Protein AF-S9WBR8-F1 (afdb_monomer)

Solvent-accessible surface area (backbone atoms only — not comparable to full-atom values): 22990 Å² total; per-residue (Å²): 116,76,69,62,68,76,73,49,69,82,68,69,76,76,80,57,87,89,44,79,75,86,48,94,85,66,72,62,98,54,43,68,46,45,77,67,65,62,42,79,75,58,70,57,74,66,54,51,54,51,34,56,48,45,58,71,41,84,89,54,51,63,71,56,34,22,51,33,36,44,49,51,36,52,33,33,44,45,70,70,42,30,50,53,42,46,57,68,38,45,57,53,55,46,35,53,43,63,73,72,61,86,49,41,64,33,47,21,28,44,28,49,30,53,28,51,34,16,73,42,55,58,32,19,52,54,32,53,49,31,20,41,50,50,52,28,51,47,49,66,70,47,71,74,63,42,81,78,25,44,67,23,32,35,28,19,30,42,26,54,21,36,24,27,74,26,77,57,19,33,31,52,56,46,73,38,89,78,74,66,89,47,59,59,93,66,49,71,84,50,71,34,94,58,90,73,47,41,50,59,52,50,54,47,34,41,49,42,58,67,74,49,60,84,88,36,69,41,30,39,23,27,28,44,22,51,23,45,37,27,69,37,69,56,33,36,50,35,41,72,74,56,42,65,70,51,50,53,48,50,47,58,57,57,73,66,50,81,50,62,90,56,71,42,71,46,52,37,22,49,32,42,25,48,24,43,37,25,72,39,73,70,36,37,56,52,38,54,78,68,46,43,58,62,51,44,52,54,47,46,54,55,43,62,76,33,63,89,72,39,58,56,69,47,50,24,29,50,32,42,27,43,31,41,41,29,75,39,65,71,52,21,62,47,27,59,43,60,45,75,95,83,50,45,29,44,52,57,52,50,50,55,40,44,54,56,51,48,51,53,42,50,53,25,48,77,70,78,36,80,56,53,72,41,59,57,49,32,52,54,23,46,44,46,33,53,52,43,22,45,73,37,66,69,36,41,54,51,52,50,56,54,47,73,66,43,86,51,63,69,58,36,49,55,50,33,26,73,62,22,48,97,43,99,49,17,77,84,57,54,21,88,114

Sequence (433 aa):
MADAARSVKHYVSDCLEERHPYDIKKGFGGRNERDAGKVFDGFSTEGIEDNLSNLTDSSISDTEKAKATHFLYSHSASEEKKIFLLEKGCVSIIVSVLRNTQDALLENQCFLLLRSLCVIPHGCYPVVRSGGLERALHALTDESQKESRDAARTSAAHLVYQISVNPSGVRWMLQIDDGDQFKLKTAVDAPASVEVTPADILRTVTLVLQTEARGGKMVAYAAGAFSNMVALQPGLEAVLCEPDDVLAVVDRYLSQVTAPALFDELVASLLTALWNIAMDQRGVECLEKFQIPSRLCDLFLLVSANVEAIPLSAQRVTMGALSACHKLTSIKDSSVEAVGVEGKPRVLLLIEYLRTINRKEEAAKANGREPSNDVVAILKNTNQCIRFSSEVRGTRTLVHAYIDAMEDRKEAFYFRRQLYFSTKWEEEFDASV

Foldseek 3Di:
DVVVVVPQDLQLPLVPPPAVPHDPVDDDPCVVCVVVVSADQFDPPVLLVVLLVLLVDPVHDLVVVLVSLLRLLSNLSDPVSLVVCQLVQVLLSLVVSLVPDPDLSSLLSSLSSLLSSLSHLLSLVLCLFNCVLVSLLCLLPDPPVCVNNVSSNLSSLSSLLSLLVHPNSLCVLQVHDPDCPSHDPSGDRDGHPDNHHLLSLLVSLLVQLVPPDPPDSSVLSSLSSLLSNLLDDSNLVSCLVPVPSVLVSLCVLLVPCPAQVSLDSSVLSSLSNLLSLLQDPSSLVSCVVSCVLVSLLVVVVNCLVCVPSHDLSSLLSSLSNNLSNLLDPVNLVQQQFQDDPVRHRNLVSLVSSLVVLVVQCVVCVVVVHHRDPSSVSSNVSSLSSLQSSVVDVSSVVVVVVVLVPDPDPVCSQVSLLSNDPPHPCCVVSVNPD

Radius of gyration: 25.66 Å; Cα contacts (8 Å, |Δi|>4): 567; chains: 1; bounding box: 63×51×69 Å

Nearest PDB structures (foldseek):
  7jtk-assembly1_X  TM=7.242E-01  e=5.667E-04  Chlamydomonas reinhardtii
  9brd-assembly1_T  TM=5.815E-01  e=2.349E-03  Rattus norvegicus
  7u8o-assembly1_T  TM=4.340E-01  e=2.349E-03  Sus scrofa
  7u4t-assembly1_P  TM=4.993E-01  e=6.393E-02  Homo sapiens
  6rrk-assembly1_B  TM=4.150E-01  e=1.412E+00  Homo sapiens

Organism: NCBI:txid28005

Structure (mmCIF, N/CA/C/O backbone):
data_AF-S9WBR8-F1
#
_entry.id   AF-S9WBR8-F1
#
loop_
_atom_site.group_PDB
_atom_site.id
_atom_site.type_symbol
_atom_site.label_atom_id
_atom_site.label_alt_id
_atom_site.label_comp_id
_atom_site.label_asym_id
_atom_site.label_entity_id
_atom_site.label_seq_id
_atom_site.pdbx_PDB_ins_code
_atom_site.Cartn_x
_atom_site.Cartn_y
_atom_site.Cartn_z
_atom_site.occupancy
_atom_site.B_iso_or_equiv
_atom_site.auth_seq_id
_atom_site.auth_comp_id
_atom_site.auth_asym_id
_atom_site.auth_atom_id
_atom_site.pdbx_PDB_model_num
ATOM 1 N N . MET A 1 1 ? -28.293 24.667 20.247 1.00 34.59 1 MET A N 1
ATOM 2 C CA . MET A 1 1 ? -26.952 24.041 20.344 1.00 34.59 1 MET A CA 1
ATOM 3 C C . MET A 1 1 ? -26.785 22.840 19.409 1.00 34.59 1 MET A C 1
ATOM 5 O O . MET A 1 1 ? -25.724 22.732 18.816 1.00 34.59 1 MET A O 1
ATOM 9 N N . ALA A 1 2 ? -27.810 22.002 19.191 1.00 33.06 2 ALA A N 1
ATOM 10 C CA . ALA A 1 2 ? -27.745 20.868 18.253 1.00 33.06 2 ALA A CA 1
ATOM 11 C C . ALA A 1 2 ? -27.540 21.253 16.766 1.00 33.06 2 ALA A C 1
ATOM 13 O O . ALA A 1 2 ? -26.854 20.533 16.048 1.00 33.06 2 ALA A O 1
ATOM 14 N N . ASP A 1 3 ? -28.063 22.399 16.310 1.00 27.50 3 ASP A N 1
ATOM 15 C CA . ASP A 1 3 ? -27.916 22.819 14.903 1.00 27.50 3 ASP A CA 1
ATOM 16 C C . ASP A 1 3 ? -26.525 23.376 14.562 1.00 27.50 3 ASP A C 1
ATOM 18 O O . ASP A 1 3 ? -26.058 23.209 13.440 1.00 27.50 3 ASP A O 1
ATOM 22 N N . ALA A 1 4 ? -25.815 23.955 15.538 1.00 32.19 4 ALA A N 1
ATOM 23 C CA . ALA A 1 4 ? -24.452 24.451 15.338 1.00 32.19 4 ALA A CA 1
ATOM 24 C C . ALA A 1 4 ? -23.437 23.306 15.158 1.00 32.19 4 ALA A C 1
ATOM 26 O O . ALA A 1 4 ? -22.468 23.455 14.422 1.00 32.19 4 ALA A O 1
ATOM 27 N N . ALA A 1 5 ? -23.679 22.140 15.768 1.00 35.78 5 ALA A N 1
ATOM 28 C CA . ALA A 1 5 ? -22.826 20.961 15.613 1.00 35.78 5 ALA A CA 1
ATOM 29 C C . ALA A 1 5 ? -22.922 20.322 14.213 1.00 35.78 5 ALA A C 1
ATOM 31 O O . ALA A 1 5 ? -22.000 19.629 13.799 1.00 35.78 5 ALA A O 1
ATOM 32 N N . ARG A 1 6 ? -24.007 20.572 13.461 1.00 34.62 6 ARG A N 1
ATOM 33 C CA . ARG A 1 6 ? -24.213 20.013 12.111 1.00 34.62 6 ARG A CA 1
ATOM 34 C C . ARG A 1 6 ? -23.497 20.792 11.002 1.00 34.62 6 ARG A C 1
ATOM 36 O O . ARG A 1 6 ? -23.292 20.241 9.926 1.00 34.62 6 ARG A O 1
ATOM 43 N N . SER A 1 7 ? -23.143 22.060 11.234 1.00 30.58 7 SER A N 1
ATOM 44 C CA . SER A 1 7 ? -22.587 22.961 10.210 1.00 30.58 7 SER A CA 1
ATOM 45 C C . SER A 1 7 ? -21.087 23.239 10.347 1.00 30.58 7 SER A C 1
ATOM 47 O O . SER A 1 7 ? -20.515 23.936 9.508 1.00 30.58 7 SER A O 1
ATOM 49 N N . VAL A 1 8 ? -20.438 22.747 11.406 1.00 34.56 8 VAL A N 1
ATOM 50 C CA . VAL A 1 8 ? -19.007 22.969 11.644 1.00 34.56 8 VAL A CA 1
ATOM 51 C C . VAL A 1 8 ? -18.203 21.918 10.884 1.00 34.56 8 VAL A C 1
ATOM 53 O O . VAL A 1 8 ? -18.369 20.720 11.091 1.00 34.56 8 VAL A O 1
ATOM 56 N N . LYS A 1 9 ? -17.313 22.368 9.993 1.00 33.84 9 LYS A N 1
ATOM 57 C CA . LYS A 1 9 ? -16.340 21.495 9.327 1.00 33.84 9 LYS A CA 1
ATOM 58 C C . LYS A 1 9 ? -15.481 20.816 10.400 1.00 33.84 9 LYS A C 1
ATOM 60 O O . LYS A 1 9 ? -14.747 21.494 11.115 1.00 33.84 9 LYS A O 1
ATOM 65 N N . HIS A 1 10 ? -15.571 19.493 10.512 1.00 41.06 10 HIS A N 1
ATOM 66 C CA . HIS A 1 10 ? -14.688 18.703 11.365 1.00 41.06 10 HIS A CA 1
ATOM 67 C C . HIS A 1 10 ? -13.262 18.785 10.808 1.00 41.06 10 HIS A C 1
ATOM 69 O O . HIS A 1 10 ? -12.942 18.142 9.812 1.00 41.06 10 HIS A O 1
ATOM 75 N N . TYR A 1 11 ? -12.416 19.615 11.416 1.00 41.91 11 TYR A N 1
ATOM 76 C CA . TYR A 1 11 ? -10.993 19.660 11.093 1.00 41.91 11 TYR A CA 1
ATOM 77 C C . TYR A 1 11 ? -10.305 18.501 11.819 1.00 41.91 11 TYR A C 1
ATOM 79 O O . TYR A 1 11 ? -9.975 18.601 13.000 1.00 41.91 11 TYR A O 1
ATOM 87 N N . VAL A 1 12 ? -10.117 17.383 11.121 1.00 41.72 12 VAL A N 1
ATOM 88 C CA . VAL A 1 12 ? -9.106 16.393 11.502 1.00 41.72 12 VAL A CA 1
ATOM 89 C C . VAL A 1 12 ? -7.799 16.939 10.936 1.00 41.72 12 VAL A C 1
ATOM 91 O O . VAL A 1 12 ? -7.615 17.001 9.726 1.00 41.72 12 VAL A O 1
ATOM 94 N N . SER A 1 13 ? -6.950 17.501 11.794 1.00 40.84 13 SER A N 1
ATOM 95 C CA . SER A 1 13 ? -5.655 18.029 11.364 1.00 40.84 13 SER A CA 1
ATOM 96 C C . SER A 1 13 ? -4.717 16.868 11.057 1.00 40.84 13 SER A C 1
ATOM 98 O O . SER A 1 13 ? -4.001 16.409 11.942 1.00 40.84 13 SER A O 1
ATOM 100 N N . ASP A 1 14 ? -4.706 16.440 9.800 1.00 39.69 14 ASP A N 1
ATOM 101 C CA . ASP A 1 14 ? -3.806 15.410 9.270 1.00 39.69 14 ASP A CA 1
ATOM 102 C C . ASP A 1 14 ? -2.401 15.954 8.914 1.00 39.69 14 ASP A C 1
ATOM 104 O O . ASP A 1 14 ? -1.608 15.264 8.278 1.00 39.69 14 ASP A O 1
ATOM 108 N N . CYS A 1 15 ? -2.037 17.178 9.327 1.00 37.84 15 CYS A N 1
ATOM 109 C CA . CYS A 1 15 ? -0.691 17.733 9.113 1.00 37.84 15 CYS A CA 1
ATOM 110 C C . CYS A 1 15 ? 0.332 17.123 10.096 1.00 37.84 15 CYS A C 1
ATOM 112 O O . CYS A 1 15 ? 0.777 17.776 11.043 1.00 37.84 15 CYS A O 1
ATOM 114 N N . LEU A 1 16 ? 0.660 15.847 9.872 1.00 45.31 16 LEU A N 1
ATOM 115 C CA . LEU A 1 16 ? 1.496 14.981 10.714 1.00 45.31 16 LEU A CA 1
ATOM 116 C C . LEU A 1 16 ? 3.012 15.167 10.522 1.00 45.31 16 LEU A C 1
ATOM 118 O O . LEU A 1 16 ? 3.781 14.818 11.416 1.00 45.31 16 LEU A O 1
ATOM 122 N N . GLU A 1 17 ? 3.466 15.714 9.392 1.00 42.56 17 GLU A N 1
ATOM 123 C CA . GLU A 1 17 ? 4.898 15.694 9.039 1.00 42.56 17 GLU A CA 1
ATOM 124 C C . GLU A 1 17 ? 5.773 16.610 9.918 1.00 42.56 17 GLU A C 1
ATOM 126 O O . GLU A 1 17 ? 6.938 16.304 10.159 1.00 42.56 17 GLU A O 1
ATOM 131 N N . GLU A 1 18 ? 5.229 17.695 10.482 1.00 39.78 18 GLU A N 1
ATOM 132 C CA . GLU A 1 18 ? 6.020 18.682 11.245 1.00 39.78 18 GLU A CA 1
ATOM 133 C C . GLU A 1 18 ? 6.081 18.425 12.769 1.00 39.78 18 GLU A C 1
ATOM 135 O O . GLU A 1 18 ? 6.741 19.170 13.507 1.00 39.78 18 GLU A O 1
ATOM 140 N N . ARG A 1 19 ? 5.397 17.383 13.269 1.00 48.97 19 ARG A N 1
ATOM 141 C CA . ARG A 1 19 ? 5.134 17.177 14.712 1.00 48.97 19 ARG A CA 1
ATOM 142 C C . ARG A 1 19 ? 5.657 15.874 15.297 1.00 48.97 19 ARG A C 1
ATOM 144 O O . ARG A 1 19 ? 5.242 15.492 16.385 1.00 48.97 19 ARG A O 1
ATOM 151 N N . HIS A 1 20 ? 6.553 15.181 14.608 1.00 44.84 20 HIS A N 1
ATOM 152 C CA . HIS A 1 20 ? 7.089 13.919 15.109 1.00 44.84 20 HIS A CA 1
ATOM 153 C C . HIS A 1 20 ? 8.429 14.128 15.845 1.00 44.84 20 HIS A C 1
ATOM 155 O O . HIS A 1 20 ? 9.381 14.585 15.208 1.00 44.84 20 HIS A O 1
ATOM 161 N N . PRO A 1 21 ? 8.564 13.776 17.147 1.00 53.69 21 PRO A N 1
ATOM 162 C CA . PRO A 1 21 ? 7.524 13.413 18.128 1.00 53.69 21 PRO A CA 1
ATOM 163 C C . PRO A 1 21 ? 6.733 14.631 18.650 1.00 53.69 21 PRO A C 1
ATOM 165 O O . PRO A 1 21 ? 7.209 15.763 18.544 1.00 53.69 21 PRO A O 1
ATOM 168 N N . TYR A 1 22 ? 5.546 14.386 19.234 1.00 51.72 22 TYR A N 1
ATOM 169 C CA . TYR A 1 22 ? 4.659 15.438 19.757 1.00 51.72 22 TYR A CA 1
ATOM 170 C C . TYR A 1 22 ? 5.413 16.380 20.709 1.00 51.72 22 TYR A C 1
ATOM 172 O O . TYR A 1 22 ? 5.977 15.946 21.714 1.00 51.72 22 TYR A O 1
ATOM 180 N N . ASP A 1 23 ? 5.393 17.677 20.397 1.00 55.69 23 ASP A N 1
ATOM 181 C CA . ASP A 1 23 ? 6.010 18.740 21.187 1.00 55.69 23 ASP A CA 1
ATOM 182 C C . ASP A 1 23 ? 4.943 19.765 21.577 1.00 55.69 23 ASP A C 1
ATOM 184 O O . ASP A 1 23 ? 4.473 20.542 20.746 1.00 55.69 23 ASP A O 1
ATOM 188 N N . ILE A 1 24 ? 4.605 19.805 22.869 1.00 56.09 24 ILE A N 1
ATOM 189 C CA . ILE A 1 24 ? 3.628 20.740 23.450 1.00 56.09 24 ILE A CA 1
ATOM 190 C C . ILE A 1 24 ? 3.961 22.218 23.169 1.00 56.09 24 ILE A C 1
ATOM 192 O O . ILE A 1 24 ? 3.090 23.086 23.253 1.00 56.09 24 ILE A O 1
ATOM 196 N N . LYS A 1 25 ? 5.218 22.533 22.826 1.00 51.69 25 LYS A N 1
ATOM 197 C CA . LYS A 1 25 ? 5.660 23.891 22.484 1.00 51.69 25 LYS A CA 1
ATOM 198 C C . LYS A 1 25 ? 5.343 24.274 21.033 1.00 51.69 25 LYS A C 1
ATOM 200 O O . LYS A 1 25 ? 5.295 25.468 20.731 1.00 51.69 25 LYS A O 1
ATOM 205 N N . LYS A 1 26 ? 5.082 23.309 20.143 1.00 52.84 26 LYS A N 1
ATOM 206 C CA . LYS A 1 26 ? 4.741 23.531 18.727 1.00 52.84 26 LYS A CA 1
ATOM 207 C C . LYS A 1 26 ? 3.214 23.549 18.545 1.00 52.84 26 LYS A C 1
ATOM 209 O O . LYS A 1 26 ? 2.566 22.537 18.298 1.00 52.84 26 LYS A O 1
ATOM 214 N N . GLY A 1 27 ? 2.613 24.731 18.707 1.00 47.25 27 GLY A N 1
ATOM 215 C CA . GLY A 1 27 ? 1.152 24.920 18.682 1.00 47.25 27 GLY A CA 1
ATOM 216 C C . GLY A 1 27 ? 0.470 24.534 17.358 1.00 47.25 27 GLY A C 1
ATOM 217 O O . GLY A 1 27 ? 1.097 24.564 16.309 1.00 47.25 27 GLY A O 1
ATOM 218 N N . PHE A 1 28 ? -0.810 24.141 17.430 1.00 55.31 28 PHE A N 1
ATOM 219 C CA . PHE A 1 28 ? -1.701 23.648 16.355 1.00 55.31 28 PHE A CA 1
ATOM 220 C C . PHE A 1 28 ? -1.677 24.464 15.036 1.00 55.31 28 PHE A C 1
ATOM 222 O O . PHE A 1 28 ? -1.766 25.689 15.066 1.00 55.31 28 PHE A O 1
ATOM 229 N N . GLY A 1 29 ? -1.641 23.790 13.875 1.00 51.12 29 GLY A N 1
ATOM 230 C CA . GLY A 1 29 ? -1.719 24.423 12.542 1.00 51.12 29 GLY A CA 1
ATOM 231 C C . GLY A 1 29 ? -3.065 25.097 12.234 1.00 51.12 29 GLY A C 1
ATOM 232 O O . GLY A 1 29 ? -3.150 25.880 11.298 1.00 51.12 29 GLY A O 1
ATOM 233 N N . GLY A 1 30 ? -4.092 24.844 13.055 1.00 51.34 30 GLY A N 1
ATOM 234 C CA . GLY A 1 30 ? -5.367 25.567 13.054 1.00 51.34 30 GLY A CA 1
ATOM 235 C C . GLY A 1 30 ? -5.648 26.307 14.368 1.00 51.34 30 GLY A C 1
ATOM 236 O O . GLY A 1 30 ? -6.804 26.429 14.783 1.00 51.34 30 GLY A O 1
ATOM 237 N N . ARG A 1 31 ? -4.598 26.675 15.132 1.00 57.59 31 ARG A N 1
ATOM 238 C CA . ARG A 1 31 ? -4.748 27.297 16.466 1.00 57.59 31 ARG A CA 1
ATOM 239 C C . ARG A 1 31 ? -5.557 28.579 16.358 1.00 57.59 31 ARG A C 1
ATOM 241 O O . ARG A 1 31 ? -6.416 28.820 17.191 1.00 57.59 31 ARG A O 1
ATOM 248 N N . ASN A 1 32 ? -5.342 29.326 15.281 1.00 57.06 32 ASN A N 1
ATOM 249 C CA . ASN A 1 32 ? -6.072 30.549 14.984 1.00 57.06 32 ASN A CA 1
ATOM 250 C C . ASN A 1 32 ? -7.564 30.276 14.727 1.00 57.06 32 ASN A C 1
ATOM 252 O O . ASN A 1 32 ? -8.409 31.024 15.201 1.00 57.06 32 ASN A O 1
ATOM 256 N N . GLU A 1 33 ? -7.917 29.200 14.021 1.00 56.44 33 GLU A N 1
ATOM 257 C CA . GLU A 1 33 ? -9.300 28.802 13.739 1.00 56.44 33 GLU A CA 1
ATOM 258 C C . GLU A 1 33 ? -10.017 28.276 14.985 1.00 56.44 33 GLU A C 1
ATOM 260 O O . GLU A 1 33 ? -11.191 28.592 15.195 1.00 56.44 33 GLU A O 1
ATOM 265 N N . ARG A 1 34 ? -9.311 27.512 15.828 1.00 58.47 34 ARG A N 1
ATOM 266 C CA . ARG A 1 34 ? -9.809 27.070 17.138 1.00 58.47 34 ARG A CA 1
ATOM 267 C C . ARG A 1 34 ? -10.019 28.260 18.071 1.00 58.47 34 ARG A C 1
ATOM 269 O O . ARG A 1 34 ? -11.105 28.411 18.619 1.00 58.47 34 ARG A O 1
ATOM 276 N N . ASP A 1 35 ? -9.012 29.119 18.212 1.00 64.25 35 ASP A N 1
ATOM 277 C CA . ASP A 1 35 ? -9.065 30.303 19.075 1.00 64.25 35 ASP A CA 1
ATOM 278 C C . ASP A 1 35 ? -10.109 31.320 18.552 1.00 64.25 35 ASP A C 1
ATOM 280 O O . ASP A 1 35 ? -10.692 32.069 19.331 1.00 64.25 35 ASP A O 1
ATOM 284 N N . ALA A 1 36 ? -10.435 31.286 17.252 1.00 65.00 36 ALA A N 1
ATOM 285 C CA . ALA A 1 36 ? -11.546 32.026 16.645 1.00 65.00 36 ALA A CA 1
ATOM 286 C C . ALA A 1 36 ? -12.927 31.347 16.792 1.00 65.00 36 ALA A C 1
ATOM 288 O O . ALA A 1 36 ? -13.898 31.822 16.198 1.00 65.00 36 ALA A O 1
ATOM 289 N N . GLY A 1 37 ? -13.037 30.231 17.524 1.00 57.50 37 GLY A N 1
ATOM 290 C CA . GLY A 1 37 ? -14.299 29.523 17.777 1.00 57.50 37 GLY A CA 1
ATOM 291 C C . GLY A 1 37 ? -14.904 28.826 16.553 1.00 57.50 37 GLY A C 1
ATOM 292 O O . GLY A 1 37 ? -16.093 28.514 16.548 1.00 57.50 37 GLY A O 1
ATOM 293 N N . LYS A 1 38 ? -14.115 28.591 15.496 1.00 55.91 38 LYS A N 1
ATOM 294 C CA . LYS A 1 38 ? -14.584 27.977 14.238 1.00 55.91 38 LYS A CA 1
ATOM 295 C C . LYS A 1 38 ? -14.507 26.448 14.239 1.00 55.91 38 LYS A C 1
ATOM 297 O O . LYS A 1 38 ? -14.943 25.823 13.276 1.00 55.91 38 LYS A O 1
ATOM 302 N N . VAL A 1 39 ? -13.962 25.857 15.302 1.00 54.00 39 VAL A N 1
ATOM 303 C CA . VAL A 1 39 ? -13.831 24.409 15.496 1.00 54.00 39 VAL A CA 1
ATOM 304 C C . VAL A 1 39 ? -14.592 24.028 16.759 1.00 54.00 39 VAL A C 1
ATOM 306 O O . VAL A 1 39 ? -14.395 24.633 17.810 1.00 54.00 39 VAL A O 1
ATOM 309 N N . PHE A 1 40 ? -15.477 23.035 16.663 1.00 56.16 40 PHE A N 1
ATOM 310 C CA . PHE A 1 40 ? -16.161 22.497 17.834 1.00 56.16 40 PHE A CA 1
ATOM 311 C C . PHE A 1 40 ? -15.144 21.757 18.708 1.00 56.16 40 PHE A C 1
ATOM 313 O O . PHE A 1 40 ? -14.582 20.745 18.294 1.00 56.16 40 PHE A O 1
ATOM 320 N N . ASP A 1 41 ? -14.910 22.273 19.913 1.00 51.84 41 ASP A N 1
ATOM 321 C CA . ASP A 1 41 ? -13.868 21.794 20.825 1.00 51.84 41 ASP A CA 1
ATOM 322 C C . ASP A 1 41 ? -14.384 20.715 21.811 1.00 51.84 41 ASP A C 1
ATOM 324 O O . ASP A 1 41 ? -13.704 20.345 22.766 1.00 51.84 41 ASP A O 1
ATOM 328 N N . GLY A 1 42 ? -15.568 20.143 21.581 1.00 55.41 42 GLY A N 1
ATOM 329 C CA . GLY A 1 42 ? -16.161 19.153 22.487 1.00 55.41 42 GLY A CA 1
ATOM 330 C C . GLY A 1 42 ? -16.687 19.752 23.800 1.00 55.41 42 GLY A C 1
ATOM 331 O O . GLY A 1 42 ? -16.901 20.957 23.907 1.00 55.41 42 GLY A O 1
ATOM 332 N N . PHE A 1 43 ? -16.948 18.882 24.781 1.00 59.84 43 PHE A N 1
ATOM 333 C CA . PHE A 1 43 ? -17.445 19.246 26.115 1.00 59.84 43 PHE A CA 1
ATOM 334 C C . PHE A 1 43 ? -16.302 19.571 27.094 1.00 59.84 43 PHE A C 1
ATOM 336 O O . PHE A 1 43 ? -15.136 19.304 26.801 1.00 59.84 43 PHE A O 1
ATOM 343 N N . SER A 1 44 ? -16.643 20.143 28.257 1.00 69.56 44 SER A N 1
ATOM 344 C CA . SER A 1 44 ? -15.718 20.340 29.383 1.00 69.56 44 SER A CA 1
ATOM 345 C C . SER A 1 44 ? -15.111 19.012 29.859 1.00 69.56 44 SER A C 1
ATOM 347 O O . SER A 1 44 ? -15.631 17.939 29.556 1.00 69.56 44 SER A O 1
ATOM 349 N N . THR A 1 45 ? -14.031 19.079 30.644 1.00 69.38 45 THR A N 1
ATOM 350 C CA . THR A 1 45 ? -13.387 17.907 31.263 1.00 69.38 45 THR A CA 1
ATOM 351 C C . THR A 1 45 ? -14.389 17.009 32.000 1.00 69.38 45 THR A C 1
ATOM 353 O O . THR A 1 45 ? -14.356 15.797 31.816 1.00 69.38 45 THR A O 1
ATOM 356 N N . GLU A 1 46 ? -15.317 17.603 32.758 1.00 72.25 46 GLU A N 1
ATOM 357 C CA . GLU A 1 46 ? -16.405 16.890 33.451 1.00 72.25 46 GLU A CA 1
ATOM 358 C C . GLU A 1 46 ? -17.267 16.090 32.464 1.00 72.25 46 GLU A C 1
ATOM 360 O O . GLU A 1 46 ? -17.484 14.897 32.644 1.00 72.25 46 GLU A O 1
ATOM 365 N N . GLY A 1 47 ? -17.637 16.694 31.329 1.00 83.06 47 GLY A N 1
ATOM 366 C CA . GLY A 1 47 ? -18.404 16.007 30.293 1.00 83.06 47 GLY A CA 1
ATOM 367 C C . GLY A 1 47 ? -17.663 14.836 29.637 1.00 83.06 47 GLY A C 1
ATOM 368 O O . GLY A 1 47 ? -18.304 13.937 29.098 1.00 83.06 47 GLY A O 1
ATOM 369 N N . ILE A 1 48 ? -16.327 14.804 29.655 1.00 86.50 48 ILE A N 1
ATOM 370 C CA . ILE A 1 48 ? -15.555 13.654 29.150 1.00 86.50 48 ILE A CA 1
ATOM 371 C C . ILE A 1 48 ? -15.617 12.498 30.145 1.00 86.50 48 ILE A C 1
ATOM 373 O O . ILE A 1 48 ? -15.833 11.360 29.733 1.00 86.50 48 ILE A O 1
ATOM 377 N N . GLU A 1 49 ? -15.446 12.782 31.434 1.00 88.81 49 GLU A N 1
ATOM 378 C CA . GLU A 1 49 ? -15.523 11.773 32.496 1.00 88.81 49 GLU A CA 1
ATOM 379 C C . GLU A 1 49 ? -16.930 11.175 32.596 1.00 88.81 49 GLU A C 1
ATOM 381 O O . GLU A 1 49 ? -17.065 9.952 32.687 1.00 88.81 49 GLU A O 1
ATOM 386 N N . ASP A 1 50 ? -17.967 12.001 32.451 1.00 90.00 50 ASP A N 1
ATOM 387 C CA . ASP A 1 50 ? -19.357 11.547 32.367 1.00 90.00 50 ASP A CA 1
ATOM 388 C C . ASP A 1 50 ? -19.572 10.630 31.157 1.00 90.00 50 ASP A C 1
ATOM 390 O O . ASP A 1 50 ? -20.132 9.542 31.278 1.00 90.00 50 ASP A O 1
ATOM 394 N N . ASN A 1 51 ? -19.076 11.022 29.976 1.00 91.94 51 ASN A N 1
ATOM 395 C CA . ASN A 1 51 ? -19.194 10.193 28.775 1.00 91.94 51 ASN A CA 1
ATOM 396 C C . ASN A 1 51 ? -18.439 8.864 28.909 1.00 91.94 51 ASN A C 1
ATOM 398 O O . ASN A 1 51 ? -18.957 7.841 28.471 1.00 91.94 51 ASN A O 1
ATOM 402 N N . LEU A 1 52 ? -17.249 8.850 29.518 1.00 94.12 52 LEU A N 1
ATOM 403 C CA . LEU A 1 52 ? -16.514 7.610 29.796 1.00 94.12 52 LEU A CA 1
ATOM 404 C C . LEU A 1 52 ? -17.257 6.726 30.808 1.00 94.12 52 LEU A C 1
ATOM 406 O O . LEU A 1 52 ? -17.300 5.510 30.631 1.00 94.12 52 LEU A O 1
ATOM 410 N N . SER A 1 53 ? -17.884 7.328 31.820 1.00 93.44 53 SER A N 1
ATOM 411 C CA . SER A 1 53 ? -18.693 6.615 32.818 1.00 93.44 53 SER A CA 1
ATOM 412 C C . SER A 1 53 ? -19.957 6.008 32.201 1.00 93.44 53 SER A C 1
ATOM 414 O O . SER A 1 53 ? -20.293 4.859 32.477 1.00 93.44 53 SER A O 1
ATOM 416 N N . ASN A 1 54 ? -20.608 6.713 31.271 1.00 93.00 54 ASN A N 1
ATOM 417 C CA . ASN A 1 54 ? -21.769 6.192 30.541 1.00 93.00 54 ASN A CA 1
ATOM 418 C C . ASN A 1 54 ? -21.444 4.930 29.722 1.00 93.00 54 ASN A C 1
ATOM 420 O O . ASN A 1 54 ? -22.317 4.093 29.500 1.00 93.00 54 ASN A O 1
ATOM 424 N N . LEU A 1 55 ? -20.198 4.776 29.261 1.00 95.00 55 LEU A N 1
ATOM 425 C CA . LEU A 1 55 ? -19.771 3.588 28.515 1.00 95.00 55 LEU A CA 1
ATOM 426 C C . LEU A 1 55 ? -19.636 2.348 29.400 1.00 95.00 55 LEU A C 1
ATOM 428 O O . LEU A 1 55 ? -19.849 1.234 28.917 1.00 95.00 55 LEU A O 1
ATOM 432 N N . THR A 1 56 ? -19.298 2.526 30.676 1.00 93.50 56 THR A N 1
ATOM 433 C CA . THR A 1 56 ? -19.158 1.426 31.640 1.00 93.50 56 THR A CA 1
ATOM 434 C C . THR A 1 56 ? -20.454 1.129 32.392 1.00 93.50 56 THR A C 1
ATOM 436 O O . THR A 1 56 ? -20.600 0.032 32.931 1.00 93.50 56 THR A O 1
ATOM 439 N N . ASP A 1 57 ? -21.418 2.052 32.392 1.00 92.75 57 ASP A N 1
ATOM 440 C CA . ASP A 1 57 ? -22.719 1.858 33.026 1.00 92.75 57 ASP A CA 1
ATOM 441 C C . ASP A 1 57 ? -23.587 0.845 32.252 1.00 92.75 57 ASP A C 1
ATOM 443 O O . ASP A 1 57 ? -23.893 0.990 31.064 1.00 92.75 57 ASP A O 1
ATOM 447 N N . SER A 1 58 ? -23.990 -0.224 32.939 1.00 92.50 58 SER A N 1
ATOM 448 C CA . SER A 1 58 ? -24.853 -1.279 32.389 1.00 92.50 58 SER A CA 1
ATOM 449 C C . SER A 1 58 ? -26.318 -0.859 32.217 1.00 92.50 58 SER A C 1
ATOM 451 O O . SER A 1 58 ? -27.042 -1.510 31.468 1.00 92.50 58 SER A O 1
ATOM 453 N N . SER A 1 59 ? -26.753 0.219 32.877 1.00 93.81 59 SER A N 1
ATOM 454 C CA . SER A 1 59 ? -28.114 0.756 32.772 1.00 93.81 59 SER A CA 1
ATOM 455 C C . SER A 1 59 ? -28.333 1.625 31.529 1.00 93.81 59 SER A C 1
ATOM 457 O O . SER A 1 59 ? -29.475 1.833 31.120 1.00 93.81 59 SER A O 1
ATOM 459 N N . ILE A 1 60 ? -27.248 2.096 30.906 1.00 95.19 60 ILE A N 1
ATOM 460 C CA . ILE A 1 60 ? -27.283 2.946 29.715 1.00 95.19 60 ILE A CA 1
ATOM 461 C C . ILE A 1 60 ? -27.427 2.088 28.456 1.00 95.19 60 ILE A C 1
ATOM 463 O O . ILE A 1 60 ? -26.705 1.104 28.263 1.00 95.19 60 ILE A O 1
ATOM 467 N N . SER A 1 61 ? -28.341 2.496 27.574 1.00 94.75 61 SER A N 1
ATOM 468 C CA . SER A 1 61 ? -28.605 1.803 26.310 1.00 94.75 61 SER A CA 1
ATOM 469 C C . SER A 1 61 ? -27.435 1.908 25.323 1.00 94.75 61 SER A C 1
ATOM 471 O O . SER A 1 61 ? -26.709 2.903 25.302 1.00 94.75 61 SER A O 1
ATOM 473 N N . ASP A 1 62 ? -27.291 0.929 24.424 1.00 95.31 62 ASP A N 1
ATOM 474 C CA . ASP A 1 62 ? -26.245 0.953 23.387 1.00 95.31 62 ASP A CA 1
ATOM 475 C C . ASP A 1 62 ? -26.349 2.193 22.481 1.00 95.31 62 ASP A C 1
ATOM 477 O O . ASP A 1 62 ? -25.338 2.780 22.096 1.00 95.31 62 ASP A O 1
ATOM 481 N N . THR A 1 63 ? -27.564 2.686 22.225 1.00 93.75 63 THR A N 1
ATOM 482 C CA . THR A 1 63 ? -27.782 3.937 21.481 1.00 93.75 63 THR A CA 1
ATOM 483 C C . THR A 1 63 ? -27.223 5.162 22.213 1.00 93.75 63 THR A C 1
ATOM 485 O O . THR A 1 63 ? -26.669 6.069 21.586 1.00 93.75 63 THR A O 1
ATOM 488 N N . GLU A 1 64 ? -27.368 5.235 23.534 1.00 93.44 64 GLU A N 1
ATOM 489 C CA . GLU A 1 64 ? -26.802 6.325 24.336 1.00 93.44 64 GLU A CA 1
ATOM 490 C C . GLU A 1 64 ? -25.285 6.199 24.462 1.00 93.44 64 GLU A C 1
ATOM 492 O O . GLU A 1 64 ? -24.581 7.199 24.307 1.00 93.44 64 GLU A O 1
ATOM 497 N N . LYS A 1 65 ? -24.767 4.975 24.607 1.00 96.94 65 LYS A N 1
ATOM 498 C CA . LYS A 1 65 ? -23.325 4.695 24.528 1.00 96.94 65 LYS A CA 1
ATOM 499 C C . LYS A 1 65 ? -22.743 5.094 23.176 1.00 96.94 65 LYS A C 1
ATOM 501 O O . LYS A 1 65 ? -21.644 5.647 23.124 1.00 96.94 65 LYS A O 1
ATOM 506 N N . ALA A 1 66 ? -23.480 4.895 22.082 1.00 95.25 66 ALA A N 1
ATOM 507 C CA . ALA A 1 66 ? -23.040 5.305 20.751 1.00 95.25 66 ALA A CA 1
ATOM 508 C C . ALA A 1 66 ? -22.924 6.831 20.653 1.00 95.25 66 ALA A C 1
ATOM 510 O O . ALA A 1 66 ? -21.936 7.343 20.126 1.00 95.25 66 ALA A O 1
ATOM 511 N N . LYS A 1 67 ? -23.882 7.576 21.226 1.00 91.06 67 LYS A N 1
ATOM 512 C CA . LYS A 1 67 ? -23.813 9.046 21.316 1.00 91.06 67 LYS A CA 1
ATOM 513 C C . LYS A 1 67 ? -22.636 9.504 22.178 1.00 91.06 67 LYS A C 1
ATOM 515 O O . LYS A 1 67 ? -21.884 10.374 21.743 1.00 91.06 67 LYS A O 1
ATOM 520 N N . ALA A 1 68 ? -22.445 8.902 23.352 1.00 93.94 68 ALA A N 1
ATOM 521 C CA . ALA A 1 68 ? -21.310 9.199 24.228 1.00 93.94 68 ALA A CA 1
ATOM 522 C C . ALA A 1 68 ? -19.973 8.966 23.501 1.00 93.94 68 ALA A C 1
ATOM 524 O O . ALA A 1 68 ? -19.119 9.852 23.458 1.00 93.94 68 ALA A O 1
ATOM 525 N N . THR A 1 69 ? -19.834 7.825 22.821 1.00 95.69 69 THR A N 1
ATOM 526 C CA . THR A 1 69 ? -18.651 7.496 22.009 1.00 95.69 69 THR A CA 1
ATOM 527 C C . THR A 1 69 ? -18.441 8.498 20.877 1.00 95.69 69 THR A C 1
ATOM 529 O O . THR A 1 69 ? -17.319 8.947 20.649 1.00 95.69 69 THR A O 1
ATOM 532 N N . HIS A 1 70 ? -19.511 8.914 20.197 1.00 92.19 70 HIS A N 1
ATOM 533 C CA . HIS A 1 70 ? -19.442 9.926 19.144 1.00 92.19 70 HIS A CA 1
ATOM 534 C C . HIS A 1 70 ? -18.936 11.285 19.661 1.00 92.19 70 HIS A C 1
ATOM 536 O O . HIS A 1 70 ? -18.166 11.974 18.980 1.00 92.19 70 HIS A O 1
ATOM 542 N N . PHE A 1 71 ? -19.320 11.676 20.879 1.00 90.12 71 PHE A N 1
ATOM 543 C CA . PHE A 1 71 ? -18.811 12.894 21.508 1.00 90.12 71 PHE A CA 1
ATOM 544 C C . PHE A 1 71 ? -17.331 12.787 21.876 1.00 90.12 71 PHE A C 1
ATOM 546 O O . PHE A 1 71 ? -16.582 13.733 21.629 1.00 90.12 71 PHE A O 1
ATOM 553 N N . LEU A 1 72 ? -16.885 11.633 22.379 1.00 93.69 72 LEU A N 1
ATOM 554 C CA . LEU A 1 72 ? -15.463 11.366 22.625 1.00 93.69 72 LEU A CA 1
ATOM 555 C C . LEU A 1 72 ? -14.654 11.386 21.319 1.00 93.69 72 LEU A C 1
ATOM 557 O O . LEU A 1 72 ? -13.595 12.012 21.258 1.00 93.69 72 LEU A O 1
ATOM 561 N N . TYR A 1 73 ? -15.180 10.785 20.246 1.00 91.69 73 TYR A N 1
ATOM 562 C CA . TYR A 1 73 ? -14.589 10.865 18.907 1.00 91.69 73 TYR A CA 1
ATOM 563 C C . TYR A 1 73 ? -14.460 12.316 18.439 1.00 91.69 73 TYR A C 1
ATOM 565 O O . TYR A 1 73 ? -13.375 12.739 18.042 1.00 91.69 73 TYR A O 1
ATOM 573 N N . SER A 1 74 ? -15.520 13.111 18.570 1.00 85.00 74 SER A N 1
ATOM 574 C CA . SER A 1 74 ? -15.492 14.536 18.219 1.00 85.00 74 SER A CA 1
ATOM 575 C C . SER A 1 74 ? -14.472 15.317 19.054 1.00 85.00 74 SER A C 1
ATOM 577 O O . SER A 1 74 ? -13.784 16.195 18.536 1.00 85.00 74 SER A O 1
ATOM 579 N N . HIS A 1 75 ? -14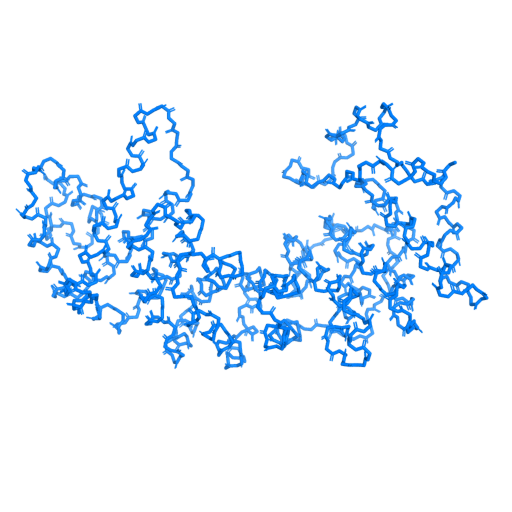.328 14.976 20.337 1.00 86.06 75 HIS A N 1
ATOM 580 C CA . HIS A 1 75 ? -13.326 15.577 21.211 1.00 86.06 75 HIS A CA 1
ATOM 581 C C . HIS A 1 75 ? -11.898 15.204 20.784 1.00 86.06 75 HIS A C 1
ATOM 583 O O . HIS A 1 75 ? -11.007 16.042 20.843 1.00 86.06 75 HIS A O 1
ATOM 589 N N . SER A 1 76 ? -11.670 14.005 20.248 1.00 87.25 76 SER A N 1
ATOM 590 C CA . SER A 1 76 ? -10.343 13.540 19.812 1.00 87.25 76 SER A CA 1
ATOM 591 C C . SER A 1 76 ? -9.745 14.276 18.593 1.00 87.25 76 SER A C 1
ATOM 593 O O . SER A 1 76 ? -8.737 13.832 18.050 1.00 87.25 76 SER A O 1
ATOM 595 N N . ALA A 1 77 ? -10.317 15.397 18.141 1.00 81.00 77 ALA A N 1
ATOM 596 C CA . ALA A 1 77 ? -9.874 16.126 16.949 1.00 81.00 77 ALA A CA 1
ATOM 597 C C . ALA A 1 77 ? -8.423 16.655 17.030 1.00 81.00 77 ALA A C 1
ATOM 599 O O . ALA A 1 77 ? -7.707 16.598 16.030 1.00 81.00 77 ALA A O 1
ATOM 600 N N . SER A 1 78 ? -7.952 17.100 18.204 1.00 81.06 78 SER A N 1
ATOM 601 C CA . SER A 1 78 ? -6.569 17.582 18.403 1.00 81.06 78 SER A CA 1
ATOM 602 C C . SER A 1 78 ? -5.677 16.546 19.095 1.00 81.06 78 SER A C 1
ATOM 604 O O . SER A 1 78 ? -6.175 15.624 19.738 1.00 81.06 78 SER A O 1
ATOM 606 N N . GLU A 1 79 ? -4.356 16.670 18.957 1.00 82.88 79 GLU A N 1
ATOM 607 C CA . GLU A 1 79 ? -3.389 15.749 19.577 1.00 82.88 79 GLU A CA 1
ATOM 608 C C . GLU A 1 79 ? -3.450 15.803 21.108 1.00 82.88 79 GLU A C 1
ATOM 610 O O . GLU A 1 79 ? -3.496 14.759 21.752 1.00 82.88 79 GLU A O 1
ATOM 615 N N . GLU A 1 80 ? -3.551 17.002 21.689 1.00 84.94 80 GLU A N 1
ATOM 616 C CA . GLU A 1 80 ? -3.657 17.219 23.139 1.00 84.94 80 GLU A CA 1
ATOM 617 C C . GLU A 1 80 ? -4.829 16.436 23.732 1.00 84.94 80 GLU A C 1
ATOM 619 O O . GLU A 1 80 ? -4.723 15.817 24.788 1.00 84.94 80 GLU A O 1
ATOM 624 N N . LYS A 1 81 ? -5.954 16.438 23.018 1.00 88.19 81 LYS A N 1
ATOM 625 C CA . LYS A 1 81 ? -7.177 15.771 23.449 1.00 88.19 81 LYS A CA 1
ATOM 626 C C . LYS A 1 81 ? -7.125 14.270 23.262 1.00 88.19 81 LYS A C 1
ATOM 628 O O . LYS A 1 81 ? -7.674 13.544 24.085 1.00 88.19 81 LYS A O 1
ATOM 633 N N . LYS A 1 82 ? -6.440 13.790 22.218 1.00 91.62 82 LYS A N 1
ATOM 634 C CA . LYS A 1 82 ? -6.119 12.363 22.094 1.00 91.62 82 LYS A CA 1
ATOM 635 C C . LYS A 1 82 ? -5.296 11.919 23.301 1.00 91.62 82 LYS A C 1
ATOM 637 O O . LYS A 1 82 ? -5.692 10.966 23.957 1.00 91.62 82 LYS A O 1
ATOM 642 N N . ILE A 1 83 ? -4.224 12.642 23.643 1.00 90.00 83 ILE A N 1
ATOM 643 C CA . ILE A 1 83 ? -3.396 12.343 24.822 1.00 90.00 83 ILE A CA 1
ATOM 644 C C . ILE 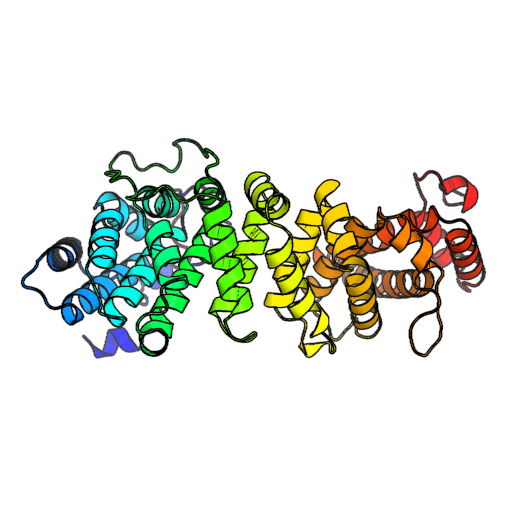A 1 83 ? -4.240 12.345 26.098 1.00 90.00 83 ILE A C 1
ATOM 646 O O . ILE A 1 83 ? -4.207 11.363 26.831 1.00 90.00 83 ILE A O 1
ATOM 650 N N . PHE A 1 84 ? -5.066 13.369 26.314 1.00 90.94 84 PHE A N 1
ATOM 651 C CA . PHE A 1 84 ? -5.956 13.426 27.473 1.00 90.94 84 PHE A CA 1
ATOM 652 C C . PHE A 1 84 ? -6.882 12.199 27.571 1.00 90.94 84 PHE A C 1
ATOM 654 O O . PHE A 1 84 ? -6.983 11.579 28.627 1.00 90.94 84 PHE A O 1
ATOM 661 N N . LEU A 1 85 ? -7.526 11.794 26.468 1.00 93.31 85 LEU A N 1
ATOM 662 C CA . LEU A 1 85 ? -8.368 10.589 26.440 1.00 93.31 85 LEU A CA 1
ATOM 663 C C . LEU A 1 85 ? -7.570 9.310 26.738 1.00 93.31 85 LEU A C 1
ATOM 665 O O . LEU A 1 85 ? -8.069 8.417 27.427 1.00 93.31 85 LEU A O 1
ATOM 669 N N . LEU A 1 86 ? -6.337 9.215 26.235 1.00 93.69 86 LEU A N 1
ATOM 670 C CA . LEU A 1 86 ? -5.450 8.079 26.485 1.00 93.69 86 LEU A CA 1
ATOM 671 C C . LEU A 1 86 ? -5.032 8.002 27.962 1.00 93.69 86 LEU A C 1
ATOM 673 O O . LEU A 1 86 ? -5.098 6.924 28.549 1.00 93.69 86 LEU A O 1
ATOM 677 N N . GLU A 1 87 ? -4.689 9.132 28.587 1.00 91.31 87 GLU A N 1
ATOM 678 C CA . GLU A 1 87 ? -4.373 9.218 30.024 1.00 91.31 87 GLU A CA 1
ATOM 679 C C . GLU A 1 87 ? -5.567 8.843 30.913 1.00 91.31 87 GLU A C 1
ATOM 681 O O . GLU A 1 87 ? -5.386 8.334 32.018 1.00 91.31 87 GLU A O 1
ATOM 686 N N . LYS A 1 88 ? -6.795 9.042 30.421 1.00 91.31 88 LYS A N 1
ATOM 687 C CA . LYS A 1 88 ? -8.037 8.614 31.085 1.00 91.31 88 LYS A CA 1
ATOM 688 C C . LYS A 1 88 ? -8.383 7.136 30.861 1.00 91.31 88 LYS A C 1
ATOM 690 O O . LYS A 1 88 ? -9.450 6.696 31.277 1.00 91.31 88 LYS A O 1
ATOM 695 N N . GLY A 1 89 ? -7.519 6.358 30.203 1.00 92.12 89 GLY A N 1
ATOM 696 C CA . GLY A 1 89 ? -7.739 4.924 29.984 1.00 92.12 89 GLY A CA 1
ATOM 697 C C . GLY A 1 89 ? -8.876 4.609 29.005 1.00 92.12 89 GLY A C 1
ATOM 698 O O . GLY A 1 89 ? -9.435 3.511 29.041 1.00 92.12 89 GLY A O 1
ATOM 699 N N . CYS A 1 90 ? -9.221 5.551 28.118 1.00 94.56 90 CYS A N 1
ATOM 700 C CA . CYS A 1 90 ? -10.356 5.428 27.199 1.00 94.56 90 CYS A CA 1
ATOM 701 C C . CYS A 1 90 ? -10.298 4.153 26.336 1.00 94.56 90 CYS A C 1
ATOM 703 O O . CYS A 1 90 ? -11.323 3.509 26.129 1.00 94.56 90 CYS A O 1
ATOM 705 N N . VAL A 1 91 ? -9.109 3.738 25.883 1.00 95.81 91 VAL A N 1
ATOM 706 C CA . VAL A 1 91 ? -8.949 2.561 25.008 1.00 95.81 91 VAL A CA 1
ATOM 707 C C . VAL A 1 91 ? -9.474 1.284 25.666 1.00 95.81 91 VAL A C 1
ATOM 709 O O . VAL A 1 91 ? -10.258 0.567 25.051 1.00 95.81 91 VAL A O 1
ATOM 712 N N . SER A 1 92 ? -9.098 1.015 26.917 1.00 94.19 92 SER A N 1
ATOM 713 C CA . SER A 1 92 ? -9.521 -0.197 27.631 1.00 94.19 92 SER A CA 1
ATOM 714 C C . SER A 1 92 ? -11.039 -0.227 27.855 1.00 94.19 92 SER A C 1
ATOM 716 O O . SER A 1 92 ? -11.661 -1.283 27.730 1.00 94.19 92 SER A O 1
ATOM 718 N N . ILE A 1 93 ? -11.653 0.937 28.106 1.00 95.69 93 ILE A N 1
ATOM 719 C CA . ILE A 1 93 ? -13.115 1.085 28.197 1.00 95.69 93 ILE A CA 1
ATOM 720 C C . ILE A 1 93 ? -13.765 0.752 26.848 1.00 95.69 93 ILE A C 1
ATOM 722 O O . ILE A 1 93 ? -14.673 -0.074 26.791 1.00 95.69 93 ILE A O 1
ATOM 726 N N . ILE A 1 94 ? -13.269 1.333 25.752 1.00 97.38 94 ILE A N 1
ATOM 727 C CA . ILE A 1 94 ? -13.816 1.113 24.406 1.00 97.38 94 ILE A CA 1
ATOM 728 C C . ILE A 1 94 ? -13.665 -0.343 23.958 1.00 97.38 94 ILE A C 1
ATOM 730 O O . ILE A 1 94 ? -14.604 -0.908 23.400 1.00 97.38 94 ILE A O 1
ATOM 734 N N . VAL A 1 95 ? -12.530 -0.987 24.240 1.00 96.69 95 VAL A N 1
ATOM 735 C CA . VAL A 1 95 ? -12.354 -2.415 23.935 1.00 96.69 95 VAL A CA 1
ATOM 736 C C . VAL A 1 95 ? -13.324 -3.275 24.748 1.00 96.69 95 VAL A C 1
ATOM 738 O O . VAL A 1 95 ? -13.897 -4.219 24.206 1.00 96.69 95 VAL A O 1
ATOM 741 N N . SER A 1 96 ? -13.565 -2.939 26.019 1.00 95.31 96 SER A N 1
ATOM 742 C CA . SER A 1 96 ? -14.580 -3.621 26.830 1.00 95.31 96 SER A CA 1
ATOM 743 C C . SER A 1 96 ? -15.982 -3.484 26.223 1.00 95.31 96 SER A C 1
ATOM 745 O O . SER A 1 96 ? -16.706 -4.473 26.116 1.00 95.31 96 SER A O 1
ATOM 747 N N . VAL A 1 97 ? -16.349 -2.293 25.738 1.00 96.88 97 VAL A N 1
ATOM 748 C CA . VAL A 1 97 ? -17.621 -2.078 25.027 1.00 96.88 97 VAL A CA 1
ATOM 749 C C . VAL A 1 97 ? -17.695 -2.931 23.754 1.00 96.88 97 VAL A C 1
ATOM 751 O O . VAL A 1 97 ? -18.665 -3.664 23.571 1.00 96.88 97 VAL A O 1
ATOM 754 N N . LEU A 1 98 ? -16.645 -2.929 22.924 1.00 97.12 98 LEU A N 1
ATOM 755 C CA . LEU A 1 98 ? -16.557 -3.720 21.684 1.00 97.12 98 LEU A CA 1
ATOM 756 C C . LEU A 1 98 ? -16.625 -5.241 21.893 1.00 97.12 98 LEU A C 1
ATOM 758 O O . LEU A 1 98 ? -16.918 -5.978 20.950 1.00 97.12 98 LEU A O 1
ATOM 762 N N . ARG A 1 99 ? -16.296 -5.733 23.091 1.00 94.88 99 ARG A N 1
ATOM 763 C CA . ARG A 1 99 ? -16.424 -7.157 23.443 1.00 94.88 99 ARG A CA 1
ATOM 764 C C . ARG A 1 99 ? -17.865 -7.555 23.763 1.00 94.88 99 ARG A C 1
ATOM 766 O O . ARG A 1 99 ? -18.195 -8.725 23.617 1.00 94.88 99 ARG A O 1
ATOM 773 N N . ASN A 1 100 ? -18.691 -6.607 24.204 1.00 94.12 100 ASN A N 1
ATOM 774 C CA . ASN A 1 100 ? -20.014 -6.891 24.760 1.00 94.12 100 ASN A CA 1
ATOM 775 C C . ASN A 1 100 ? -21.175 -6.379 23.897 1.00 94.12 100 ASN A C 1
ATOM 777 O O . ASN A 1 100 ? -22.297 -6.851 24.063 1.00 94.12 100 ASN A O 1
ATOM 781 N N . THR A 1 101 ? -20.939 -5.420 23.000 1.00 93.94 101 THR A N 1
ATOM 782 C CA . THR A 1 101 ? -22.001 -4.866 22.150 1.00 93.94 101 THR A CA 1
ATOM 783 C C . THR A 1 101 ? -22.322 -5.764 20.953 1.00 93.94 101 THR A C 1
ATOM 785 O O . THR A 1 101 ? -21.444 -6.413 20.385 1.00 93.94 101 THR A O 1
ATOM 788 N N . GLN A 1 102 ? -23.594 -5.763 20.556 1.00 92.38 102 GLN A N 1
ATOM 789 C CA . GLN A 1 102 ? -24.076 -6.275 19.267 1.00 92.38 102 GLN A CA 1
ATOM 790 C C . GLN A 1 102 ? -24.666 -5.149 18.399 1.00 92.38 102 GLN A C 1
ATOM 792 O O . GLN A 1 102 ? -25.171 -5.400 17.307 1.00 92.38 102 GLN A O 1
ATOM 797 N N . ASP A 1 103 ? -24.627 -3.905 18.884 1.00 96.56 103 ASP A N 1
ATOM 798 C CA . ASP A 1 103 ? -25.170 -2.746 18.190 1.00 96.56 103 ASP A CA 1
ATOM 799 C C . ASP A 1 103 ? -24.157 -2.216 17.168 1.00 96.56 103 ASP A C 1
ATOM 801 O O . ASP A 1 103 ? -23.077 -1.725 17.507 1.00 96.56 103 ASP A O 1
ATOM 805 N N . ALA A 1 104 ? -24.524 -2.301 15.888 1.00 97.00 104 ALA A N 1
ATOM 806 C CA . ALA A 1 104 ? -23.658 -1.912 14.778 1.00 97.00 104 ALA A CA 1
ATOM 807 C C . ALA A 1 104 ? -23.268 -0.422 14.809 1.00 97.00 104 ALA A C 1
ATOM 809 O O . ALA A 1 104 ? -22.192 -0.048 14.332 1.00 97.00 104 ALA A O 1
ATOM 810 N N . LEU A 1 105 ? -24.124 0.452 15.356 1.00 96.94 105 LEU A N 1
ATOM 811 C CA . LEU A 1 105 ? -23.828 1.879 15.444 1.00 96.94 105 LEU A CA 1
ATOM 812 C C . LEU A 1 105 ? -22.784 2.149 16.531 1.00 96.94 105 LEU A C 1
ATOM 814 O O . LEU A 1 105 ? -21.825 2.878 16.266 1.00 96.94 105 LEU A O 1
ATOM 818 N N . LEU A 1 106 ? -22.948 1.568 17.720 1.00 98.06 106 LEU A N 1
ATOM 819 C CA . LEU A 1 106 ? -21.979 1.647 18.809 1.00 98.06 106 LEU A CA 1
ATOM 820 C C . LEU A 1 106 ? -20.629 1.074 18.376 1.00 98.06 106 LEU A C 1
ATOM 822 O O . LEU A 1 106 ? -19.614 1.758 18.507 1.00 98.06 106 LEU A O 1
ATOM 826 N N . GLU A 1 107 ? -20.627 -0.115 17.771 1.00 98.44 107 GLU A N 1
ATOM 827 C CA . GLU A 1 107 ? -19.422 -0.744 17.228 1.00 98.44 107 GLU A CA 1
ATOM 828 C C . GLU A 1 107 ? -18.690 0.187 16.243 1.00 98.44 107 GLU A C 1
ATOM 830 O O . GLU A 1 107 ? -17.489 0.440 16.380 1.00 98.44 107 GLU A O 1
ATOM 835 N N . ASN A 1 108 ? -19.426 0.780 15.298 1.00 98.19 108 ASN A N 1
ATOM 836 C CA . ASN A 1 108 ? -18.876 1.744 14.348 1.00 98.19 108 ASN A CA 1
ATOM 837 C C . ASN A 1 108 ? -18.262 2.973 15.047 1.00 98.19 108 ASN A C 1
ATOM 839 O O . ASN A 1 108 ? -17.135 3.359 14.731 1.00 98.19 108 ASN A O 1
ATOM 843 N N . GLN A 1 109 ? -18.962 3.585 16.012 1.00 98.00 109 GLN A N 1
ATOM 844 C CA . GLN A 1 109 ? -18.430 4.748 16.739 1.00 98.00 109 GLN A CA 1
ATOM 845 C C . GLN A 1 109 ? -17.171 4.395 17.541 1.00 98.00 109 GLN A C 1
ATOM 847 O O . GLN A 1 109 ? -16.226 5.188 17.574 1.00 98.00 109 GLN A O 1
ATOM 852 N N . CYS A 1 110 ? -17.120 3.203 18.139 1.00 98.56 110 CYS A N 1
ATOM 853 C CA . CYS A 1 110 ? -15.943 2.720 18.852 1.00 98.56 110 CYS A CA 1
ATOM 854 C C . CYS A 1 110 ? -14.730 2.615 17.918 1.00 98.56 110 CYS A C 1
ATOM 856 O O . CYS A 1 110 ? -13.668 3.152 18.242 1.00 98.56 110 CYS A O 1
ATOM 858 N N . PHE A 1 111 ? -14.879 2.008 16.736 1.00 98.62 111 PHE A N 1
ATOM 859 C CA . PHE A 1 111 ? -13.778 1.921 15.772 1.00 98.62 111 PHE A CA 1
ATOM 860 C C . PHE A 1 111 ? -13.341 3.287 15.235 1.00 98.62 111 PHE A C 1
ATOM 862 O O . PHE A 1 111 ? -12.141 3.521 15.095 1.00 98.62 111 PHE A O 1
ATOM 869 N N . LEU A 1 112 ? -14.270 4.219 14.999 1.00 97.56 112 LEU A N 1
ATOM 870 C CA . LEU A 1 112 ? -13.928 5.587 14.585 1.00 97.56 112 LEU A CA 1
ATOM 871 C C . LEU A 1 112 ? -13.100 6.331 15.642 1.00 97.56 112 LEU A C 1
ATOM 873 O O . LEU A 1 112 ? -12.133 7.015 15.290 1.00 97.56 112 LEU A O 1
ATOM 877 N N . LEU A 1 113 ? -13.441 6.174 16.924 1.00 97.88 113 LEU A N 1
ATOM 878 C CA . LEU A 1 113 ? -12.667 6.743 18.026 1.00 97.88 113 LEU A CA 1
ATOM 879 C C . LEU A 1 113 ? -11.273 6.114 18.113 1.00 97.88 113 LEU A C 1
ATOM 881 O O . LEU A 1 113 ? -10.288 6.850 18.105 1.00 97.88 113 LEU A O 1
ATOM 885 N N . LEU A 1 114 ? -11.171 4.781 18.129 1.00 98.44 114 LEU A N 1
ATOM 886 C CA . LEU A 1 114 ? -9.873 4.092 18.158 1.00 98.44 114 LEU A CA 1
ATOM 887 C C . LEU A 1 114 ? -8.994 4.511 16.973 1.00 98.44 114 LEU A C 1
ATOM 889 O O . LEU A 1 114 ? -7.823 4.832 17.160 1.00 98.44 114 LEU A O 1
ATOM 893 N N . ARG A 1 115 ? -9.576 4.601 15.770 1.00 97.50 115 ARG A N 1
ATOM 894 C CA . ARG A 1 115 ? -8.881 5.079 14.570 1.00 97.50 115 ARG A CA 1
ATOM 895 C C . ARG A 1 115 ? -8.329 6.484 14.780 1.00 97.50 115 ARG A C 1
ATOM 897 O O . ARG A 1 115 ? -7.166 6.728 14.484 1.00 97.50 115 ARG A O 1
ATOM 904 N N . SER A 1 116 ? -9.139 7.399 15.310 1.00 96.31 116 SER A N 1
ATOM 905 C CA . SER A 1 116 ? -8.692 8.764 15.604 1.00 96.31 116 SER A CA 1
ATOM 906 C C . SER A 1 116 ? -7.490 8.781 16.549 1.00 96.31 116 SER A C 1
ATOM 908 O O . SER A 1 116 ? -6.523 9.499 16.308 1.00 96.31 116 SER A O 1
ATOM 910 N N . LEU A 1 117 ? -7.507 7.955 17.598 1.00 96.31 117 LEU A N 1
ATOM 911 C CA . LEU A 1 117 ? -6.392 7.855 18.542 1.00 96.31 117 LEU A CA 1
ATOM 912 C C . LEU A 1 117 ? -5.115 7.322 17.865 1.00 96.31 117 LEU A C 1
ATOM 914 O O . LEU A 1 117 ? -4.029 7.829 18.141 1.00 96.31 117 LEU A O 1
ATOM 918 N N . CYS A 1 118 ? -5.242 6.376 16.931 1.00 96.38 118 CYS A N 1
ATOM 919 C CA . CYS A 1 118 ? -4.129 5.799 16.165 1.00 96.38 118 CYS A CA 1
ATOM 920 C C . CYS A 1 118 ? -3.483 6.741 15.137 1.00 96.38 118 CYS A C 1
ATOM 922 O O . CYS A 1 118 ? -2.484 6.377 14.521 1.00 96.38 118 CYS A O 1
ATOM 924 N N . VAL A 1 119 ? -3.994 7.961 14.961 1.00 92.50 119 VAL A N 1
ATOM 925 C CA . VAL A 1 119 ? -3.310 8.989 14.160 1.00 92.50 119 VAL A CA 1
ATOM 926 C C . VAL A 1 119 ? -1.933 9.325 14.755 1.00 92.50 119 VAL A C 1
ATOM 928 O O . VAL A 1 119 ? -0.990 9.580 14.012 1.00 92.50 119 VAL A O 1
ATOM 931 N N . ILE A 1 120 ? -1.787 9.254 16.085 1.00 91.19 120 ILE A N 1
ATOM 932 C CA . ILE A 1 120 ? -0.514 9.483 16.784 1.00 91.19 120 ILE A CA 1
ATOM 933 C C . ILE A 1 120 ? 0.087 8.171 17.327 1.00 91.19 120 ILE A C 1
ATOM 935 O O . ILE A 1 120 ? -0.662 7.274 17.732 1.00 91.19 120 ILE A O 1
ATOM 939 N N . PRO A 1 121 ? 1.427 8.059 17.441 1.00 91.31 121 PRO A N 1
ATOM 940 C CA . PRO A 1 121 ? 2.080 6.872 18.008 1.00 91.31 121 PRO A CA 1
ATOM 941 C C . PRO A 1 121 ? 1.592 6.519 19.419 1.00 91.31 121 PRO A C 1
ATOM 943 O O . PRO A 1 121 ? 1.296 5.363 19.702 1.00 91.31 121 PRO A O 1
ATOM 946 N N . HIS A 1 122 ? 1.414 7.521 20.287 1.00 91.62 122 HIS A N 1
ATOM 947 C CA . HIS A 1 122 ? 0.940 7.324 21.663 1.00 91.62 122 HIS A CA 1
ATOM 948 C C . HIS A 1 122 ? -0.421 6.620 21.748 1.00 91.62 122 HIS A C 1
ATOM 950 O O . HIS A 1 122 ? -0.706 5.979 22.754 1.00 91.62 122 HIS A O 1
ATOM 956 N N . GLY A 1 123 ? -1.265 6.740 20.716 1.00 94.38 123 GLY A N 1
ATOM 957 C CA . GLY A 1 123 ? -2.543 6.037 20.646 1.00 94.38 123 GLY A CA 1
ATOM 958 C C . GLY A 1 123 ? -2.429 4.646 20.030 1.00 94.38 123 GLY A C 1
ATOM 959 O O . GLY A 1 123 ? -3.117 3.734 20.477 1.00 94.38 123 GLY A O 1
ATOM 960 N N . CYS A 1 124 ? -1.525 4.438 19.068 1.00 94.69 124 CYS A N 1
ATOM 961 C CA . CYS A 1 124 ? -1.303 3.115 18.481 1.00 94.69 124 CYS A CA 1
ATOM 962 C C . CYS A 1 124 ? -0.870 2.074 19.525 1.00 94.69 124 CYS A C 1
ATOM 964 O O . CYS A 1 124 ? -1.404 0.966 19.510 1.00 94.69 124 CYS A O 1
ATOM 966 N N . TYR A 1 125 ? 0.026 2.428 20.454 1.00 93.12 125 TYR A N 1
ATOM 967 C CA . TYR A 1 125 ? 0.501 1.502 21.491 1.00 93.12 125 TYR A CA 1
ATOM 968 C C . TYR A 1 125 ? -0.644 0.883 22.320 1.00 93.12 125 TYR A C 1
ATOM 970 O O . TYR A 1 125 ? -0.821 -0.336 22.251 1.00 93.12 125 TYR A O 1
ATOM 978 N N . PRO A 1 126 ? -1.470 1.658 23.053 1.00 93.62 126 PRO A N 1
ATOM 979 C CA . PRO A 1 126 ? -2.547 1.085 23.854 1.00 93.62 126 PRO A CA 1
ATOM 980 C C . PRO A 1 126 ? -3.629 0.431 22.992 1.00 93.62 126 PRO A C 1
ATOM 982 O O . PRO A 1 126 ? -4.208 -0.563 23.408 1.00 93.62 126 PRO A O 1
ATOM 985 N N . VAL A 1 127 ? -3.905 0.919 21.776 1.00 95.88 127 VAL A N 1
ATOM 986 C CA . VAL A 1 127 ? -4.906 0.279 20.902 1.00 95.88 127 VAL A CA 1
ATOM 987 C C . VAL A 1 127 ? -4.467 -1.121 20.472 1.00 95.88 127 VAL A C 1
ATOM 989 O O . VAL A 1 127 ? -5.283 -2.043 20.482 1.00 95.88 127 VAL A O 1
ATOM 992 N N . VAL A 1 128 ? -3.190 -1.316 20.142 1.00 94.75 128 VAL A N 1
ATOM 993 C CA . VAL A 1 128 ? -2.658 -2.649 19.824 1.00 94.75 128 VAL A CA 1
ATOM 994 C C . VAL A 1 128 ? -2.592 -3.514 21.085 1.00 94.75 128 VAL A C 1
ATOM 996 O O . VAL A 1 128 ? -3.099 -4.635 21.085 1.00 94.75 128 VAL A O 1
ATOM 999 N N . ARG A 1 129 ? -2.028 -2.994 22.182 1.00 92.00 129 ARG A N 1
ATOM 1000 C CA . ARG A 1 129 ? -1.777 -3.767 23.413 1.00 92.00 129 ARG A CA 1
ATOM 1001 C C . ARG A 1 129 ? -3.036 -4.121 24.190 1.00 92.00 129 ARG A C 1
ATOM 1003 O O . ARG A 1 129 ? -3.063 -5.193 24.789 1.00 92.00 129 ARG A O 1
ATOM 1010 N N . SER A 1 130 ? -4.064 -3.278 24.139 1.00 92.88 130 SER A N 1
ATOM 1011 C CA . SER A 1 130 ? -5.321 -3.499 24.855 1.00 92.88 130 SER A CA 1
ATOM 1012 C C . SER A 1 130 ? -6.374 -4.274 24.070 1.00 92.88 130 SER A C 1
ATOM 1014 O O . SER A 1 130 ? -7.506 -4.384 24.529 1.00 92.88 130 SER A O 1
ATOM 1016 N N . GLY A 1 131 ? -6.031 -4.825 22.900 1.00 95.56 131 GLY A N 1
ATOM 1017 C CA . GLY A 1 131 ? -6.937 -5.658 22.100 1.00 95.56 131 GLY A CA 1
ATOM 1018 C C . GLY A 1 131 ? -7.844 -4.880 21.141 1.00 95.56 131 GLY A C 1
ATOM 1019 O O . GLY A 1 131 ? -8.786 -5.443 20.595 1.00 95.56 131 GLY A O 1
ATOM 1020 N N . GLY A 1 132 ? -7.583 -3.598 20.881 1.00 97.31 132 GLY A N 1
ATOM 1021 C CA . GLY A 1 132 ? -8.307 -2.844 19.850 1.00 97.31 132 GLY A CA 1
ATOM 1022 C C . GLY A 1 132 ? -8.062 -3.396 18.443 1.00 97.31 132 GLY A C 1
ATOM 1023 O O . GLY A 1 132 ? -9.011 -3.543 17.673 1.00 97.31 132 GLY A O 1
ATOM 1024 N N . LEU A 1 133 ? -6.816 -3.783 18.136 1.00 97.94 133 LEU A N 1
ATOM 1025 C CA . LEU A 1 133 ? -6.486 -4.486 16.888 1.00 97.94 133 LEU A CA 1
ATOM 1026 C C . LEU A 1 133 ? -7.187 -5.852 16.814 1.00 97.94 133 LEU A C 1
ATOM 1028 O O . LEU A 1 133 ? -7.827 -6.145 15.813 1.00 97.94 133 LEU A O 1
ATOM 1032 N N . GLU A 1 134 ? -7.139 -6.641 17.892 1.00 97.62 134 GLU A N 1
ATOM 1033 C CA . GLU A 1 134 ? -7.844 -7.929 18.012 1.00 97.62 134 GLU A CA 1
ATOM 1034 C C . GLU A 1 134 ? -9.341 -7.783 17.682 1.00 97.62 134 GLU A C 1
ATOM 1036 O O . GLU A 1 134 ? -9.880 -8.525 16.859 1.00 97.62 134 GLU A O 1
ATOM 1041 N N . ARG A 1 135 ? -10.014 -6.781 18.266 1.00 97.94 135 ARG A N 1
ATOM 1042 C CA . ARG A 1 135 ? -11.435 -6.513 17.990 1.00 97.94 135 ARG A CA 1
ATOM 1043 C C . ARG A 1 135 ? -11.691 -6.078 16.551 1.00 97.94 135 ARG A C 1
ATOM 1045 O O . ARG A 1 135 ? -12.704 -6.485 15.989 1.00 97.94 135 ARG A O 1
ATOM 1052 N N . ALA A 1 136 ? -10.794 -5.299 15.949 1.00 98.50 136 ALA A N 1
ATOM 1053 C CA . ALA A 1 136 ? -10.919 -4.911 14.546 1.00 98.50 136 ALA A CA 1
ATOM 1054 C C . ALA A 1 136 ? -10.821 -6.126 13.613 1.00 98.50 136 ALA A C 1
ATOM 1056 O O . ALA A 1 136 ? -11.656 -6.277 12.726 1.00 98.50 136 ALA A O 1
ATOM 1057 N N . LEU A 1 137 ? -9.859 -7.026 13.848 1.00 98.44 137 LEU A N 1
ATOM 1058 C CA . LEU A 1 137 ? -9.724 -8.251 13.054 1.00 98.44 137 LEU A CA 1
ATOM 1059 C C . LEU A 1 137 ? -10.940 -9.168 13.215 1.00 98.44 137 LEU A C 1
ATOM 1061 O O . LEU A 1 137 ? -11.454 -9.683 12.225 1.00 98.44 137 LEU A O 1
ATOM 1065 N N . HIS A 1 138 ? -11.446 -9.317 14.442 1.00 97.44 138 HIS A N 1
ATOM 1066 C CA . HIS A 1 138 ? -12.681 -10.060 14.693 1.00 97.44 138 HIS A CA 1
ATOM 1067 C C . HIS A 1 138 ? -13.869 -9.462 13.928 1.00 97.44 138 HIS A C 1
ATOM 1069 O O . HIS A 1 138 ? -14.625 -10.196 13.308 1.00 97.44 138 HIS A O 1
ATOM 1075 N N . ALA A 1 139 ? -14.053 -8.138 13.937 1.00 97.69 139 ALA A N 1
ATOM 1076 C CA . ALA A 1 139 ? -15.148 -7.504 13.198 1.00 97.69 139 ALA A CA 1
ATOM 1077 C C . ALA A 1 139 ? -15.054 -7.736 11.678 1.00 97.69 139 ALA A C 1
ATOM 1079 O O . ALA A 1 139 ? -16.075 -7.850 11.006 1.00 97.69 139 ALA A O 1
ATOM 1080 N N . LEU A 1 140 ? -13.841 -7.833 11.126 1.00 98.06 140 LEU A N 1
ATOM 1081 C CA . LEU A 1 140 ? -13.635 -8.071 9.694 1.00 98.06 140 LEU A CA 1
ATOM 1082 C C . LEU A 1 140 ? -13.927 -9.515 9.269 1.00 98.06 140 LEU A C 1
ATOM 1084 O O . LEU A 1 140 ? -14.385 -9.715 8.142 1.00 98.06 140 LEU A O 1
ATOM 1088 N N . THR A 1 141 ? -13.685 -10.486 10.153 1.00 97.06 141 THR A N 1
ATOM 1089 C CA . THR A 1 141 ? -13.888 -11.924 9.893 1.00 97.06 141 THR A CA 1
ATOM 1090 C C . THR A 1 141 ? -15.255 -12.447 10.334 1.00 97.06 141 THR A C 1
ATOM 1092 O O . THR A 1 141 ? -15.685 -13.505 9.879 1.00 97.06 141 THR A O 1
ATOM 1095 N N . ASP A 1 142 ? -15.951 -11.722 11.206 1.00 95.56 142 ASP A N 1
ATOM 1096 C CA . ASP A 1 142 ? -17.277 -12.087 11.688 1.00 95.56 142 ASP A CA 1
ATOM 1097 C C . ASP A 1 142 ? -18.354 -11.813 10.626 1.00 95.56 142 ASP A C 1
ATOM 1099 O O . ASP A 1 142 ? -18.700 -10.672 10.317 1.00 95.56 142 ASP A O 1
ATOM 1103 N N . GLU A 1 143 ? -18.903 -12.894 10.075 1.00 93.25 143 GLU A N 1
ATOM 1104 C CA . GLU A 1 143 ? -19.955 -12.862 9.054 1.00 93.25 143 GLU A CA 1
ATOM 1105 C C . GLU A 1 143 ? -21.362 -12.646 9.648 1.00 93.25 143 GLU A C 1
ATOM 1107 O O . GLU A 1 143 ? -22.342 -12.497 8.909 1.00 93.25 143 GLU A O 1
ATOM 1112 N N . SER A 1 144 ? -21.505 -12.608 10.979 1.00 92.81 144 SER A N 1
ATOM 1113 C CA . SER A 1 144 ? -22.798 -12.343 11.605 1.00 92.81 144 SER A CA 1
ATOM 1114 C C . SER A 1 144 ? -23.256 -10.912 11.330 1.00 92.81 144 SER A C 1
ATOM 1116 O O . SER A 1 144 ? -22.535 -9.937 11.555 1.00 92.81 144 SER A O 1
ATOM 1118 N N . GLN A 1 145 ? -24.492 -10.784 10.832 1.00 90.31 145 GLN A N 1
ATOM 1119 C CA . GLN A 1 145 ? -25.115 -9.489 10.542 1.00 90.31 145 GLN A CA 1
ATOM 1120 C C . GLN A 1 145 ? -24.261 -8.592 9.619 1.00 90.31 145 GLN A C 1
ATOM 1122 O O . GLN A 1 145 ? -24.265 -7.366 9.751 1.00 90.31 145 GLN A O 1
ATOM 1127 N N . LYS A 1 146 ? -23.524 -9.205 8.679 1.00 92.06 146 LYS A N 1
ATOM 1128 C CA . LYS A 1 146 ? -22.552 -8.536 7.799 1.00 92.06 146 LYS A CA 1
ATOM 1129 C C . LYS A 1 146 ? -23.094 -7.273 7.133 1.00 92.06 146 LYS A C 1
ATOM 1131 O O . LYS A 1 146 ? -22.442 -6.235 7.187 1.00 92.06 146 LYS A O 1
ATOM 1136 N N . GLU A 1 147 ? -24.291 -7.352 6.551 1.00 93.31 147 GLU A N 1
ATOM 1137 C CA . GLU A 1 147 ? -24.916 -6.231 5.837 1.00 93.31 147 GLU A CA 1
ATOM 1138 C C . GLU A 1 147 ? -25.234 -5.053 6.768 1.00 93.31 147 GLU A C 1
ATOM 1140 O O . GLU A 1 147 ? -24.906 -3.910 6.457 1.00 93.31 147 GLU A O 1
ATOM 1145 N N . SER A 1 148 ? -25.816 -5.307 7.945 1.00 94.88 148 SER A N 1
ATOM 1146 C CA . SER A 1 148 ? -26.125 -4.238 8.905 1.00 94.88 148 SER A CA 1
ATOM 1147 C C . SER A 1 148 ? -24.884 -3.679 9.602 1.00 94.88 148 SER A C 1
ATOM 1149 O O . SER A 1 148 ? -24.929 -2.562 10.115 1.00 94.88 148 SER A O 1
ATOM 1151 N N . ARG A 1 149 ? -23.771 -4.424 9.604 1.00 96.31 149 ARG A N 1
ATOM 1152 C CA . ARG A 1 149 ? -22.482 -4.023 10.189 1.00 96.31 149 ARG A CA 1
ATOM 1153 C C . ARG A 1 149 ? -21.487 -3.468 9.171 1.00 96.31 149 ARG A C 1
ATOM 1155 O O . ARG A 1 149 ? -20.360 -3.169 9.553 1.00 96.31 149 ARG A O 1
ATOM 1162 N N . ASP A 1 150 ? -21.874 -3.256 7.914 1.00 96.50 150 ASP A N 1
ATOM 1163 C CA . ASP A 1 150 ? -20.967 -2.789 6.851 1.00 96.50 150 ASP A CA 1
ATOM 1164 C C . ASP A 1 150 ? -20.175 -1.522 7.235 1.00 96.50 150 ASP A C 1
ATOM 1166 O O . ASP A 1 150 ? -18.952 -1.458 7.079 1.00 96.50 150 ASP A O 1
ATOM 1170 N N . ALA A 1 151 ? -20.848 -0.539 7.842 1.00 97.00 151 ALA A N 1
ATOM 1171 C CA . ALA A 1 151 ? -20.202 0.683 8.317 1.00 97.00 151 ALA A CA 1
ATOM 1172 C C . ALA A 1 151 ? -19.177 0.411 9.434 1.00 97.00 151 ALA A C 1
ATOM 1174 O O . ALA A 1 151 ? -18.080 0.970 9.413 1.00 97.00 151 ALA A O 1
ATOM 1175 N N . ALA A 1 152 ? -19.512 -0.466 10.386 1.00 97.88 152 ALA A N 1
ATOM 1176 C CA . ALA A 1 152 ? -18.617 -0.850 11.474 1.00 97.88 152 ALA A CA 1
ATOM 1177 C C . ALA A 1 152 ? -17.399 -1.625 10.955 1.00 97.88 152 ALA A C 1
ATOM 1179 O O . ALA A 1 152 ? -16.268 -1.287 11.305 1.00 97.88 152 ALA A O 1
ATOM 1180 N N . ARG A 1 153 ? -17.613 -2.587 10.046 1.00 98.06 153 ARG A N 1
ATOM 1181 C CA . ARG A 1 153 ? -16.551 -3.355 9.373 1.00 98.06 153 ARG A CA 1
ATOM 1182 C C . ARG A 1 153 ? -15.635 -2.445 8.558 1.00 98.06 153 ARG A C 1
ATOM 1184 O O . ARG A 1 153 ? -14.415 -2.557 8.636 1.00 98.06 153 ARG A O 1
ATOM 1191 N N . THR A 1 154 ? -16.199 -1.468 7.849 1.00 98.31 154 THR A N 1
ATOM 1192 C CA . THR A 1 154 ? -15.412 -0.463 7.119 1.00 98.31 154 THR A CA 1
ATOM 1193 C C . THR A 1 154 ? -14.555 0.374 8.072 1.00 98.31 154 THR A C 1
ATOM 1195 O O . THR A 1 154 ? -13.375 0.596 7.797 1.00 98.31 154 THR A O 1
ATOM 1198 N N . SER A 1 155 ? -15.102 0.804 9.212 1.00 98.44 155 SER A N 1
ATOM 1199 C CA . SER A 1 155 ? -14.344 1.528 10.241 1.00 98.44 155 SER A CA 1
ATOM 1200 C C . SER A 1 155 ? -13.278 0.661 10.919 1.00 98.44 155 SER A C 1
ATOM 1202 O O . SER A 1 155 ? -12.200 1.169 11.227 1.00 98.44 155 SER A O 1
ATOM 1204 N N . ALA A 1 156 ? -13.521 -0.642 11.088 1.00 98.69 156 ALA A N 1
ATOM 1205 C CA . ALA A 1 156 ? -12.527 -1.598 11.574 1.00 98.69 156 ALA A CA 1
ATOM 1206 C C . ALA A 1 156 ? -11.353 -1.745 10.591 1.00 98.69 156 ALA A C 1
ATOM 1208 O O . ALA A 1 156 ? -10.198 -1.619 10.997 1.00 98.69 156 ALA A O 1
ATOM 1209 N N . ALA A 1 157 ? -11.624 -1.907 9.289 1.00 98.69 157 ALA A N 1
ATOM 1210 C CA . ALA A 1 157 ? -10.577 -1.916 8.260 1.00 98.69 157 ALA A CA 1
ATOM 1211 C C . ALA A 1 157 ? -9.797 -0.597 8.241 1.00 98.69 157 ALA A C 1
ATOM 1213 O O . ALA A 1 157 ? -8.571 -0.594 8.129 1.00 98.69 157 ALA A O 1
ATOM 1214 N N . HIS A 1 158 ? -10.494 0.529 8.412 1.00 98.56 158 HIS A N 1
ATOM 1215 C CA . HIS A 1 158 ? -9.859 1.839 8.486 1.00 98.56 158 HIS A CA 1
ATOM 1216 C C . HIS A 1 158 ? -8.955 1.970 9.720 1.00 98.56 158 HIS A C 1
ATOM 1218 O O . HIS A 1 158 ? -7.886 2.564 9.624 1.00 98.56 158 HIS A O 1
ATOM 1224 N N . LEU A 1 159 ? -9.332 1.401 10.868 1.00 98.75 159 LEU A N 1
ATOM 1225 C CA . LEU A 1 159 ? -8.460 1.335 12.041 1.00 98.75 159 LEU A CA 1
ATOM 1226 C C . LEU A 1 159 ? -7.191 0.518 11.751 1.00 98.75 159 LEU A C 1
ATOM 1228 O O . LEU A 1 159 ? -6.095 0.998 12.034 1.00 98.75 159 LEU A O 1
ATOM 1232 N N . VAL A 1 160 ? -7.318 -0.668 11.145 1.00 98.75 160 VAL A N 1
ATOM 1233 C CA . VAL A 1 160 ? -6.159 -1.496 10.752 1.00 98.75 160 VAL A CA 1
ATOM 1234 C C . VAL A 1 160 ? -5.235 -0.709 9.819 1.00 98.75 160 VAL A C 1
ATOM 1236 O O . VAL A 1 160 ? -4.035 -0.600 10.074 1.00 98.75 160 VAL A O 1
ATOM 1239 N N . TYR A 1 161 ? -5.795 -0.069 8.791 1.00 98.56 161 TYR A N 1
ATOM 1240 C CA . TYR A 1 161 ? -5.040 0.808 7.899 1.00 98.56 161 TYR A CA 1
ATOM 1241 C C . TYR A 1 161 ? -4.362 1.963 8.646 1.00 98.56 161 TYR A C 1
ATOM 1243 O O . TYR A 1 161 ? -3.170 2.194 8.453 1.00 98.56 161 TYR A O 1
ATOM 1251 N N . GLN A 1 162 ? -5.075 2.648 9.543 1.00 98.06 162 GLN A N 1
ATOM 1252 C CA . GLN A 1 162 ? -4.544 3.784 10.297 1.00 98.06 162 GLN A CA 1
ATOM 1253 C C . GLN A 1 162 ? -3.358 3.396 11.189 1.00 98.06 162 GLN A C 1
ATOM 1255 O O . GLN A 1 162 ? -2.393 4.154 11.284 1.00 98.06 162 GLN A O 1
ATOM 1260 N N . ILE A 1 163 ? -3.408 2.219 11.820 1.00 98.12 163 ILE A N 1
ATOM 1261 C CA . ILE A 1 163 ? -2.268 1.682 12.574 1.00 98.12 163 ILE A CA 1
ATOM 1262 C C . ILE A 1 163 ? -1.102 1.401 11.616 1.00 98.12 163 ILE A C 1
ATOM 1264 O O . ILE A 1 163 ? 0.032 1.748 11.927 1.00 98.12 163 ILE A O 1
ATOM 1268 N N . SER A 1 164 ? -1.378 0.827 10.439 1.00 98.06 164 SER A N 1
ATOM 1269 C CA . SER A 1 164 ? -0.347 0.452 9.461 1.00 98.06 164 SER A CA 1
ATOM 1270 C C . SER A 1 164 ? 0.397 1.639 8.829 1.00 98.06 164 SER A C 1
ATOM 1272 O O . SER A 1 164 ? 1.563 1.507 8.475 1.00 98.06 164 SER A O 1
ATOM 1274 N N . VAL A 1 165 ? -0.250 2.800 8.676 1.00 96.00 165 VAL A N 1
ATOM 1275 C CA . VAL A 1 165 ? 0.407 4.003 8.124 1.00 96.00 165 VAL A CA 1
ATOM 1276 C C . VAL A 1 165 ? 1.236 4.746 9.169 1.00 96.00 165 VAL A C 1
ATOM 1278 O O . VAL A 1 165 ? 2.090 5.554 8.814 1.00 96.00 165 VAL A O 1
ATOM 1281 N N . ASN A 1 166 ? 0.996 4.497 10.460 1.00 93.94 166 ASN A N 1
ATOM 1282 C CA . ASN A 1 166 ? 1.803 5.060 11.532 1.00 93.94 166 ASN A CA 1
ATOM 1283 C C . ASN A 1 166 ? 3.099 4.233 11.680 1.00 93.94 166 ASN A C 1
ATOM 1285 O O . ASN A 1 166 ? 2.999 3.038 11.959 1.00 93.94 166 ASN A O 1
ATOM 1289 N N . PRO A 1 167 ? 4.309 4.820 11.560 1.00 91.81 167 PRO A N 1
ATOM 1290 C CA . PRO A 1 167 ? 5.561 4.057 11.616 1.00 91.81 167 PRO A CA 1
ATOM 1291 C C . PRO A 1 167 ? 5.746 3.239 12.901 1.00 91.81 167 PRO A C 1
ATOM 1293 O O . PRO A 1 167 ? 6.213 2.105 12.845 1.00 91.81 167 PRO A O 1
ATOM 1296 N N . SER A 1 168 ? 5.343 3.779 14.052 1.00 93.00 168 SER A N 1
ATOM 1297 C CA . SER A 1 168 ? 5.350 3.047 15.326 1.00 93.00 168 SER A CA 1
ATOM 1298 C C . SER A 1 168 ? 4.190 2.055 15.410 1.00 93.00 168 SER A C 1
ATOM 1300 O O . SER A 1 168 ? 4.353 0.934 15.888 1.00 93.00 168 SER A O 1
ATOM 1302 N N . GLY A 1 169 ? 3.021 2.441 14.891 1.00 95.06 169 GLY A N 1
ATOM 1303 C CA . GLY A 1 169 ? 1.831 1.596 14.830 1.00 95.06 169 GLY A CA 1
ATOM 1304 C C . GLY A 1 169 ? 2.059 0.292 14.073 1.00 95.06 169 GLY A C 1
ATOM 1305 O O . GLY A 1 169 ? 1.788 -0.776 14.623 1.00 95.06 169 GLY A O 1
ATOM 1306 N N . VAL A 1 170 ? 2.619 0.352 12.862 1.00 96.25 170 VAL A N 1
ATOM 1307 C CA . VAL A 1 170 ? 2.927 -0.845 12.066 1.00 96.25 170 VAL A CA 1
ATOM 1308 C C . VAL A 1 170 ? 3.993 -1.714 12.733 1.00 96.25 170 VAL A C 1
ATOM 1310 O O . VAL A 1 170 ? 3.914 -2.937 12.663 1.00 96.25 170 VAL A O 1
ATOM 1313 N N . ARG A 1 171 ? 4.948 -1.115 13.455 1.00 95.88 171 ARG A N 1
ATOM 1314 C CA . ARG A 1 171 ? 5.949 -1.862 14.229 1.00 95.88 171 ARG A CA 1
ATOM 1315 C C . ARG A 1 171 ? 5.293 -2.657 15.355 1.00 95.88 171 ARG A C 1
ATOM 1317 O O . ARG A 1 171 ? 5.488 -3.867 15.404 1.00 95.88 171 ARG A O 1
ATOM 1324 N N . TRP A 1 172 ? 4.442 -2.041 16.178 1.00 95.19 172 TRP A N 1
ATOM 1325 C CA . TRP A 1 172 ? 3.717 -2.775 17.226 1.00 95.19 172 TRP A CA 1
ATOM 1326 C C . TRP A 1 172 ? 2.720 -3.793 16.670 1.00 95.19 172 TRP A C 1
ATOM 1328 O O . TRP A 1 172 ? 2.610 -4.886 17.220 1.00 95.19 172 TRP A O 1
ATOM 1338 N N . MET A 1 173 ? 2.027 -3.466 15.574 1.00 96.19 173 MET A N 1
ATOM 1339 C CA . MET A 1 173 ? 1.167 -4.403 14.840 1.00 96.19 173 MET A CA 1
ATOM 1340 C C . MET A 1 173 ? 1.942 -5.657 14.409 1.00 96.19 173 MET A C 1
ATOM 1342 O O . MET A 1 173 ? 1.402 -6.757 14.451 1.00 96.19 173 MET A O 1
ATOM 1346 N N . LEU A 1 174 ? 3.211 -5.496 14.029 1.00 96.94 174 LEU A N 1
ATOM 1347 C CA . LEU A 1 174 ? 4.105 -6.576 13.613 1.00 96.94 174 LEU A CA 1
ATOM 1348 C C . LEU A 1 174 ? 4.968 -7.140 14.752 1.00 96.94 174 LEU A C 1
ATOM 1350 O O . LEU A 1 174 ? 5.957 -7.820 14.485 1.00 96.94 174 LEU A O 1
ATOM 1354 N N . GLN A 1 175 ? 4.611 -6.857 16.009 1.00 95.44 175 GLN A N 1
ATOM 1355 C CA . GLN A 1 175 ? 5.327 -7.313 17.207 1.00 95.44 175 GLN A CA 1
ATOM 1356 C C . GLN A 1 175 ? 6.811 -6.893 17.258 1.00 95.44 175 GLN A C 1
ATOM 1358 O O . GLN A 1 175 ? 7.635 -7.523 17.918 1.00 95.44 175 GLN A O 1
ATOM 1363 N N . ILE A 1 176 ? 7.158 -5.797 16.585 1.00 93.62 176 ILE A N 1
ATOM 1364 C CA . ILE A 1 176 ? 8.483 -5.184 16.641 1.00 93.62 176 ILE A CA 1
ATOM 1365 C C . ILE A 1 176 ? 8.495 -4.180 17.790 1.00 93.62 176 ILE A C 1
ATOM 1367 O O . ILE A 1 176 ? 7.656 -3.278 17.846 1.00 93.62 176 ILE A O 1
ATOM 1371 N N . ASP A 1 177 ? 9.469 -4.308 18.689 1.00 87.56 177 ASP A N 1
ATOM 1372 C CA . ASP A 1 177 ? 9.656 -3.321 19.746 1.00 87.56 177 ASP A CA 1
ATOM 1373 C C . ASP A 1 177 ? 10.070 -1.960 19.151 1.00 87.56 177 ASP A C 1
ATOM 1375 O O . ASP A 1 177 ? 10.952 -1.861 18.289 1.00 87.56 177 ASP A O 1
ATOM 1379 N N . ASP A 1 178 ? 9.401 -0.902 19.604 1.00 81.75 178 ASP A N 1
ATOM 1380 C CA . ASP A 1 178 ? 9.646 0.489 19.197 1.00 81.75 178 ASP A CA 1
ATOM 1381 C C . ASP A 1 178 ? 10.049 1.377 20.387 1.00 81.75 178 ASP A C 1
ATOM 1383 O O . ASP A 1 178 ? 10.015 2.607 20.320 1.00 81.75 178 ASP A O 1
ATOM 1387 N N . GLY A 1 179 ? 10.440 0.737 21.494 1.00 82.00 179 GLY A N 1
ATOM 1388 C CA . GLY A 1 179 ? 10.878 1.394 22.714 1.00 82.00 179 GLY A CA 1
ATOM 1389 C C . GLY A 1 179 ? 9.742 2.029 23.520 1.00 82.00 179 GLY A C 1
ATOM 1390 O O . GLY A 1 179 ? 8.557 1.964 23.185 1.00 82.00 179 GLY A O 1
ATOM 1391 N N . ASP A 1 180 ? 10.124 2.665 24.628 1.00 84.75 180 ASP A N 1
ATOM 1392 C CA . ASP A 1 180 ? 9.184 3.223 25.610 1.00 84.75 180 ASP A CA 1
ATOM 1393 C C . ASP A 1 180 ? 8.803 4.686 25.341 1.00 84.75 180 ASP A C 1
ATOM 1395 O O . ASP A 1 180 ? 7.958 5.249 26.031 1.00 84.75 180 ASP A O 1
ATOM 1399 N N . GLN A 1 181 ? 9.402 5.318 24.331 1.00 82.00 181 GLN A N 1
ATOM 1400 C CA . GLN A 1 181 ? 9.280 6.759 24.068 1.00 82.00 181 GLN A CA 1
ATOM 1401 C C . GLN A 1 181 ? 7.856 7.238 23.747 1.00 82.00 181 GLN A C 1
ATOM 1403 O O . GLN A 1 181 ? 7.564 8.421 23.897 1.00 82.00 181 GLN A O 1
ATOM 1408 N N . PHE A 1 182 ? 6.974 6.326 23.335 1.00 82.88 182 PHE A N 1
ATOM 1409 C CA . PHE A 1 182 ? 5.568 6.605 23.035 1.00 82.88 182 PHE A CA 1
ATOM 1410 C C . PHE A 1 182 ? 4.601 5.989 24.053 1.00 82.88 182 PHE A C 1
ATOM 1412 O O . PHE A 1 182 ? 3.384 6.108 23.899 1.00 82.88 182 PHE A O 1
ATOM 1419 N N . LYS A 1 183 ? 5.120 5.337 25.102 1.00 84.00 183 LYS A N 1
ATOM 1420 C CA . LYS A 1 183 ? 4.307 4.778 26.183 1.00 84.00 183 LYS A CA 1
ATOM 1421 C C . LYS A 1 183 ? 3.984 5.888 27.176 1.00 84.00 183 LYS A C 1
ATOM 1423 O O . LYS A 1 183 ? 4.873 6.502 27.766 1.00 84.00 183 LYS A O 1
ATOM 1428 N N . LEU A 1 184 ? 2.697 6.159 27.371 1.00 83.81 184 LEU A N 1
ATOM 1429 C CA . LEU A 1 184 ? 2.263 7.109 28.390 1.00 83.81 184 LEU A CA 1
ATOM 1430 C C . LEU A 1 184 ? 2.503 6.503 29.774 1.00 83.81 184 LEU A C 1
ATOM 1432 O O . LEU A 1 184 ? 2.053 5.398 30.060 1.00 83.81 184 LEU A O 1
ATOM 1436 N N . LYS A 1 185 ? 3.174 7.246 30.660 1.00 77.56 185 LYS A N 1
ATOM 1437 C CA . LYS A 1 185 ? 3.508 6.788 32.024 1.00 77.56 185 LYS A CA 1
ATOM 1438 C C . LYS A 1 185 ? 2.283 6.434 32.872 1.00 77.56 185 LYS A C 1
ATOM 1440 O O . LYS A 1 185 ? 2.403 5.706 33.849 1.00 77.56 185 LYS A O 1
ATOM 1445 N N . THR A 1 186 ? 1.138 7.007 32.529 1.00 71.75 186 THR A N 1
ATOM 1446 C CA . THR A 1 186 ? -0.141 6.866 33.227 1.00 71.75 186 THR A CA 1
ATOM 1447 C C . THR A 1 186 ? -1.084 5.878 32.545 1.00 71.75 186 THR A C 1
ATOM 1449 O O . THR A 1 186 ? -2.162 5.625 33.079 1.00 71.75 186 THR A O 1
ATOM 1452 N N . ALA A 1 187 ? -0.717 5.314 31.386 1.00 63.47 187 ALA A N 1
ATOM 1453 C CA . ALA A 1 187 ? -1.577 4.364 30.692 1.00 63.47 187 ALA A CA 1
ATOM 1454 C C . ALA A 1 187 ? -1.687 3.059 31.491 1.00 63.47 187 ALA A C 1
ATOM 1456 O O . ALA A 1 187 ? -0.691 2.425 31.836 1.00 63.47 187 ALA A O 1
ATOM 1457 N N . VAL A 1 188 ? -2.927 2.665 31.782 1.00 63.84 188 VAL A N 1
ATOM 1458 C CA . VAL A 1 188 ? -3.237 1.359 32.360 1.00 63.84 188 VAL A CA 1
ATOM 1459 C C . VAL A 1 188 ? -3.321 0.352 31.217 1.00 63.84 188 VAL A C 1
ATOM 1461 O O . VAL A 1 188 ? -4.320 0.304 30.494 1.00 63.84 188 VAL A O 1
ATOM 1464 N N . ASP A 1 189 ? -2.268 -0.447 31.060 1.00 64.44 189 ASP A N 1
ATOM 1465 C CA . ASP A 1 189 ? -2.230 -1.547 30.098 1.00 64.44 189 ASP A CA 1
ATOM 1466 C C . ASP A 1 189 ? -3.127 -2.688 30.610 1.00 64.44 189 ASP A C 1
ATOM 1468 O O . ASP A 1 189 ? -2.768 -3.425 31.529 1.00 64.44 189 ASP A O 1
ATOM 1472 N N . ALA A 1 190 ? -4.314 -2.841 30.021 1.00 69.19 190 ALA A N 1
ATOM 1473 C CA . ALA A 1 190 ? -5.085 -4.074 30.140 1.00 69.19 190 ALA A CA 1
ATOM 1474 C C . ALA A 1 190 ? -4.693 -4.951 28.947 1.00 69.19 190 ALA A C 1
ATOM 1476 O O . ALA A 1 190 ? -4.999 -4.550 27.833 1.00 69.19 190 ALA A O 1
ATOM 1477 N N . PRO A 1 191 ? -4.007 -6.092 29.119 1.00 73.50 191 PRO A N 1
ATOM 1478 C CA . PRO A 1 191 ? -3.536 -6.872 27.980 1.00 73.50 191 PRO A CA 1
ATOM 1479 C C . PRO A 1 191 ? -4.697 -7.361 27.101 1.00 73.50 191 PRO A C 1
ATOM 1481 O O . PRO A 1 191 ? -5.800 -7.639 27.588 1.00 73.50 191 PRO A O 1
ATOM 1484 N N . ALA A 1 192 ? -4.434 -7.472 25.797 1.00 76.81 192 ALA A N 1
ATOM 1485 C CA . ALA A 1 192 ? -5.319 -8.124 24.840 1.00 76.81 192 ALA A CA 1
ATOM 1486 C C . ALA A 1 192 ? -5.713 -9.527 25.331 1.00 76.81 192 ALA A C 1
ATOM 1488 O O . ALA A 1 192 ? -4.945 -10.196 26.027 1.00 76.81 192 ALA A O 1
ATOM 1489 N N . SER A 1 193 ? -6.921 -9.968 24.974 1.00 76.38 193 SER A N 1
ATOM 1490 C CA . SER A 1 193 ? -7.390 -11.309 25.349 1.00 76.38 193 SER A CA 1
ATOM 1491 C C . SER A 1 193 ? -6.678 -12.384 24.544 1.00 76.38 193 SER A C 1
ATOM 1493 O O . SER A 1 193 ? -6.445 -13.480 25.049 1.00 76.38 193 SER A O 1
ATOM 1495 N N . VAL A 1 194 ? -6.337 -12.052 23.301 1.00 85.12 194 VAL A N 1
ATOM 1496 C CA . VAL A 1 194 ? -5.630 -12.922 22.370 1.00 85.12 194 VAL A CA 1
ATOM 1497 C C . VAL A 1 194 ? -4.458 -12.151 21.787 1.00 85.12 194 VAL A C 1
ATOM 1499 O O . VAL A 1 194 ? -4.588 -10.995 21.382 1.00 85.12 194 VAL A O 1
ATOM 1502 N N . GLU A 1 195 ? -3.298 -12.796 21.752 1.00 89.56 195 GLU A N 1
ATOM 1503 C CA . GLU A 1 195 ? -2.140 -12.253 21.062 1.00 89.56 195 GLU A CA 1
ATOM 1504 C C . GLU A 1 195 ? -2.371 -12.309 19.548 1.00 89.56 195 GLU A C 1
ATOM 1506 O O . GLU A 1 195 ? -2.608 -13.375 18.988 1.00 89.56 195 GLU A O 1
ATOM 1511 N N . VAL A 1 196 ? -2.320 -11.149 18.894 1.00 95.31 196 VAL A N 1
ATOM 1512 C CA . VAL A 1 196 ? -2.459 -11.031 17.439 1.00 95.31 196 VAL A CA 1
ATOM 1513 C C . VAL A 1 196 ? -1.082 -11.161 16.799 1.00 95.31 196 VAL A C 1
ATOM 1515 O O . VAL A 1 196 ? -0.183 -10.373 17.110 1.00 95.31 196 VAL A O 1
ATOM 1518 N N . THR A 1 197 ? -0.919 -12.125 15.892 1.00 97.06 197 THR A N 1
ATOM 1519 C CA . THR A 1 197 ? 0.325 -12.314 15.132 1.00 97.06 197 THR A CA 1
ATOM 1520 C C . THR A 1 197 ? 0.279 -11.594 13.775 1.00 97.06 197 THR A C 1
ATOM 1522 O O . THR A 1 197 ? -0.809 -11.340 13.244 1.00 97.06 197 THR A O 1
ATOM 1525 N N . PRO A 1 198 ? 1.439 -11.309 13.144 1.00 97.50 198 PRO A N 1
ATOM 1526 C CA . PRO A 1 198 ? 1.495 -10.820 11.762 1.00 97.50 198 PRO A CA 1
ATOM 1527 C C . PRO A 1 198 ? 0.698 -11.680 10.769 1.00 97.50 198 PRO A C 1
ATOM 1529 O O . PRO A 1 198 ? 0.057 -11.143 9.864 1.00 97.50 198 PRO A O 1
ATOM 1532 N N . ALA A 1 199 ? 0.695 -13.003 10.962 1.00 97.12 199 ALA A N 1
ATOM 1533 C CA . ALA A 1 199 ? -0.045 -13.940 10.123 1.00 97.12 199 ALA A CA 1
ATOM 1534 C C . ALA A 1 199 ? -1.567 -13.775 10.272 1.00 97.12 199 ALA A C 1
ATOM 1536 O O . ALA A 1 199 ? -2.281 -13.789 9.273 1.00 97.12 199 ALA A O 1
ATOM 1537 N N . ASP A 1 200 ? -2.078 -13.543 11.485 1.00 97.56 200 ASP A N 1
ATOM 1538 C CA . ASP A 1 200 ? -3.520 -13.343 11.709 1.00 97.56 200 ASP A CA 1
ATOM 1539 C C . ASP A 1 200 ? -4.033 -12.074 11.018 1.00 97.56 200 ASP A C 1
ATOM 1541 O O . ASP A 1 200 ? -5.113 -12.067 10.413 1.00 97.56 200 ASP A O 1
ATOM 1545 N N . ILE A 1 201 ? -3.229 -11.007 11.053 1.00 98.12 201 ILE A N 1
ATOM 1546 C CA . ILE A 1 201 ? -3.534 -9.755 10.354 1.00 98.12 201 ILE A CA 1
ATOM 1547 C C . ILE A 1 201 ? -3.520 -9.992 8.842 1.00 98.12 201 ILE A C 1
ATOM 1549 O O . ILE A 1 201 ? -4.465 -9.600 8.158 1.00 98.12 201 ILE A O 1
ATOM 1553 N N . LEU A 1 202 ? -2.491 -10.672 8.324 1.00 98.00 202 LEU A N 1
ATOM 1554 C CA . LEU A 1 202 ? -2.365 -10.969 6.898 1.00 98.00 202 LEU A CA 1
ATOM 1555 C C . LEU A 1 202 ? -3.534 -11.814 6.378 1.00 98.00 202 LEU A C 1
ATOM 1557 O O . LEU A 1 202 ? -4.109 -11.469 5.345 1.00 98.00 202 LEU A O 1
ATOM 1561 N N . ARG A 1 203 ? -3.931 -12.875 7.093 1.00 98.00 203 ARG A N 1
ATOM 1562 C CA . ARG A 1 203 ? -5.095 -13.701 6.722 1.00 98.00 203 ARG A CA 1
ATOM 1563 C C . ARG A 1 203 ? -6.377 -12.878 6.695 1.00 98.00 203 ARG A C 1
ATOM 1565 O O . ARG A 1 203 ? -7.145 -12.976 5.744 1.00 98.00 203 ARG A O 1
ATOM 1572 N N . THR A 1 204 ? -6.579 -12.018 7.692 1.00 98.38 204 THR A N 1
ATOM 1573 C CA . THR A 1 204 ? -7.763 -11.147 7.761 1.00 98.38 204 THR A CA 1
ATOM 1574 C C . THR A 1 204 ? -7.798 -10.143 6.608 1.00 98.38 204 THR A C 1
ATOM 1576 O O . THR A 1 204 ? -8.817 -9.996 5.937 1.00 98.38 204 THR A O 1
ATOM 1579 N N . VAL A 1 205 ? -6.676 -9.473 6.335 1.00 98.12 205 VAL A N 1
ATOM 1580 C CA . VAL A 1 205 ? -6.543 -8.531 5.215 1.00 98.12 205 VAL A CA 1
ATOM 1581 C C . VAL A 1 205 ? -6.767 -9.241 3.879 1.00 98.12 205 VAL A C 1
ATOM 1583 O O . VAL A 1 205 ? -7.500 -8.737 3.029 1.00 98.12 205 VAL A O 1
ATOM 1586 N N . THR A 1 206 ? -6.214 -10.441 3.714 1.00 98.00 206 THR A N 1
ATOM 1587 C CA . THR A 1 206 ? -6.396 -11.263 2.511 1.00 98.00 206 THR A CA 1
ATOM 1588 C C . THR A 1 206 ? -7.853 -11.675 2.333 1.00 98.00 206 THR A C 1
ATOM 1590 O O . THR A 1 206 ? -8.381 -11.542 1.232 1.00 98.00 206 THR A O 1
ATOM 1593 N N . LEU A 1 207 ? -8.542 -12.075 3.406 1.00 97.88 207 LEU A N 1
ATOM 1594 C CA . LEU A 1 207 ? -9.970 -12.396 3.377 1.00 97.88 207 LEU A CA 1
ATOM 1595 C C . LEU A 1 207 ? -10.817 -11.196 2.926 1.00 97.88 207 LEU A C 1
ATOM 1597 O O . LEU A 1 207 ? -11.706 -11.348 2.086 1.00 97.88 207 LEU A O 1
ATOM 1601 N N . VAL A 1 208 ? -10.528 -9.993 3.432 1.00 97.75 208 VAL A N 1
ATOM 1602 C CA . VAL A 1 208 ? -11.209 -8.761 2.995 1.00 97.75 208 VAL A CA 1
ATOM 1603 C C . VAL A 1 208 ? -10.972 -8.522 1.504 1.00 97.75 208 VAL A C 1
ATOM 1605 O O . VAL A 1 208 ? -11.922 -8.311 0.752 1.00 97.75 208 VAL A O 1
ATOM 1608 N N . LEU A 1 209 ? -9.724 -8.631 1.040 1.00 97.25 209 LEU A N 1
ATOM 1609 C CA . LEU A 1 209 ? -9.396 -8.502 -0.382 1.00 97.25 209 LEU A CA 1
ATOM 1610 C C . LEU A 1 209 ? -10.071 -9.589 -1.241 1.00 97.25 209 LEU A C 1
ATOM 1612 O O . LEU A 1 209 ? -10.391 -9.334 -2.405 1.00 97.25 209 LEU A O 1
ATOM 1616 N N . GLN A 1 210 ? -10.297 -10.788 -0.698 1.00 96.56 210 GLN A N 1
ATOM 1617 C CA . GLN A 1 210 ? -10.959 -11.907 -1.375 1.00 96.56 210 GLN A CA 1
ATOM 1618 C C . GLN A 1 210 ? -12.452 -11.687 -1.580 1.00 96.56 210 GLN A C 1
ATOM 1620 O O . GLN A 1 210 ? -12.946 -11.975 -2.676 1.00 96.56 210 GLN A O 1
ATOM 1625 N N . THR A 1 211 ? -13.126 -11.222 -0.530 1.00 95.38 211 THR A N 1
ATOM 1626 C CA . THR A 1 211 ? -14.583 -11.310 -0.372 1.00 95.38 211 THR A CA 1
ATOM 1627 C C . THR A 1 211 ? -15.315 -10.003 -0.637 1.00 95.38 211 THR A C 1
ATOM 1629 O O . THR A 1 211 ? -16.476 -10.037 -1.041 1.00 95.38 211 THR A O 1
ATOM 1632 N N . GLU A 1 212 ? -14.660 -8.860 -0.443 1.00 95.12 212 GLU A N 1
ATOM 1633 C CA . GLU A 1 212 ? -15.288 -7.552 -0.606 1.00 95.12 212 GLU A CA 1
ATOM 1634 C C . GLU A 1 212 ? -15.169 -7.034 -2.050 1.00 95.12 212 GLU A C 1
ATOM 1636 O O . GLU A 1 212 ? -14.270 -7.397 -2.815 1.00 95.12 212 GLU A O 1
ATOM 1641 N N . ALA A 1 213 ? -16.099 -6.165 -2.451 1.00 92.00 213 ALA A N 1
ATOM 1642 C CA . ALA A 1 213 ? -16.118 -5.608 -3.801 1.00 92.00 213 ALA A CA 1
ATOM 1643 C C . ALA A 1 213 ? -14.919 -4.673 -4.044 1.00 92.00 213 ALA A C 1
ATOM 1645 O O . ALA A 1 213 ? -14.668 -3.768 -3.250 1.00 92.00 213 ALA A O 1
ATOM 1646 N N . ARG A 1 214 ? -14.245 -4.819 -5.197 1.00 88.75 214 ARG A N 1
ATOM 1647 C CA . ARG A 1 214 ? -13.036 -4.062 -5.592 1.00 88.75 214 ARG A CA 1
ATOM 1648 C C . ARG A 1 214 ? -13.091 -2.553 -5.300 1.00 88.75 214 ARG A C 1
ATOM 1650 O O . ARG A 1 214 ? -12.100 -1.982 -4.867 1.00 88.75 214 ARG A O 1
ATOM 1657 N N . GLY A 1 215 ? -14.226 -1.905 -5.570 1.00 88.25 215 GLY A N 1
ATOM 1658 C CA . GLY A 1 215 ? -14.402 -0.455 -5.397 1.00 88.25 215 GLY A CA 1
ATOM 1659 C C . GLY A 1 215 ? -14.771 -0.008 -3.976 1.00 88.25 215 GLY A C 1
ATOM 1660 O O . GLY A 1 215 ? -15.024 1.175 -3.755 1.00 88.25 215 GLY A O 1
ATOM 1661 N N . GLY A 1 216 ? -14.865 -0.935 -3.021 1.00 93.31 216 GLY A N 1
ATOM 1662 C CA . GLY A 1 216 ? -15.230 -0.645 -1.640 1.00 93.31 216 GLY A CA 1
ATOM 1663 C C . GLY A 1 216 ? -14.077 -0.029 -0.847 1.00 93.31 216 GLY A C 1
ATOM 1664 O O . GLY A 1 216 ? -12.919 -0.418 -0.988 1.00 93.31 216 GLY A O 1
ATOM 1665 N N . LYS A 1 217 ? -14.400 0.892 0.070 1.00 95.94 217 LYS A N 1
ATOM 1666 C CA . LYS A 1 217 ? -13.410 1.507 0.975 1.00 95.94 217 LYS A CA 1
ATOM 1667 C C . LYS A 1 217 ? -12.654 0.468 1.805 1.00 95.94 217 LYS A C 1
ATOM 1669 O O . LYS A 1 217 ? -11.463 0.627 2.040 1.00 95.94 217 LYS A O 1
ATOM 1674 N N . MET A 1 218 ? -13.337 -0.601 2.216 1.00 96.75 218 MET A N 1
ATOM 1675 C CA . MET A 1 218 ? -12.742 -1.685 2.997 1.00 96.75 218 MET A CA 1
ATOM 1676 C C . MET A 1 218 ? -11.580 -2.362 2.254 1.00 96.75 218 MET A C 1
ATOM 1678 O O . MET A 1 218 ? -10.529 -2.582 2.851 1.00 96.75 218 MET A O 1
ATOM 1682 N N . VAL A 1 219 ? -11.732 -2.604 0.946 1.00 97.69 219 VAL A N 1
ATOM 1683 C CA . VAL A 1 219 ? -10.685 -3.179 0.082 1.00 97.69 219 VAL A CA 1
ATOM 1684 C C . VAL A 1 219 ? -9.498 -2.227 -0.044 1.00 97.69 219 VAL A C 1
ATOM 1686 O O . VAL A 1 219 ? -8.356 -2.663 0.082 1.00 97.69 219 VAL A O 1
ATOM 1689 N N . ALA A 1 220 ? -9.749 -0.927 -0.225 1.00 96.88 220 ALA A N 1
ATOM 1690 C CA . ALA A 1 220 ? -8.684 0.075 -0.280 1.00 96.88 220 ALA A CA 1
ATOM 1691 C C . ALA A 1 220 ? -7.881 0.132 1.034 1.00 96.88 220 ALA A C 1
ATOM 1693 O O . ALA A 1 220 ? -6.652 0.104 1.009 1.00 96.88 220 ALA A O 1
ATOM 1694 N N . TYR A 1 221 ? -8.560 0.128 2.188 1.00 98.38 221 TYR A N 1
ATOM 1695 C CA . TYR A 1 221 ? -7.900 0.090 3.497 1.00 98.38 221 TYR A CA 1
ATOM 1696 C C . TYR A 1 221 ? -7.104 -1.201 3.713 1.00 98.38 221 TYR A C 1
ATOM 1698 O O . TYR A 1 221 ? -5.968 -1.144 4.183 1.00 98.38 221 TYR A O 1
ATOM 1706 N N . ALA A 1 222 ? -7.661 -2.351 3.330 1.00 98.44 222 ALA A N 1
ATOM 1707 C CA . ALA A 1 222 ? -6.982 -3.639 3.421 1.00 98.44 222 ALA A CA 1
ATOM 1708 C C . ALA A 1 222 ? -5.718 -3.683 2.544 1.00 98.44 222 ALA A C 1
ATOM 1710 O O . ALA A 1 222 ? -4.654 -4.072 3.021 1.00 98.44 222 ALA A O 1
ATOM 1711 N N . ALA A 1 223 ? -5.792 -3.212 1.296 1.00 98.38 223 ALA A N 1
ATOM 1712 C CA . ALA A 1 223 ? -4.637 -3.150 0.401 1.00 98.38 223 ALA A CA 1
ATOM 1713 C C . ALA A 1 223 ? -3.564 -2.172 0.894 1.00 98.38 223 ALA A C 1
ATOM 1715 O O . ALA A 1 223 ? -2.372 -2.483 0.845 1.00 98.38 223 ALA A O 1
ATOM 1716 N N . GLY A 1 224 ? -3.978 -1.013 1.414 1.00 98.19 224 GLY A N 1
ATOM 1717 C CA . GLY A 1 224 ? -3.075 -0.068 2.062 1.00 98.19 224 GLY A CA 1
ATOM 1718 C C . GLY A 1 224 ? -2.349 -0.710 3.245 1.00 98.19 224 GLY A C 1
ATOM 1719 O O . GLY A 1 224 ? -1.119 -0.679 3.297 1.00 98.19 224 GLY A O 1
ATOM 1720 N N . ALA A 1 225 ? -3.090 -1.377 4.137 1.00 98.62 225 ALA A N 1
ATOM 1721 C CA . ALA A 1 225 ? -2.522 -2.075 5.288 1.00 98.62 225 ALA A CA 1
ATOM 1722 C C . ALA A 1 225 ? -1.536 -3.168 4.874 1.00 98.62 225 ALA A C 1
ATOM 1724 O O . ALA A 1 225 ? -0.415 -3.201 5.381 1.00 98.62 225 ALA A O 1
ATOM 1725 N N . PHE A 1 226 ? -1.914 -3.989 3.891 1.00 98.62 226 PHE A N 1
ATOM 1726 C CA . PHE A 1 226 ? -1.042 -5.002 3.304 1.00 98.62 226 PHE A CA 1
ATOM 1727 C C . PHE A 1 226 ? 0.283 -4.397 2.830 1.00 98.62 226 PHE A C 1
ATOM 1729 O O . PHE A 1 226 ? 1.349 -4.859 3.232 1.00 98.62 226 PHE A O 1
ATOM 1736 N N . SER A 1 227 ? 0.221 -3.322 2.038 1.00 98.25 227 SER A N 1
ATOM 1737 C CA . SER A 1 227 ? 1.408 -2.673 1.474 1.00 98.25 227 SER A CA 1
ATOM 1738 C C . SER A 1 227 ? 2.363 -2.115 2.535 1.00 98.25 227 SER A C 1
ATOM 1740 O O . SER A 1 227 ? 3.579 -2.266 2.398 1.00 98.25 227 SER A O 1
ATOM 1742 N N . ASN A 1 228 ? 1.823 -1.539 3.614 1.00 98.12 228 ASN A N 1
ATOM 1743 C CA . ASN A 1 228 ? 2.615 -1.008 4.723 1.00 98.12 228 ASN A CA 1
ATOM 1744 C C . ASN A 1 228 ? 3.238 -2.122 5.571 1.00 98.12 228 ASN A C 1
ATOM 1746 O O . ASN A 1 228 ? 4.383 -2.001 6.001 1.00 98.12 228 ASN A O 1
ATOM 1750 N N . MET A 1 229 ? 2.513 -3.220 5.798 1.00 98.06 229 MET A N 1
ATOM 1751 C CA . MET A 1 229 ? 3.026 -4.351 6.574 1.00 98.06 229 MET A CA 1
ATOM 1752 C C . MET A 1 229 ? 4.213 -5.021 5.885 1.00 98.06 229 MET A C 1
ATOM 1754 O O . MET A 1 229 ? 5.237 -5.259 6.524 1.00 98.06 229 MET A O 1
ATOM 1758 N N . VAL A 1 230 ? 4.108 -5.299 4.582 1.00 97.94 230 VAL A N 1
ATOM 1759 C CA . VAL A 1 230 ? 5.179 -5.991 3.841 1.00 97.94 230 VAL A CA 1
ATOM 1760 C C . VAL A 1 230 ? 6.417 -5.125 3.611 1.00 97.94 230 VAL A C 1
ATOM 1762 O O . VAL A 1 230 ? 7.440 -5.634 3.165 1.00 97.94 230 VAL A O 1
ATOM 1765 N N . ALA A 1 231 ? 6.355 -3.827 3.926 1.00 96.69 231 ALA A N 1
ATOM 1766 C CA . ALA A 1 231 ? 7.529 -2.957 3.942 1.00 96.69 231 ALA A CA 1
ATOM 1767 C C . ALA A 1 231 ? 8.494 -3.281 5.100 1.00 96.69 231 ALA A C 1
ATOM 1769 O O . ALA A 1 231 ? 9.638 -2.826 5.091 1.00 96.69 231 ALA A O 1
ATOM 1770 N N . LEU A 1 232 ? 8.048 -4.052 6.100 1.00 97.12 232 LEU A N 1
ATOM 1771 C CA . LEU A 1 232 ? 8.853 -4.491 7.236 1.00 97.12 232 LEU A CA 1
ATOM 1772 C C . LEU A 1 232 ? 9.030 -6.013 7.235 1.00 97.12 232 LEU A C 1
ATOM 1774 O O . LEU A 1 232 ? 8.135 -6.767 6.853 1.00 97.12 232 LEU A O 1
ATOM 1778 N N . GLN A 1 233 ? 10.187 -6.461 7.729 1.00 96.94 233 GLN A N 1
ATOM 1779 C CA . GLN A 1 233 ? 10.612 -7.861 7.665 1.00 96.94 233 GLN A CA 1
ATOM 1780 C C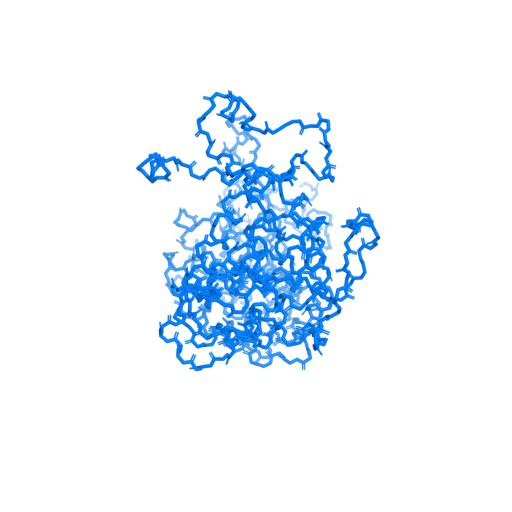 . GLN A 1 233 ? 9.584 -8.866 8.232 1.00 96.94 233 GLN A C 1
ATOM 1782 O O . GLN A 1 233 ? 9.302 -9.834 7.533 1.00 96.94 233 GLN A O 1
ATOM 1787 N N . PRO A 1 234 ? 8.951 -8.667 9.409 1.00 97.81 234 PRO A N 1
ATOM 1788 C CA . PRO A 1 234 ? 7.979 -9.643 9.918 1.00 97.81 234 PRO A CA 1
ATOM 1789 C C . PRO A 1 234 ? 6.700 -9.733 9.076 1.00 97.81 234 PRO A C 1
ATOM 1791 O O . PRO A 1 234 ? 6.100 -10.800 8.968 1.00 97.81 234 PRO A O 1
ATOM 1794 N N . GLY A 1 235 ? 6.277 -8.623 8.459 1.00 97.94 235 GLY A N 1
ATOM 1795 C CA . GLY A 1 235 ? 5.134 -8.620 7.547 1.00 97.94 235 GLY A CA 1
ATOM 1796 C C . GLY A 1 235 ? 5.456 -9.351 6.245 1.00 97.94 235 GLY A C 1
ATOM 1797 O O . GLY A 1 235 ? 4.644 -10.136 5.761 1.00 97.94 235 GLY A O 1
ATOM 1798 N N . LEU A 1 236 ? 6.668 -9.157 5.718 1.00 98.00 236 LEU A N 1
ATOM 1799 C CA . LEU A 1 236 ? 7.180 -9.933 4.591 1.00 98.00 236 LEU A CA 1
ATOM 1800 C C . LEU A 1 236 ? 7.265 -11.431 4.928 1.00 98.00 236 LEU A C 1
ATOM 1802 O O . LEU A 1 236 ? 6.800 -12.258 4.150 1.00 98.00 236 LEU A O 1
ATOM 1806 N N . GLU A 1 237 ? 7.809 -11.792 6.089 1.00 98.06 237 GLU A N 1
ATOM 1807 C CA . GLU A 1 237 ? 7.906 -13.188 6.535 1.00 98.06 237 GLU A CA 1
ATOM 1808 C C . GLU A 1 237 ? 6.536 -13.855 6.656 1.00 98.06 237 GLU A C 1
ATOM 1810 O O . GLU A 1 237 ? 6.384 -14.994 6.217 1.00 98.06 237 GLU A O 1
ATOM 1815 N N . ALA A 1 238 ? 5.524 -13.139 7.155 1.00 97.56 238 ALA A N 1
ATOM 1816 C CA . ALA A 1 238 ? 4.153 -13.642 7.188 1.00 97.56 238 ALA A CA 1
ATOM 1817 C C . ALA A 1 238 ? 3.638 -14.010 5.784 1.00 97.56 238 ALA A C 1
ATOM 1819 O O . ALA A 1 238 ? 3.037 -15.070 5.616 1.00 97.56 238 ALA A O 1
ATOM 1820 N N . VAL A 1 239 ? 3.928 -13.185 4.769 1.00 97.88 239 VAL A N 1
ATOM 1821 C CA . VAL A 1 239 ? 3.571 -13.482 3.369 1.00 97.88 239 VAL A CA 1
ATOM 1822 C C . VAL A 1 239 ? 4.331 -14.689 2.842 1.00 97.88 239 VAL A C 1
ATOM 1824 O O . VAL A 1 239 ? 3.740 -15.543 2.193 1.00 97.88 239 VAL A O 1
ATOM 1827 N N . LEU A 1 240 ? 5.633 -14.782 3.114 1.00 97.00 240 LEU A N 1
ATOM 1828 C CA . LEU A 1 240 ? 6.463 -15.876 2.604 1.00 97.00 240 LEU A CA 1
ATOM 1829 C C . LEU A 1 240 ? 6.136 -17.233 3.247 1.00 97.00 240 LEU A C 1
ATOM 1831 O O . LEU A 1 240 ? 6.418 -18.265 2.641 1.00 97.00 240 LEU A O 1
ATOM 1835 N N . CYS A 1 241 ? 5.542 -17.248 4.442 1.00 96.44 241 CYS A N 1
ATOM 1836 C CA . CYS A 1 241 ? 5.068 -18.470 5.093 1.00 96.44 241 CYS A CA 1
ATOM 1837 C C . CYS A 1 241 ? 3.788 -19.032 4.453 1.00 96.44 241 CYS A C 1
ATOM 1839 O O . CYS A 1 241 ? 3.655 -20.248 4.333 1.00 96.44 241 CYS A O 1
ATOM 1841 N N . GLU A 1 242 ? 2.859 -18.167 4.036 1.00 93.56 242 GLU A N 1
ATOM 1842 C CA . GLU A 1 242 ? 1.557 -18.547 3.465 1.00 93.56 242 GLU A CA 1
ATOM 1843 C C . GLU A 1 242 ? 1.276 -17.753 2.162 1.00 93.56 242 GLU A C 1
ATOM 1845 O O . GLU A 1 242 ? 0.320 -16.976 2.097 1.00 93.56 242 GLU A O 1
ATOM 1850 N N . PRO A 1 243 ? 2.102 -17.900 1.102 1.00 95.62 243 PRO A N 1
ATOM 1851 C CA . PRO A 1 243 ? 2.051 -17.002 -0.056 1.00 95.62 243 PRO A CA 1
ATOM 1852 C C . PRO A 1 243 ? 0.850 -17.250 -0.970 1.00 95.62 243 PRO A C 1
ATOM 1854 O O . PRO A 1 243 ? 0.454 -16.350 -1.710 1.00 95.62 243 PRO A O 1
ATOM 1857 N N . ASP A 1 244 ? 0.290 -18.463 -0.953 1.00 96.00 244 ASP A N 1
ATOM 1858 C CA . ASP A 1 244 ? -0.598 -18.918 -2.018 1.00 96.00 244 ASP A CA 1
ATOM 1859 C C . ASP A 1 244 ? -1.907 -18.107 -2.081 1.00 96.00 244 ASP A C 1
ATOM 1861 O O . ASP A 1 244 ? -2.258 -17.589 -3.143 1.00 96.00 244 ASP A O 1
ATOM 1865 N N . ASP A 1 245 ? -2.582 -17.910 -0.946 1.00 94.00 245 ASP A N 1
ATOM 1866 C CA . ASP A 1 245 ? -3.836 -17.146 -0.894 1.00 94.00 245 ASP A CA 1
ATOM 1867 C C . ASP A 1 245 ? -3.617 -15.655 -1.169 1.00 94.00 245 ASP A C 1
ATOM 1869 O O . ASP A 1 245 ? -4.409 -15.017 -1.869 1.00 94.00 245 ASP A O 1
ATOM 1873 N N . VAL A 1 246 ? -2.523 -15.096 -0.647 1.00 95.81 246 VAL A N 1
ATOM 1874 C CA . VAL A 1 246 ? -2.190 -13.674 -0.786 1.00 95.81 246 VAL A CA 1
ATOM 1875 C C . VAL A 1 246 ? -1.887 -13.344 -2.245 1.00 95.81 246 VAL A C 1
ATOM 1877 O O . VAL A 1 246 ? -2.481 -12.430 -2.823 1.00 95.81 246 VAL A O 1
ATOM 1880 N N . LEU A 1 247 ? -0.981 -14.098 -2.871 1.00 97.62 247 LEU A N 1
ATOM 1881 C CA . LEU A 1 247 ? -0.531 -13.818 -4.232 1.00 97.62 247 LEU A CA 1
ATOM 1882 C C . LEU A 1 247 ? -1.600 -14.149 -5.275 1.00 97.62 247 LEU A C 1
ATOM 1884 O O . LEU A 1 247 ? -1.718 -13.408 -6.251 1.00 97.62 247 LEU A O 1
ATOM 1888 N N . ALA A 1 248 ? -2.435 -15.170 -5.051 1.00 96.88 248 ALA A N 1
ATOM 1889 C CA . ALA A 1 248 ? -3.584 -15.446 -5.917 1.00 96.88 248 ALA A CA 1
ATOM 1890 C C . ALA A 1 248 ? -4.572 -14.267 -5.951 1.00 96.88 248 ALA A C 1
ATOM 1892 O O . ALA A 1 248 ? -5.105 -13.907 -7.004 1.00 96.88 248 ALA A O 1
ATOM 1893 N N . VAL A 1 249 ? -4.799 -13.625 -4.804 1.00 96.62 249 VAL A N 1
ATOM 1894 C CA . VAL A 1 249 ? -5.678 -12.454 -4.707 1.00 96.62 249 VAL A CA 1
ATOM 1895 C C . VAL A 1 249 ? -5.071 -11.252 -5.406 1.00 96.62 249 VAL A C 1
ATOM 1897 O O . VAL A 1 249 ? -5.780 -10.564 -6.144 1.00 96.62 249 VAL A O 1
ATOM 1900 N N . VAL A 1 250 ? -3.771 -11.019 -5.217 1.00 97.38 250 VAL A N 1
ATOM 1901 C CA . VAL A 1 250 ? -3.050 -9.943 -5.903 1.00 97.38 250 VAL A CA 1
ATOM 1902 C C . VAL A 1 250 ? -3.092 -10.142 -7.422 1.00 97.38 250 VAL A C 1
ATOM 1904 O O . VAL A 1 250 ? -3.485 -9.211 -8.126 1.00 97.38 250 VAL A O 1
ATOM 1907 N N . ASP A 1 251 ? -2.791 -11.340 -7.940 1.00 97.00 251 ASP A N 1
ATOM 1908 C CA . ASP A 1 251 ? -2.878 -11.626 -9.384 1.00 97.00 251 ASP A CA 1
ATOM 1909 C C . ASP A 1 251 ? -4.292 -11.385 -9.929 1.00 97.00 251 ASP A C 1
ATOM 1911 O O . ASP A 1 251 ? -4.477 -10.742 -10.967 1.00 97.00 251 ASP A O 1
ATOM 1915 N N . ARG A 1 252 ? -5.324 -11.817 -9.196 1.00 96.00 252 ARG A N 1
ATOM 1916 C CA . ARG A 1 252 ? -6.724 -11.586 -9.579 1.00 96.00 252 ARG A CA 1
ATOM 1917 C C . ARG A 1 252 ? -7.053 -10.097 -9.715 1.00 96.00 252 ARG A C 1
ATOM 1919 O O . ARG A 1 252 ? -7.794 -9.734 -10.624 1.00 96.00 252 ARG A O 1
ATOM 1926 N N . TYR A 1 253 ? -6.530 -9.230 -8.848 1.00 96.44 253 TYR A N 1
ATOM 1927 C CA . TYR A 1 253 ? -6.731 -7.783 -8.989 1.00 96.44 253 TYR A CA 1
ATOM 1928 C C . TYR A 1 253 ? -5.944 -7.207 -10.165 1.00 96.44 253 TYR A C 1
ATOM 1930 O O . TYR A 1 253 ? -6.500 -6.441 -10.952 1.00 96.44 253 TYR A O 1
ATOM 1938 N N . LEU A 1 254 ? -4.676 -7.592 -10.321 1.00 96.56 254 LEU A N 1
ATOM 1939 C CA . LEU A 1 254 ? -3.819 -7.065 -11.386 1.00 96.56 254 LEU A CA 1
ATOM 1940 C C . LEU A 1 254 ? -4.270 -7.508 -12.781 1.00 96.56 254 LEU A C 1
ATOM 1942 O O . LEU A 1 254 ? -4.233 -6.712 -13.715 1.00 96.56 254 LEU A O 1
ATOM 1946 N N . SER A 1 255 ? -4.765 -8.736 -12.927 1.00 95.88 255 SER A N 1
ATOM 1947 C CA . SER A 1 255 ? -5.320 -9.250 -14.188 1.00 95.88 255 SER A CA 1
ATOM 1948 C C . SER A 1 255 ? -6.570 -8.502 -14.665 1.00 95.88 255 SER A C 1
ATOM 1950 O O . SER A 1 255 ? -6.876 -8.516 -15.855 1.00 95.88 255 SER A O 1
ATOM 1952 N N . GLN A 1 256 ? -7.274 -7.801 -13.771 1.00 95.62 256 GLN A N 1
ATOM 1953 C CA . GLN A 1 256 ? -8.424 -6.969 -14.132 1.00 95.62 256 GLN A CA 1
ATOM 1954 C C . GLN A 1 256 ? -8.024 -5.578 -14.640 1.00 95.62 256 GLN A C 1
ATOM 1956 O O . GLN A 1 256 ? -8.868 -4.864 -15.187 1.00 95.62 256 GLN A O 1
ATOM 1961 N N . VAL A 1 257 ? -6.767 -5.160 -14.466 1.00 96.44 257 VAL A N 1
ATOM 1962 C CA . VAL A 1 257 ? -6.285 -3.836 -14.884 1.00 96.44 257 VAL A CA 1
ATOM 1963 C C . VAL A 1 257 ? -5.985 -3.857 -16.382 1.00 96.44 257 VAL A C 1
ATOM 1965 O O . VAL A 1 257 ? -4.868 -4.089 -16.828 1.00 96.44 257 VAL A O 1
ATOM 1968 N N . THR A 1 258 ? -7.030 -3.619 -17.169 1.00 95.88 258 THR A N 1
ATOM 1969 C CA . THR A 1 258 ? -6.996 -3.663 -18.642 1.00 95.88 258 THR A CA 1
ATOM 1970 C C . THR A 1 258 ? -7.073 -2.282 -19.297 1.00 95.88 258 THR A C 1
ATOM 1972 O O . THR A 1 258 ? -6.938 -2.167 -20.512 1.00 95.88 258 THR A O 1
ATOM 1975 N N . ALA A 1 259 ? -7.283 -1.223 -18.508 1.00 96.81 259 ALA A N 1
ATOM 1976 C CA . ALA A 1 259 ? -7.429 0.146 -18.991 1.00 96.81 259 ALA A CA 1
ATOM 1977 C C . ALA A 1 259 ? -6.785 1.158 -18.025 1.00 96.81 259 ALA A C 1
ATOM 1979 O O . ALA A 1 259 ? -6.758 0.903 -16.818 1.00 96.81 259 ALA A O 1
ATOM 1980 N N . PRO A 1 260 ? -6.336 2.335 -18.507 1.00 95.88 260 PRO A N 1
ATOM 1981 C CA . PRO A 1 260 ? -5.693 3.359 -17.674 1.00 95.88 260 PRO A CA 1
ATOM 1982 C C . PRO A 1 260 ? -6.524 3.797 -16.463 1.00 95.88 260 PRO A C 1
ATOM 1984 O O . PRO A 1 260 ? -5.990 3.972 -15.375 1.00 95.88 260 PRO A O 1
ATOM 1987 N N . ALA A 1 261 ? -7.846 3.907 -16.632 1.00 94.88 261 ALA A N 1
ATOM 1988 C CA . ALA A 1 261 ? -8.770 4.315 -15.572 1.00 94.88 261 ALA A CA 1
ATOM 1989 C C . ALA A 1 261 ? -8.836 3.329 -14.389 1.00 94.88 261 ALA A C 1
ATOM 1991 O O . ALA A 1 261 ? -9.384 3.667 -13.345 1.00 94.88 261 ALA A O 1
ATOM 1992 N N . LEU A 1 262 ? -8.301 2.115 -14.553 1.00 94.56 262 LEU A N 1
ATOM 1993 C CA . LEU A 1 262 ? -8.256 1.089 -13.515 1.00 94.56 262 LEU A CA 1
ATOM 1994 C C . LEU A 1 262 ? -6.967 1.139 -12.680 1.00 94.56 262 LEU A C 1
ATOM 1996 O O . LEU A 1 262 ? -6.833 0.309 -11.785 1.00 94.56 262 LEU A O 1
ATOM 2000 N N . PHE A 1 263 ? -6.046 2.077 -12.940 1.00 93.56 263 PHE A N 1
ATOM 2001 C CA . PHE A 1 263 ? -4.909 2.378 -12.059 1.00 93.56 263 PHE A CA 1
ATOM 2002 C C . PHE A 1 263 ? -5.346 3.295 -10.912 1.00 93.56 263 PHE A C 1
ATOM 2004 O O . PHE A 1 263 ? -5.050 4.490 -10.882 1.00 93.56 263 PHE A O 1
ATOM 2011 N N . ASP A 1 264 ? -6.087 2.710 -9.981 1.00 93.00 264 ASP A N 1
ATOM 2012 C CA . ASP A 1 264 ? -6.557 3.348 -8.756 1.00 93.00 264 ASP A CA 1
ATOM 2013 C C . ASP A 1 264 ? -5.554 3.170 -7.593 1.00 93.00 264 ASP A C 1
ATOM 2015 O O . ASP A 1 264 ? -4.497 2.543 -7.723 1.00 93.00 264 ASP A O 1
ATOM 2019 N N . GLU A 1 265 ? -5.876 3.751 -6.434 1.00 92.75 265 GLU A N 1
ATOM 2020 C CA . GLU A 1 265 ? -5.059 3.638 -5.217 1.00 92.75 265 GLU A CA 1
ATOM 2021 C C . GLU A 1 265 ? -4.890 2.183 -4.761 1.00 92.75 265 GLU A C 1
ATOM 2023 O O . GLU A 1 265 ? -3.818 1.808 -4.291 1.00 92.75 265 GLU A O 1
ATOM 2028 N N . LEU A 1 266 ? -5.913 1.346 -4.963 1.00 95.44 266 LEU A N 1
ATOM 2029 C CA . LEU A 1 266 ? -5.864 -0.081 -4.657 1.00 95.44 266 LEU A CA 1
ATOM 2030 C C . LEU A 1 266 ? -4.754 -0.769 -5.461 1.00 95.44 266 LEU A C 1
ATOM 2032 O O . LEU A 1 266 ? -3.890 -1.426 -4.880 1.00 95.44 266 LEU A O 1
ATOM 2036 N N . VAL A 1 267 ? -4.735 -0.591 -6.784 1.00 96.19 267 VAL A N 1
ATOM 2037 C CA . VAL A 1 267 ? -3.688 -1.163 -7.646 1.00 96.19 267 VAL A CA 1
ATOM 2038 C C . VAL A 1 267 ? -2.311 -0.630 -7.256 1.00 96.19 267 VAL A C 1
ATOM 2040 O O . VAL A 1 267 ? -1.357 -1.406 -7.180 1.00 96.19 267 VAL A O 1
ATOM 2043 N N . ALA A 1 268 ? -2.197 0.662 -6.941 1.00 96.31 268 ALA A N 1
ATOM 2044 C CA . ALA A 1 268 ? -0.934 1.245 -6.499 1.00 96.31 268 ALA A CA 1
ATOM 2045 C C . ALA A 1 268 ? -0.421 0.625 -5.182 1.00 96.31 268 ALA A C 1
ATOM 2047 O O . ALA A 1 268 ? 0.773 0.325 -5.071 1.00 96.31 268 ALA A O 1
ATOM 2048 N N . SER A 1 269 ? -1.302 0.376 -4.208 1.00 97.50 269 SER A N 1
ATOM 2049 C CA . SER A 1 269 ? -0.955 -0.311 -2.957 1.00 97.50 269 SER A CA 1
ATOM 2050 C C . SER A 1 269 ? -0.512 -1.755 -3.196 1.00 97.50 269 SER A C 1
ATOM 2052 O O . SER A 1 269 ? 0.523 -2.165 -2.671 1.00 97.50 269 SER A O 1
ATOM 2054 N N . LEU A 1 270 ? -1.224 -2.515 -4.035 1.00 98.12 270 LEU A N 1
ATOM 2055 C CA . LEU A 1 270 ? -0.841 -3.898 -4.350 1.00 98.12 270 LEU A CA 1
ATOM 2056 C C . LEU A 1 270 ? 0.501 -3.970 -5.098 1.00 98.12 270 LEU A C 1
ATOM 2058 O O . LEU A 1 270 ? 1.339 -4.807 -4.771 1.00 98.12 270 LEU A O 1
ATOM 2062 N N . LEU A 1 271 ? 0.754 -3.062 -6.046 1.00 98.38 271 LEU A N 1
ATOM 2063 C CA . LEU A 1 271 ? 2.048 -2.968 -6.733 1.00 98.38 271 LEU A CA 1
ATOM 2064 C C . LEU A 1 271 ? 3.182 -2.577 -5.779 1.00 98.38 271 LEU A C 1
ATOM 2066 O O . LEU A 1 271 ? 4.285 -3.108 -5.888 1.00 98.38 271 LEU A O 1
ATOM 2070 N N . THR A 1 272 ? 2.913 -1.695 -4.815 1.00 98.00 272 THR A N 1
ATOM 2071 C CA . THR A 1 272 ? 3.880 -1.355 -3.758 1.00 98.00 272 THR A CA 1
ATOM 2072 C C . THR A 1 272 ? 4.199 -2.577 -2.897 1.00 98.00 272 THR A C 1
ATOM 2074 O O . THR A 1 272 ? 5.365 -2.835 -2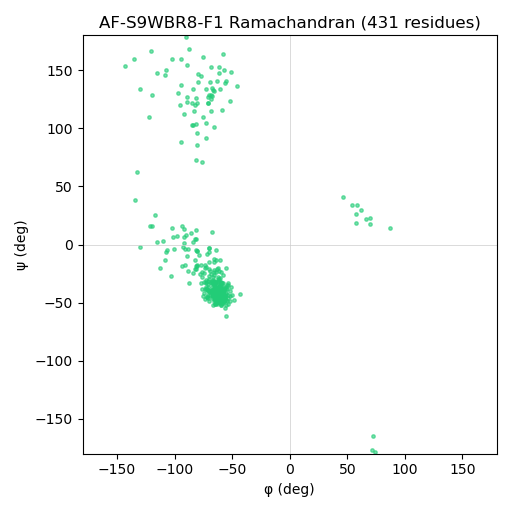.602 1.00 98.00 272 THR A O 1
ATOM 2077 N N . ALA A 1 273 ? 3.186 -3.373 -2.549 1.00 98.31 273 ALA A N 1
ATOM 2078 C CA . ALA A 1 273 ? 3.382 -4.607 -1.802 1.00 98.31 273 ALA A CA 1
ATOM 2079 C C . ALA A 1 273 ? 4.245 -5.615 -2.580 1.00 98.31 273 ALA A C 1
ATOM 2081 O O . ALA A 1 273 ? 5.212 -6.148 -2.039 1.00 98.31 273 ALA A O 1
ATOM 2082 N N . LEU A 1 274 ? 3.953 -5.818 -3.870 1.00 98.31 274 LEU A N 1
ATOM 2083 C CA . LEU A 1 274 ? 4.758 -6.672 -4.748 1.00 98.31 274 LEU A CA 1
ATOM 2084 C C . LEU A 1 274 ? 6.197 -6.185 -4.885 1.00 98.31 274 LEU A C 1
ATOM 2086 O O . LEU A 1 274 ? 7.114 -7.002 -4.891 1.00 98.31 274 LEU A O 1
ATOM 2090 N N . TRP A 1 275 ? 6.403 -4.871 -4.975 1.00 97.75 275 TRP A N 1
ATOM 2091 C CA . TRP A 1 275 ? 7.742 -4.297 -5.005 1.00 97.75 275 TRP A CA 1
ATOM 2092 C C . TRP A 1 275 ? 8.522 -4.659 -3.737 1.00 97.75 275 TRP A C 1
ATOM 2094 O O . TRP A 1 275 ? 9.636 -5.167 -3.844 1.00 97.75 275 TRP A O 1
ATOM 2104 N N . ASN A 1 276 ? 7.924 -4.483 -2.557 1.00 97.12 276 ASN A N 1
ATOM 2105 C CA . ASN A 1 276 ? 8.558 -4.846 -1.288 1.00 97.12 276 ASN A CA 1
ATOM 2106 C C . ASN A 1 276 ? 8.855 -6.354 -1.199 1.00 97.12 276 ASN A C 1
ATOM 2108 O O . ASN A 1 276 ? 9.961 -6.732 -0.822 1.00 97.12 276 ASN A O 1
ATOM 2112 N N . ILE A 1 277 ? 7.921 -7.212 -1.628 1.00 97.81 277 ILE A N 1
ATOM 2113 C CA . ILE A 1 277 ? 8.123 -8.671 -1.679 1.00 97.81 277 ILE A CA 1
ATOM 2114 C C . ILE A 1 277 ? 9.289 -9.033 -2.610 1.00 97.81 277 ILE A C 1
ATOM 2116 O O . ILE A 1 277 ? 10.148 -9.832 -2.246 1.00 97.81 277 ILE A O 1
ATOM 2120 N N . ALA A 1 278 ? 9.367 -8.405 -3.784 1.00 96.69 278 ALA A N 1
ATOM 2121 C CA . ALA A 1 278 ? 10.409 -8.652 -4.780 1.00 96.69 278 ALA A CA 1
ATOM 2122 C C . ALA A 1 278 ? 11.808 -8.139 -4.372 1.00 96.69 278 ALA A C 1
ATOM 2124 O O . ALA A 1 278 ? 12.792 -8.374 -5.082 1.00 96.69 278 ALA A O 1
ATOM 2125 N N . MET A 1 279 ? 11.937 -7.424 -3.250 1.00 92.88 279 MET A N 1
ATOM 2126 C CA . MET A 1 279 ? 13.253 -7.073 -2.713 1.00 92.88 279 MET A CA 1
ATOM 2127 C C . MET A 1 279 ? 13.944 -8.260 -2.021 1.00 92.88 279 MET A C 1
ATOM 2129 O O . MET A 1 279 ? 15.177 -8.279 -1.987 1.00 92.88 279 MET A O 1
ATOM 2133 N N . ASP A 1 280 ? 13.193 -9.258 -1.539 1.00 94.94 280 ASP A N 1
ATOM 2134 C CA . ASP A 1 280 ? 13.716 -10.523 -0.994 1.00 94.94 280 ASP A CA 1
ATOM 2135 C C . ASP A 1 280 ? 13.750 -11.603 -2.087 1.00 94.94 280 ASP A C 1
ATOM 2137 O O . ASP A 1 280 ? 12.818 -11.752 -2.878 1.00 94.94 280 ASP A O 1
ATOM 2141 N N . GLN A 1 281 ? 14.837 -12.376 -2.132 1.00 93.62 281 GLN A N 1
ATOM 2142 C CA . GLN A 1 281 ? 15.048 -13.413 -3.144 1.00 93.62 281 GLN A CA 1
ATOM 2143 C C . GLN A 1 281 ? 13.959 -14.503 -3.113 1.00 93.62 281 GLN A C 1
ATOM 2145 O O . GLN A 1 281 ? 13.463 -14.894 -4.168 1.00 93.62 281 GLN A O 1
ATOM 2150 N N . ARG A 1 282 ? 13.528 -14.941 -1.922 1.00 96.19 282 ARG A N 1
ATOM 2151 C CA . ARG A 1 282 ? 12.433 -15.917 -1.766 1.00 96.19 282 ARG A CA 1
ATOM 2152 C C . ARG A 1 282 ? 11.108 -15.328 -2.237 1.00 96.19 282 ARG A C 1
ATOM 2154 O O . ARG A 1 282 ? 10.275 -16.037 -2.793 1.00 96.19 282 ARG A O 1
ATOM 2161 N N . GLY A 1 283 ? 10.921 -14.025 -2.021 1.00 96.62 283 GLY A N 1
ATOM 2162 C CA . GLY A 1 283 ? 9.760 -13.293 -2.511 1.00 96.62 283 GLY A CA 1
ATOM 2163 C C . GLY A 1 283 ? 9.691 -13.309 -4.030 1.00 96.62 283 GLY A C 1
ATOM 2164 O O . GLY A 1 283 ? 8.667 -13.697 -4.581 1.00 96.62 283 GLY A O 1
ATOM 2165 N N . VAL A 1 284 ? 10.792 -12.987 -4.709 1.00 94.56 284 VAL A N 1
ATOM 2166 C CA . VAL A 1 284 ? 10.885 -13.049 -6.178 1.00 94.56 284 VAL A CA 1
ATOM 2167 C C . VAL A 1 284 ? 10.553 -14.447 -6.720 1.00 94.56 284 VAL A C 1
ATOM 2169 O O . VAL A 1 284 ? 9.781 -14.560 -7.671 1.00 94.56 284 VAL A O 1
ATOM 2172 N N . GLU A 1 285 ? 11.075 -15.505 -6.096 1.00 94.00 285 GLU A N 1
ATOM 2173 C CA . GLU A 1 285 ? 10.775 -16.901 -6.462 1.00 94.00 285 GLU A CA 1
ATOM 2174 C C . GLU A 1 285 ? 9.286 -17.242 -6.277 1.00 94.00 285 GLU A C 1
ATOM 2176 O O . GLU A 1 285 ? 8.676 -17.887 -7.134 1.00 94.00 285 GLU A O 1
ATOM 2181 N N . CYS A 1 286 ? 8.663 -16.752 -5.199 1.00 96.00 286 CYS A N 1
ATOM 2182 C CA . CYS A 1 286 ? 7.220 -16.887 -5.000 1.00 96.00 286 CYS A CA 1
ATOM 2183 C C . CYS A 1 286 ? 6.438 -16.154 -6.097 1.00 96.00 286 CYS A C 1
ATOM 2185 O O . CYS A 1 286 ? 5.522 -16.729 -6.676 1.00 96.00 286 CYS A O 1
ATOM 2187 N N . LEU A 1 287 ? 6.807 -14.915 -6.435 1.00 97.00 287 LEU A N 1
ATOM 2188 C CA . LEU A 1 287 ? 6.132 -14.157 -7.494 1.00 97.00 287 LEU A CA 1
ATOM 2189 C C . LEU A 1 287 ? 6.205 -14.874 -8.851 1.00 97.00 287 LEU A C 1
ATOM 2191 O O . LEU A 1 287 ? 5.211 -14.899 -9.580 1.00 97.00 287 LEU A O 1
ATOM 2195 N N . GLU A 1 288 ? 7.345 -15.489 -9.175 1.00 95.50 288 GLU A N 1
ATOM 2196 C CA . GLU A 1 288 ? 7.527 -16.267 -10.406 1.00 95.50 288 GLU A CA 1
ATOM 2197 C C . GLU A 1 288 ? 6.581 -17.477 -10.475 1.00 95.50 288 GLU A C 1
ATOM 2199 O O . GLU A 1 288 ? 5.931 -17.685 -11.504 1.00 95.50 288 GLU A O 1
ATOM 2204 N N . LYS A 1 289 ? 6.408 -18.219 -9.369 1.00 94.50 289 LYS A N 1
ATOM 2205 C CA . LYS A 1 289 ? 5.438 -19.334 -9.276 1.00 94.50 289 LYS A CA 1
ATOM 2206 C C . LYS A 1 289 ? 4.015 -18.892 -9.650 1.00 94.50 289 LYS A C 1
ATOM 2208 O O . LYS A 1 289 ? 3.287 -19.658 -10.278 1.00 94.50 289 LYS A O 1
ATOM 2213 N N . PHE A 1 290 ? 3.642 -17.657 -9.312 1.00 94.62 290 PHE A N 1
ATOM 2214 C CA . PHE A 1 290 ? 2.324 -17.071 -9.584 1.00 94.62 290 PHE A CA 1
ATOM 2215 C C . PHE A 1 290 ? 2.227 -16.308 -10.912 1.00 94.62 290 PHE A C 1
ATOM 2217 O O . PHE A 1 290 ? 1.204 -15.683 -11.171 1.00 94.62 290 PHE A O 1
ATOM 2224 N N . GLN A 1 291 ? 3.263 -16.334 -11.762 1.00 95.69 291 GLN A N 1
ATOM 2225 C CA . GLN A 1 291 ? 3.298 -15.600 -13.040 1.00 95.69 291 GLN A CA 1
ATOM 2226 C C . GLN A 1 291 ? 3.091 -14.075 -12.895 1.00 95.69 291 GLN A C 1
ATOM 2228 O O . GLN A 1 291 ? 2.813 -13.373 -13.871 1.00 95.69 291 GLN A O 1
ATOM 2233 N N . ILE A 1 292 ? 3.286 -13.534 -11.686 1.00 97.06 292 ILE A N 1
ATOM 2234 C CA . ILE A 1 292 ? 3.181 -12.098 -11.406 1.00 97.06 292 ILE A CA 1
ATOM 2235 C C . ILE A 1 292 ? 4.169 -11.282 -12.256 1.00 97.06 292 ILE A C 1
ATOM 2237 O O . ILE A 1 292 ? 3.767 -10.244 -12.779 1.00 97.06 292 ILE A O 1
ATOM 2241 N N . PRO A 1 293 ? 5.430 -11.709 -12.472 1.00 96.62 293 PRO A N 1
ATOM 2242 C CA . PRO A 1 293 ? 6.352 -10.963 -13.321 1.00 96.62 293 PRO A CA 1
ATOM 2243 C C . PRO A 1 293 ? 5.838 -10.763 -14.756 1.00 96.62 293 PRO A C 1
ATOM 2245 O O . PRO A 1 293 ? 5.919 -9.654 -15.283 1.00 96.62 293 PRO A O 1
ATOM 2248 N N . SER A 1 294 ? 5.226 -11.786 -15.362 1.00 94.94 294 SER A N 1
ATOM 2249 C CA . SER A 1 294 ? 4.586 -11.665 -16.679 1.00 94.94 294 SER A CA 1
ATOM 2250 C C . SER A 1 294 ? 3.419 -10.676 -16.649 1.00 94.94 294 SER A C 1
ATOM 2252 O O . SER A 1 294 ? 3.303 -9.832 -17.537 1.00 94.94 294 SER A O 1
ATOM 2254 N N . ARG A 1 295 ? 2.610 -10.696 -15.581 1.00 96.19 295 ARG A N 1
ATOM 2255 C CA . ARG A 1 295 ? 1.539 -9.711 -15.372 1.00 96.19 295 ARG A CA 1
ATOM 2256 C C . ARG A 1 295 ? 2.078 -8.283 -15.259 1.00 96.19 295 ARG A C 1
ATOM 2258 O O . ARG A 1 295 ? 1.494 -7.364 -15.827 1.00 96.19 295 ARG A O 1
ATOM 2265 N N . LEU A 1 296 ? 3.195 -8.080 -14.560 1.00 97.25 296 LEU A N 1
ATOM 2266 C CA . LEU A 1 296 ? 3.851 -6.772 -14.461 1.00 97.25 296 LEU A CA 1
ATOM 2267 C C . LEU A 1 296 ? 4.342 -6.279 -15.828 1.00 97.25 296 LEU A C 1
ATOM 2269 O O . LEU A 1 296 ? 4.261 -5.081 -16.100 1.00 97.25 296 LEU A O 1
ATOM 2273 N N . CYS A 1 297 ? 4.802 -7.177 -16.706 1.00 96.19 297 CYS A N 1
ATOM 2274 C CA . CYS A 1 297 ? 5.112 -6.823 -18.090 1.00 96.19 297 CYS A CA 1
ATOM 2275 C C . CYS A 1 297 ? 3.863 -6.346 -18.849 1.00 96.19 297 CYS A C 1
ATOM 2277 O O . CYS A 1 297 ? 3.944 -5.317 -19.514 1.00 96.19 297 CYS A O 1
ATOM 2279 N N . ASP A 1 298 ? 2.716 -7.019 -18.718 1.00 95.62 298 ASP A N 1
ATOM 2280 C CA . ASP A 1 298 ? 1.457 -6.583 -19.352 1.00 95.62 298 ASP A CA 1
ATOM 2281 C C . ASP A 1 298 ? 1.023 -5.191 -18.861 1.00 95.62 298 ASP A C 1
ATOM 2283 O O . ASP A 1 298 ? 0.668 -4.318 -19.658 1.00 95.62 298 ASP A O 1
ATOM 2287 N N . LEU A 1 299 ? 1.109 -4.953 -17.547 1.00 97.25 299 LEU A N 1
ATOM 2288 C CA . LEU A 1 299 ? 0.818 -3.646 -16.952 1.00 97.25 299 LEU A CA 1
ATOM 2289 C C . LEU A 1 299 ? 1.780 -2.569 -17.448 1.00 97.25 299 LEU A C 1
ATOM 2291 O O . LEU A 1 299 ? 1.356 -1.444 -17.708 1.00 97.25 299 LEU A O 1
ATOM 2295 N N . PHE A 1 300 ? 3.060 -2.904 -17.621 1.00 97.50 300 PHE A N 1
ATOM 2296 C CA . PHE A 1 300 ? 4.022 -1.988 -18.220 1.00 97.50 300 PHE A CA 1
ATOM 2297 C C . PHE A 1 300 ? 3.633 -1.607 -19.650 1.00 97.50 300 PHE A C 1
ATOM 2299 O O . PHE A 1 300 ? 3.704 -0.427 -19.972 1.00 97.50 300 PHE A O 1
ATOM 2306 N N . LEU A 1 301 ? 3.158 -2.542 -20.480 1.00 96.75 301 LEU A N 1
ATOM 2307 C CA . LEU A 1 301 ? 2.694 -2.211 -21.836 1.00 96.75 301 LEU A CA 1
ATOM 2308 C C . LEU A 1 301 ? 1.526 -1.224 -21.812 1.00 96.75 301 LEU A C 1
ATOM 2310 O O . LEU A 1 301 ? 1.488 -0.273 -22.598 1.00 96.75 301 LEU A O 1
ATOM 2314 N N . LEU A 1 302 ? 0.598 -1.414 -20.873 1.00 97.19 302 LEU A N 1
ATOM 2315 C CA . LEU A 1 302 ? -0.506 -0.486 -20.655 1.00 97.19 302 LEU A CA 1
ATOM 2316 C C . LEU A 1 302 ? 0.004 0.895 -20.210 1.00 97.19 302 LEU A C 1
ATOM 2318 O O . LEU A 1 302 ? -0.460 1.909 -20.738 1.00 97.19 302 LEU A O 1
ATOM 2322 N N . VAL A 1 303 ? 0.988 0.940 -19.303 1.00 97.50 303 VAL A N 1
ATOM 2323 C CA . VAL A 1 303 ? 1.647 2.175 -18.843 1.00 97.50 303 VAL A CA 1
ATOM 2324 C C . VAL A 1 303 ? 2.379 2.891 -19.975 1.00 97.50 303 VAL A C 1
ATOM 2326 O O . VAL A 1 303 ? 2.147 4.081 -20.190 1.00 97.50 303 VAL A O 1
ATOM 2329 N N . SER A 1 304 ? 3.223 2.188 -20.729 1.00 96.81 304 SER A N 1
ATOM 2330 C CA . SER A 1 304 ? 4.033 2.775 -21.799 1.00 96.81 304 SER A CA 1
ATOM 2331 C C . SER A 1 304 ? 3.178 3.319 -22.939 1.00 96.81 304 SER A C 1
ATOM 2333 O O . SER A 1 304 ? 3.541 4.321 -23.546 1.00 96.81 304 SER A O 1
ATOM 2335 N N . ALA A 1 305 ? 2.025 2.702 -23.206 1.00 96.19 305 ALA A N 1
ATOM 2336 C CA . ALA A 1 305 ? 1.080 3.188 -24.207 1.00 96.19 305 ALA A CA 1
ATOM 2337 C C . ALA A 1 305 ? 0.252 4.401 -2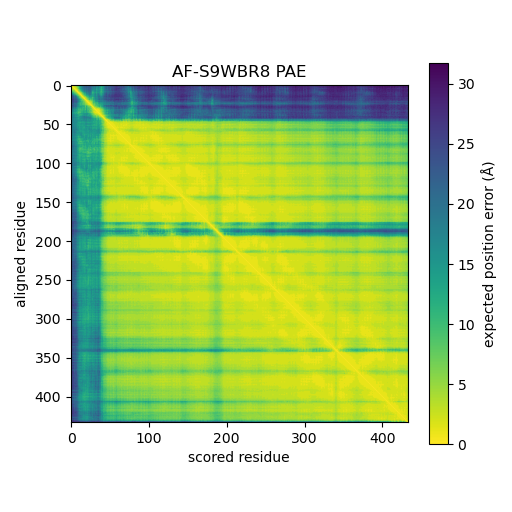3.731 1.00 96.19 305 ALA A C 1
ATOM 2339 O O . ALA A 1 305 ? -0.331 5.099 -24.556 1.00 96.19 305 ALA A O 1
ATOM 2340 N N . ASN A 1 306 ? 0.184 4.664 -22.419 1.00 97.31 306 ASN A N 1
ATOM 2341 C CA . ASN A 1 306 ? -0.730 5.645 -21.820 1.00 97.31 306 ASN A CA 1
ATOM 2342 C C . ASN A 1 306 ? -0.037 6.558 -20.791 1.00 97.31 306 ASN A C 1
ATOM 2344 O O . ASN A 1 306 ? -0.628 6.917 -19.770 1.00 97.31 306 ASN A O 1
ATOM 2348 N N . VAL A 1 307 ? 1.210 6.961 -21.066 1.00 97.19 307 VAL A N 1
ATOM 2349 C CA . VAL A 1 307 ? 2.077 7.718 -20.138 1.00 97.19 307 VAL A CA 1
ATOM 2350 C C . VAL A 1 307 ? 1.427 8.995 -19.593 1.00 97.19 307 VAL A C 1
ATOM 2352 O O . VAL A 1 307 ? 1.667 9.361 -18.448 1.00 97.19 307 VAL A O 1
ATOM 2355 N N . GLU A 1 308 ? 0.609 9.684 -20.388 1.00 96.69 308 GLU A N 1
ATOM 2356 C CA . GLU A 1 308 ? -0.064 10.917 -19.951 1.00 96.69 308 GLU A CA 1
ATOM 2357 C C . GLU A 1 308 ? -1.368 10.661 -19.182 1.00 96.69 308 GLU A C 1
ATOM 2359 O O . GLU A 1 308 ? -1.793 11.506 -18.399 1.00 96.69 308 GLU A O 1
ATOM 2364 N N . ALA A 1 309 ? -2.016 9.512 -19.398 1.00 96.88 309 ALA A N 1
ATOM 2365 C CA . ALA A 1 309 ? -3.310 9.199 -18.792 1.00 96.88 309 ALA A CA 1
ATOM 2366 C C . ALA A 1 309 ? -3.182 8.521 -17.420 1.00 96.88 309 ALA A C 1
ATOM 2368 O O . ALA A 1 309 ? -4.118 8.567 -16.625 1.00 96.88 309 ALA A O 1
ATOM 2369 N N . ILE A 1 310 ? -2.043 7.881 -17.140 1.00 96.94 310 ILE A N 1
ATOM 2370 C CA . ILE A 1 310 ? -1.804 7.169 -15.881 1.00 96.94 310 ILE A CA 1
ATOM 2371 C C . ILE A 1 310 ? -1.026 8.081 -14.922 1.00 96.94 310 ILE A C 1
ATOM 2373 O O . ILE A 1 310 ? 0.013 8.615 -15.313 1.00 96.94 310 ILE A O 1
ATOM 2377 N N . PRO A 1 311 ? -1.458 8.251 -13.658 1.00 95.94 311 PRO A N 1
ATOM 2378 C CA . PRO A 1 311 ? -0.739 9.072 -12.685 1.00 95.94 311 PRO A CA 1
ATOM 2379 C C . PRO A 1 311 ? 0.723 8.640 -12.500 1.00 95.94 311 PRO A C 1
ATOM 2381 O O . PRO A 1 311 ? 1.021 7.448 -12.429 1.00 95.94 311 PRO A O 1
ATOM 2384 N N . LEU A 1 312 ? 1.643 9.602 -12.357 1.00 96.44 312 LEU A N 1
ATOM 2385 C CA . LEU A 1 312 ? 3.076 9.316 -12.168 1.00 96.44 312 LEU A CA 1
ATOM 2386 C C . LEU A 1 312 ? 3.349 8.443 -10.933 1.00 96.44 312 LEU A C 1
ATOM 2388 O O . LEU A 1 312 ? 4.236 7.595 -10.972 1.00 96.44 312 LEU A O 1
ATOM 2392 N N . SER A 1 313 ? 2.555 8.582 -9.870 1.00 95.31 313 SER A N 1
ATOM 2393 C CA . SER A 1 313 ? 2.642 7.730 -8.681 1.00 95.31 313 SER A CA 1
ATOM 2394 C C . SER A 1 313 ? 2.379 6.250 -8.998 1.00 95.31 313 SER A C 1
ATOM 2396 O O . SER A 1 313 ? 3.116 5.385 -8.523 1.00 95.31 313 SER A O 1
ATOM 2398 N N . ALA A 1 314 ? 1.393 5.955 -9.854 1.00 96.00 314 ALA A N 1
ATOM 2399 C CA . ALA A 1 314 ? 1.074 4.605 -10.323 1.00 96.00 314 ALA A CA 1
ATOM 2400 C C . ALA A 1 314 ? 2.152 4.059 -11.279 1.00 96.00 314 ALA A C 1
ATOM 2402 O O . ALA A 1 314 ? 2.566 2.900 -11.175 1.00 96.00 314 ALA A O 1
ATOM 2403 N N . GLN A 1 315 ? 2.677 4.911 -12.166 1.00 98.06 315 GLN A N 1
ATOM 2404 C CA . GLN A 1 315 ? 3.807 4.557 -13.030 1.00 98.06 315 GLN A CA 1
ATOM 2405 C C . GLN A 1 315 ? 5.053 4.202 -12.207 1.00 98.06 315 GLN A C 1
ATOM 2407 O O . GLN A 1 315 ? 5.699 3.186 -12.463 1.00 98.06 315 GLN A O 1
ATOM 2412 N N . ARG A 1 316 ? 5.359 4.995 -11.170 1.00 97.75 316 ARG A N 1
ATOM 2413 C CA . ARG A 1 316 ? 6.492 4.769 -10.262 1.00 97.75 316 ARG A CA 1
ATOM 2414 C C . ARG A 1 316 ? 6.441 3.386 -9.627 1.00 97.75 316 ARG A C 1
ATOM 2416 O O . ARG A 1 316 ? 7.446 2.677 -9.671 1.00 97.75 316 ARG A O 1
ATOM 2423 N N . VAL A 1 317 ? 5.308 3.015 -9.030 1.00 96.94 317 VAL A N 1
ATOM 2424 C CA . VAL A 1 317 ? 5.178 1.725 -8.329 1.00 96.94 317 VAL A CA 1
ATOM 2425 C C . VAL A 1 317 ? 5.161 0.548 -9.303 1.00 96.94 317 VAL A C 1
ATOM 2427 O O . VAL A 1 317 ? 5.767 -0.477 -9.005 1.00 96.94 317 VAL A O 1
ATOM 2430 N N . THR A 1 318 ? 4.589 0.719 -10.503 1.00 98.19 318 THR A N 1
ATOM 2431 C CA . THR A 1 318 ? 4.664 -0.288 -11.578 1.00 98.19 318 THR A CA 1
ATOM 2432 C C . THR A 1 318 ? 6.117 -0.551 -11.968 1.00 98.19 318 THR A C 1
ATOM 2434 O O . THR A 1 318 ? 6.564 -1.697 -11.974 1.00 98.19 318 THR A O 1
ATOM 2437 N N . MET A 1 319 ? 6.889 0.511 -12.226 1.00 98.31 319 MET A N 1
ATOM 2438 C CA . MET A 1 319 ? 8.300 0.377 -12.591 1.00 98.31 319 MET A CA 1
ATOM 2439 C C . MET A 1 319 ? 9.163 -0.136 -11.437 1.00 98.31 319 MET A C 1
ATOM 2441 O O . MET A 1 319 ? 10.125 -0.855 -11.688 1.00 98.31 319 MET A O 1
ATOM 2445 N N . GLY A 1 320 ? 8.832 0.201 -10.188 1.00 97.31 320 GLY A N 1
ATOM 2446 C CA . GLY A 1 320 ? 9.507 -0.333 -9.003 1.00 97.31 320 GLY A CA 1
ATOM 2447 C C . GLY A 1 320 ? 9.323 -1.843 -8.857 1.00 97.31 320 GLY A C 1
ATOM 2448 O O . GLY A 1 320 ? 10.306 -2.577 -8.760 1.00 97.31 320 GLY A O 1
ATOM 2449 N N . ALA A 1 321 ? 8.078 -2.321 -8.932 1.00 97.25 321 ALA A N 1
ATOM 2450 C CA . ALA A 1 321 ? 7.782 -3.752 -8.890 1.00 97.25 321 ALA A CA 1
ATOM 2451 C C . ALA A 1 321 ? 8.442 -4.502 -10.059 1.00 97.25 321 ALA A C 1
ATOM 2453 O O . ALA A 1 321 ? 9.069 -5.548 -9.866 1.00 97.25 321 ALA A O 1
ATOM 2454 N N . LEU A 1 322 ? 8.359 -3.937 -11.268 1.00 97.44 322 LEU A N 1
ATOM 2455 C CA . LEU A 1 322 ? 8.954 -4.528 -12.461 1.00 97.44 322 LEU A CA 1
ATOM 2456 C C . LEU A 1 322 ? 10.487 -4.600 -12.367 1.00 97.44 322 LEU A C 1
ATOM 2458 O O . LEU A 1 322 ? 11.063 -5.636 -12.702 1.00 97.44 322 LEU A O 1
ATOM 2462 N N . SER A 1 323 ? 11.157 -3.543 -11.898 1.00 96.94 323 SER A N 1
ATOM 2463 C CA . SER A 1 323 ? 12.624 -3.508 -11.794 1.00 96.94 323 SER A CA 1
ATOM 2464 C C . SER A 1 323 ? 13.163 -4.489 -10.755 1.00 96.94 323 SER A C 1
ATOM 2466 O O . SER A 1 323 ? 14.220 -5.087 -10.971 1.00 96.94 323 SER A O 1
ATOM 2468 N N . ALA A 1 324 ? 12.424 -4.719 -9.668 1.00 94.62 324 ALA A N 1
ATOM 2469 C CA . ALA A 1 324 ? 12.767 -5.727 -8.673 1.00 94.62 324 ALA A CA 1
ATOM 2470 C C . ALA A 1 324 ? 12.667 -7.156 -9.247 1.00 94.62 324 ALA A C 1
ATOM 2472 O O . ALA A 1 324 ? 13.569 -7.968 -9.031 1.00 94.62 324 ALA A O 1
ATOM 2473 N N . CYS A 1 325 ? 11.643 -7.430 -10.066 1.00 95.31 325 CYS A N 1
ATOM 2474 C CA . CYS A 1 325 ? 11.459 -8.727 -10.729 1.00 95.31 325 CYS A CA 1
ATOM 2475 C C . CYS A 1 325 ? 12.440 -8.976 -11.890 1.00 95.31 325 CYS A C 1
ATOM 2477 O O . CYS A 1 325 ? 12.696 -10.126 -12.235 1.00 95.31 325 CYS A O 1
ATOM 2479 N N . HIS A 1 326 ? 13.053 -7.934 -12.467 1.00 93.38 326 HIS A N 1
ATOM 2480 C CA . HIS A 1 326 ? 14.027 -8.062 -13.565 1.00 93.38 326 HIS A CA 1
ATOM 2481 C C . HIS A 1 326 ? 15.320 -8.804 -13.187 1.00 93.38 326 HIS A C 1
ATOM 2483 O O . HIS A 1 326 ? 16.162 -9.050 -14.049 1.00 93.38 326 HIS A O 1
ATOM 2489 N N . LYS A 1 327 ? 15.502 -9.184 -11.918 1.00 89.69 327 LYS A N 1
ATOM 2490 C CA . LYS A 1 327 ? 16.569 -10.105 -11.505 1.00 89.69 327 LYS A CA 1
ATOM 2491 C C . LYS A 1 327 ? 16.338 -11.532 -12.020 1.00 89.69 327 LYS A C 1
ATOM 2493 O O . LYS A 1 327 ? 17.324 -12.243 -12.218 1.00 89.69 327 LYS A O 1
ATOM 2498 N N . LEU A 1 328 ? 15.084 -11.916 -12.280 1.00 93.19 328 LEU A N 1
ATOM 2499 C CA . LEU A 1 328 ? 14.701 -13.219 -12.823 1.00 93.19 328 LEU A CA 1
ATOM 2500 C C . LEU A 1 328 ? 15.205 -13.406 -14.253 1.00 93.19 328 LEU A C 1
ATOM 2502 O O . LEU A 1 328 ? 15.007 -12.545 -15.110 1.00 93.19 328 LEU A O 1
ATOM 2506 N N . THR A 1 329 ? 15.809 -14.562 -14.523 1.00 92.88 329 THR A N 1
ATOM 2507 C CA . THR A 1 329 ? 16.278 -14.925 -15.867 1.00 92.88 329 THR A CA 1
ATOM 2508 C C . THR A 1 329 ? 15.127 -14.975 -16.869 1.00 92.88 329 THR A C 1
ATOM 2510 O O . THR A 1 329 ? 15.256 -14.412 -17.949 1.00 92.88 329 THR A O 1
ATOM 2513 N N . SER A 1 330 ? 13.976 -15.531 -16.474 1.00 92.38 330 SER A N 1
ATOM 2514 C CA . SER A 1 330 ? 12.761 -15.589 -17.298 1.00 92.38 330 SER A CA 1
ATOM 2515 C C . SER A 1 330 ? 12.334 -14.211 -17.811 1.00 92.38 330 SER A C 1
ATOM 2517 O O . SER A 1 330 ? 12.045 -14.045 -18.994 1.00 92.38 330 SER A O 1
ATOM 2519 N N . ILE A 1 331 ? 12.378 -13.192 -16.950 1.00 94.75 331 ILE A N 1
ATOM 2520 C CA . ILE A 1 331 ? 12.025 -11.820 -17.326 1.00 94.75 331 ILE A CA 1
ATOM 2521 C C . ILE A 1 331 ? 13.067 -11.203 -18.249 1.00 94.75 331 ILE A C 1
ATOM 2523 O O . ILE A 1 331 ? 12.690 -10.595 -19.250 1.00 94.75 331 ILE A O 1
ATOM 2527 N N . LYS A 1 332 ? 14.359 -11.395 -17.966 1.00 95.44 332 LYS A N 1
ATOM 2528 C CA . LYS A 1 332 ? 15.438 -10.884 -18.826 1.00 95.44 332 LYS A CA 1
ATOM 2529 C C . LYS A 1 332 ? 15.381 -11.489 -20.227 1.00 95.44 332 LYS A C 1
ATOM 2531 O O . LYS A 1 332 ? 15.542 -10.762 -21.204 1.00 95.44 332 LYS A O 1
ATOM 2536 N N . ASP A 1 333 ? 15.142 -12.794 -20.324 1.00 93.56 333 ASP A N 1
ATOM 2537 C CA . ASP A 1 333 ? 15.026 -13.495 -21.604 1.00 93.56 333 ASP A CA 1
ATOM 2538 C C . ASP A 1 333 ? 13.796 -13.011 -22.377 1.00 93.56 333 ASP A C 1
ATOM 2540 O O . ASP A 1 333 ? 13.865 -12.782 -23.583 1.00 93.56 333 ASP A O 1
ATOM 2544 N N . SER A 1 334 ? 12.700 -12.720 -21.673 1.00 94.00 334 SER A N 1
ATOM 2545 C CA . SER A 1 334 ? 11.491 -12.156 -22.273 1.00 94.00 334 SER A CA 1
ATOM 2546 C C . SER A 1 334 ? 11.688 -10.732 -22.835 1.00 94.00 334 SER A C 1
ATOM 2548 O O . SER A 1 334 ? 10.870 -10.256 -23.626 1.00 94.00 334 SER A O 1
ATOM 2550 N N . SER A 1 335 ? 12.769 -10.024 -22.478 1.00 95.94 335 SER A N 1
ATOM 2551 C CA . SER A 1 335 ? 13.005 -8.639 -22.917 1.00 95.94 335 SER A CA 1
ATOM 2552 C C . SER A 1 335 ? 13.237 -8.494 -24.426 1.00 95.94 335 SER A C 1
ATOM 2554 O O . SER A 1 335 ? 13.028 -7.405 -24.972 1.00 95.94 335 SER A O 1
ATOM 2556 N N . VAL A 1 336 ? 13.651 -9.569 -25.108 1.00 96.56 336 VAL A N 1
ATOM 2557 C CA . VAL A 1 336 ? 13.833 -9.583 -26.573 1.00 96.56 336 VAL A CA 1
ATOM 2558 C C . VAL A 1 336 ? 12.566 -9.978 -27.333 1.00 96.56 336 VAL A C 1
ATOM 2560 O O . VAL A 1 336 ? 12.527 -9.851 -28.555 1.00 96.56 336 VAL A O 1
ATOM 2563 N N . GLU A 1 337 ? 11.529 -10.448 -26.637 1.00 95.38 337 GLU A N 1
ATOM 2564 C CA . GLU A 1 337 ? 10.283 -10.877 -27.266 1.00 95.38 337 GLU A CA 1
ATOM 2565 C C . GLU A 1 337 ? 9.481 -9.678 -27.773 1.00 95.38 337 GLU A C 1
ATOM 2567 O O . GLU A 1 337 ? 9.293 -8.678 -27.070 1.00 95.38 337 GLU A O 1
ATOM 2572 N N . ALA A 1 338 ? 8.990 -9.809 -29.003 1.00 94.19 338 ALA A N 1
ATOM 2573 C CA . ALA A 1 338 ? 8.086 -8.863 -29.632 1.00 94.19 338 ALA A CA 1
ATOM 2574 C C . ALA A 1 338 ? 6.716 -8.878 -28.941 1.00 94.19 338 ALA A C 1
ATOM 2576 O O . ALA A 1 338 ? 6.103 -9.935 -28.788 1.00 94.19 338 ALA A O 1
ATOM 2577 N N . VAL A 1 339 ? 6.217 -7.701 -28.564 1.00 92.06 339 VAL A N 1
ATOM 2578 C CA . VAL A 1 339 ? 4.930 -7.540 -27.879 1.00 92.06 339 VAL A CA 1
ATOM 2579 C C . VAL A 1 339 ? 4.107 -6.391 -28.458 1.00 92.06 339 VAL A C 1
ATOM 2581 O O . VAL A 1 339 ? 4.626 -5.479 -29.105 1.00 92.06 339 VAL A O 1
ATOM 2584 N N . GLY A 1 340 ? 2.798 -6.435 -28.200 1.00 83.38 340 GLY A N 1
ATOM 2585 C CA . GLY A 1 340 ? 1.840 -5.447 -28.690 1.00 83.38 340 GLY A CA 1
ATOM 2586 C C . GLY A 1 340 ? 1.573 -5.548 -30.195 1.00 83.38 340 GLY A C 1
ATOM 2587 O O . GLY A 1 340 ? 2.072 -6.433 -30.885 1.00 83.38 340 GLY A O 1
ATOM 2588 N N . VAL A 1 341 ? 0.761 -4.622 -30.708 1.00 78.19 341 VAL A N 1
ATOM 2589 C CA . VAL A 1 341 ? 0.336 -4.609 -32.121 1.00 78.19 341 VAL A CA 1
ATOM 2590 C C . VAL A 1 341 ? 1.502 -4.298 -33.065 1.00 78.19 341 VAL A C 1
ATOM 2592 O O . VAL A 1 341 ? 1.560 -4.828 -34.169 1.00 78.19 341 VAL A O 1
ATOM 2595 N N . GLU A 1 342 ? 2.454 -3.476 -32.620 1.00 85.25 342 GLU A N 1
ATOM 2596 C CA . GLU A 1 342 ? 3.629 -3.094 -33.413 1.00 85.25 342 GLU A CA 1
ATOM 2597 C C . GLU A 1 342 ? 4.725 -4.172 -33.435 1.00 85.25 342 GLU A C 1
ATOM 2599 O O . GLU A 1 342 ? 5.687 -4.041 -34.187 1.00 85.25 342 GLU A O 1
ATOM 2604 N N . GLY A 1 343 ? 4.610 -5.226 -32.613 1.00 92.06 343 GLY A N 1
ATOM 2605 C CA . GLY A 1 343 ? 5.599 -6.305 -32.551 1.00 92.06 343 GLY A CA 1
ATOM 2606 C C . GLY A 1 343 ? 6.993 -5.841 -32.112 1.00 92.06 343 GLY A C 1
ATOM 2607 O O . GLY A 1 343 ? 7.998 -6.414 -32.532 1.00 92.06 343 GLY A O 1
ATOM 2608 N N . LYS A 1 344 ? 7.079 -4.792 -31.287 1.00 95.31 344 LYS A N 1
ATOM 2609 C CA . LYS A 1 344 ? 8.360 -4.274 -30.792 1.00 95.31 344 LYS A CA 1
ATOM 2610 C C . LYS A 1 344 ? 8.880 -5.129 -29.633 1.00 95.31 344 LYS A C 1
ATOM 2612 O O . LYS A 1 344 ? 8.089 -5.495 -28.763 1.00 95.31 344 LYS A O 1
ATOM 2617 N N . PRO A 1 345 ? 10.194 -5.412 -29.564 1.00 97.00 345 PRO A N 1
ATOM 2618 C CA . PRO A 1 345 ? 10.798 -6.021 -28.386 1.00 97.00 345 PRO A CA 1
ATOM 2619 C C . PRO A 1 345 ? 10.537 -5.202 -27.117 1.00 97.00 345 PRO A C 1
ATOM 2621 O O . PRO A 1 345 ? 10.661 -3.972 -27.139 1.00 97.00 345 PRO A O 1
ATOM 2624 N N . ARG A 1 346 ? 10.246 -5.871 -25.994 1.00 96.38 346 ARG A N 1
ATOM 2625 C CA . ARG A 1 346 ? 9.986 -5.213 -24.695 1.00 96.38 346 ARG A CA 1
ATOM 2626 C C . ARG A 1 346 ? 11.081 -4.218 -24.289 1.00 96.38 346 ARG A C 1
ATOM 2628 O O . ARG A 1 346 ? 10.763 -3.135 -23.800 1.00 96.38 346 ARG A O 1
ATOM 2635 N N . VAL A 1 347 ? 12.360 -4.534 -24.525 1.00 97.75 347 VAL A N 1
ATOM 2636 C CA . VAL A 1 347 ? 13.468 -3.608 -24.212 1.00 97.75 347 VAL A CA 1
ATOM 2637 C C . VAL A 1 347 ? 13.379 -2.291 -24.990 1.00 97.75 347 VAL A C 1
ATOM 2639 O O . VAL A 1 347 ? 13.690 -1.235 -24.442 1.00 97.75 347 VAL A O 1
ATOM 2642 N N . LEU A 1 348 ? 12.916 -2.318 -26.243 1.00 97.62 348 LEU A N 1
ATOM 2643 C CA . LEU A 1 348 ? 12.777 -1.094 -27.033 1.00 97.62 348 LEU A CA 1
ATOM 2644 C C . LEU A 1 348 ? 11.631 -0.231 -26.502 1.00 97.62 348 LEU A C 1
ATOM 2646 O O . LEU A 1 348 ? 11.780 0.984 -26.419 1.00 97.62 348 LEU A O 1
ATOM 2650 N N . LEU A 1 349 ? 10.542 -0.849 -26.037 1.00 97.38 349 LEU A N 1
ATOM 2651 C CA . LEU A 1 349 ? 9.460 -0.131 -25.357 1.00 97.38 349 LEU A CA 1
ATOM 2652 C C . LEU A 1 349 ? 9.936 0.511 -24.044 1.00 97.38 349 LEU A C 1
ATOM 2654 O O . LEU A 1 349 ? 9.572 1.649 -23.757 1.00 97.38 349 LEU A O 1
ATOM 2658 N N . LEU A 1 350 ? 10.793 -0.166 -23.267 1.00 97.94 350 LEU A N 1
ATOM 2659 C CA . LEU A 1 350 ? 11.427 0.426 -22.078 1.00 97.94 350 LEU A CA 1
ATOM 2660 C C . LEU A 1 350 ? 12.287 1.645 -22.436 1.00 97.94 350 LEU A C 1
ATOM 2662 O O . LEU A 1 350 ? 12.265 2.641 -21.715 1.00 97.94 350 LEU A O 1
ATOM 2666 N N . ILE A 1 351 ? 13.020 1.586 -23.548 1.00 98.12 351 ILE A N 1
ATOM 2667 C CA . ILE A 1 351 ? 13.846 2.694 -24.043 1.00 98.12 351 ILE A CA 1
ATOM 2668 C C . ILE A 1 351 ? 12.985 3.878 -24.506 1.00 98.12 351 ILE A C 1
ATOM 2670 O O . ILE A 1 351 ? 13.264 5.022 -24.141 1.00 98.12 351 ILE A O 1
ATOM 2674 N N . GLU A 1 352 ? 11.928 3.629 -25.280 1.00 97.12 352 GLU A N 1
ATOM 2675 C CA . GLU A 1 352 ? 10.983 4.664 -25.728 1.00 97.12 352 GLU A CA 1
ATOM 2676 C C . GLU A 1 352 ? 10.273 5.322 -24.535 1.00 97.12 352 GLU A C 1
ATOM 2678 O O . GLU A 1 352 ? 10.158 6.554 -24.457 1.00 97.12 352 GLU A O 1
ATOM 2683 N N . TYR A 1 353 ? 9.870 4.510 -23.556 1.00 98.19 353 TYR A N 1
ATOM 2684 C CA . TYR A 1 353 ? 9.307 4.984 -22.299 1.00 98.19 353 TYR A CA 1
ATOM 2685 C C . TYR A 1 353 ? 10.317 5.836 -21.515 1.00 98.19 353 TYR A C 1
ATOM 2687 O O . TYR A 1 353 ? 9.994 6.960 -21.129 1.00 98.19 353 TYR A O 1
ATOM 2695 N N . LEU A 1 354 ? 11.568 5.380 -21.360 1.00 98.44 354 LEU A N 1
ATOM 2696 C CA . LEU A 1 354 ? 12.634 6.138 -20.692 1.00 98.44 354 LEU A CA 1
ATOM 2697 C C . LEU A 1 354 ? 12.850 7.512 -21.338 1.00 98.44 354 LEU A C 1
ATOM 2699 O O . LEU A 1 354 ? 12.904 8.517 -20.630 1.00 98.44 354 LEU A O 1
ATOM 2703 N N . ARG A 1 355 ? 12.910 7.581 -22.675 1.00 97.56 355 ARG A N 1
ATOM 2704 C CA . ARG A 1 355 ? 13.039 8.857 -23.404 1.00 97.56 355 ARG A CA 1
ATOM 2705 C C . ARG A 1 355 ? 11.853 9.784 -23.149 1.00 97.56 355 ARG A C 1
ATOM 2707 O O . ARG A 1 355 ? 12.042 10.986 -22.978 1.00 97.56 355 ARG A O 1
ATOM 2714 N N . THR A 1 356 ? 10.639 9.241 -23.085 1.00 97.88 356 THR A N 1
ATOM 2715 C CA . THR A 1 356 ? 9.434 10.025 -22.768 1.00 97.88 356 THR A CA 1
ATOM 2716 C C . THR A 1 356 ? 9.526 10.652 -21.375 1.00 97.88 356 THR A C 1
ATOM 2718 O O . THR A 1 356 ? 9.225 11.835 -21.207 1.00 97.88 356 THR A O 1
ATOM 2721 N N . ILE A 1 357 ? 10.010 9.902 -20.384 1.00 98.31 357 ILE A N 1
ATOM 2722 C CA . ILE A 1 357 ? 10.185 10.411 -19.017 1.00 98.31 357 ILE A CA 1
ATOM 2723 C C . ILE A 1 357 ? 11.371 11.387 -18.917 1.00 98.31 357 ILE A C 1
ATOM 2725 O O . ILE A 1 357 ? 11.243 12.404 -18.235 1.00 98.31 357 ILE A O 1
ATOM 2729 N N . ASN A 1 358 ? 12.472 11.165 -19.646 1.00 97.88 358 ASN A N 1
ATOM 2730 C CA . ASN A 1 358 ? 13.584 12.125 -19.737 1.00 97.88 358 ASN A CA 1
ATOM 2731 C C . ASN A 1 358 ? 13.093 13.496 -20.226 1.00 97.88 358 ASN A C 1
ATOM 2733 O O . ASN A 1 358 ? 13.407 14.511 -19.613 1.00 97.88 358 ASN A O 1
ATOM 2737 N N . ARG A 1 359 ? 12.232 13.542 -21.254 1.00 97.44 359 ARG A N 1
ATOM 2738 C CA . ARG A 1 359 ? 11.643 14.807 -21.737 1.00 97.44 359 ARG A CA 1
ATOM 2739 C C . ARG A 1 359 ? 10.817 15.519 -20.665 1.00 97.44 359 ARG A C 1
ATOM 2741 O O . ARG A 1 359 ? 10.833 16.745 -20.600 1.00 97.44 359 ARG A O 1
ATOM 2748 N N . LYS A 1 360 ? 10.104 14.778 -19.805 1.00 97.12 360 LYS A N 1
ATOM 2749 C CA . LYS A 1 360 ? 9.385 15.365 -18.657 1.00 97.12 360 LYS A CA 1
ATOM 2750 C C . LYS A 1 360 ? 10.357 15.961 -17.633 1.00 97.12 360 LYS A C 1
ATOM 2752 O O . LYS A 1 360 ? 10.100 17.048 -17.118 1.00 97.12 360 LYS A O 1
ATOM 2757 N N . GLU A 1 361 ? 11.469 15.281 -17.356 1.00 97.31 361 GLU A N 1
ATOM 2758 C CA . GLU A 1 361 ? 12.528 15.785 -16.472 1.00 97.31 361 GLU A CA 1
ATOM 2759 C C . GLU A 1 361 ? 13.191 17.052 -17.042 1.00 97.31 361 GLU A C 1
ATOM 2761 O O . GLU A 1 361 ? 13.344 18.052 -16.338 1.00 97.31 361 GLU A O 1
ATOM 2766 N N . GLU A 1 362 ? 13.536 17.041 -18.330 1.00 96.81 362 GLU A N 1
ATOM 2767 C CA . GLU A 1 362 ? 14.111 18.180 -19.051 1.00 96.81 362 GLU A CA 1
ATOM 2768 C C . GLU A 1 362 ? 13.156 19.372 -19.086 1.00 96.81 362 GLU A C 1
ATOM 2770 O O . GLU A 1 362 ? 13.570 20.496 -18.809 1.00 96.81 362 GLU A O 1
ATOM 2775 N N . ALA A 1 363 ? 11.867 19.137 -19.351 1.00 97.06 363 ALA A N 1
ATOM 2776 C CA . ALA A 1 363 ? 10.849 20.181 -19.322 1.00 97.06 363 ALA A CA 1
ATOM 2777 C C . ALA A 1 363 ? 10.705 20.805 -17.923 1.00 97.06 363 ALA A C 1
ATOM 2779 O O . ALA A 1 363 ? 10.529 22.019 -17.813 1.00 97.06 363 ALA A O 1
ATOM 2780 N N . ALA A 1 364 ? 10.806 20.019 -16.845 1.00 95.69 364 ALA A N 1
ATOM 2781 C CA . ALA A 1 364 ? 10.813 20.562 -15.485 1.00 95.69 364 ALA A CA 1
ATOM 2782 C C . ALA A 1 364 ? 12.031 21.477 -15.262 1.00 95.69 364 ALA A C 1
ATOM 2784 O O . ALA A 1 364 ? 11.862 22.635 -14.869 1.00 95.69 364 ALA A O 1
ATOM 2785 N N . LYS A 1 365 ? 13.232 21.003 -15.624 1.00 95.81 365 LYS A N 1
ATOM 2786 C CA . LYS A 1 365 ? 14.490 21.762 -15.504 1.00 95.81 365 LYS A CA 1
ATOM 2787 C C . LYS A 1 365 ? 14.483 23.045 -16.338 1.00 95.81 365 LYS A C 1
ATOM 2789 O O . LYS A 1 365 ? 14.876 24.095 -15.838 1.00 95.81 365 LYS A O 1
ATOM 2794 N N . ALA A 1 366 ? 13.993 22.987 -17.577 1.00 97.06 366 ALA A N 1
ATOM 2795 C CA . ALA A 1 366 ? 13.880 24.145 -18.467 1.00 97.06 366 ALA A CA 1
ATOM 2796 C C . ALA A 1 366 ? 12.943 25.228 -17.904 1.00 97.06 366 ALA A C 1
ATOM 2798 O O . ALA A 1 366 ? 13.164 26.416 -18.122 1.00 97.06 366 ALA A O 1
ATOM 2799 N N . ASN A 1 367 ? 11.939 24.823 -17.124 1.00 96.56 367 ASN A N 1
ATOM 2800 C CA . ASN A 1 367 ? 11.034 25.725 -16.413 1.00 96.56 367 ASN A CA 1
ATOM 2801 C C . ASN A 1 367 ? 11.572 26.178 -15.040 1.00 96.56 367 ASN A C 1
ATOM 2803 O O . ASN A 1 367 ? 10.817 26.750 -14.252 1.00 96.56 367 ASN A O 1
ATOM 2807 N N . GLY A 1 368 ? 12.843 25.902 -14.723 1.00 96.56 368 GLY A N 1
ATOM 2808 C CA . GLY A 1 368 ? 13.460 26.246 -13.439 1.00 96.56 368 GLY A CA 1
ATOM 2809 C C . GLY A 1 368 ? 12.872 25.485 -12.247 1.00 96.56 368 GLY A C 1
ATOM 2810 O O . GLY A 1 368 ? 12.949 25.969 -11.120 1.00 96.56 368 GLY A O 1
ATOM 2811 N N . ARG A 1 369 ? 12.243 24.327 -12.485 1.00 95.81 369 ARG A N 1
ATOM 2812 C CA . ARG A 1 369 ? 11.652 23.474 -11.446 1.00 95.81 369 ARG A CA 1
ATOM 2813 C C . ARG A 1 369 ? 12.481 22.211 -11.264 1.00 95.81 369 ARG A C 1
ATOM 2815 O O . ARG A 1 369 ? 12.998 21.649 -12.229 1.00 95.81 369 ARG A O 1
ATOM 2822 N N . GLU A 1 370 ? 12.553 21.727 -10.031 1.00 95.44 370 GLU A N 1
ATOM 2823 C CA . GLU A 1 370 ? 13.060 20.382 -9.780 1.00 95.44 370 GLU A CA 1
ATOM 2824 C C . GLU A 1 370 ? 12.060 19.338 -10.305 1.00 95.44 370 GLU A C 1
ATOM 2826 O O . GLU A 1 370 ? 10.842 19.528 -10.182 1.00 95.44 370 GLU A O 1
ATOM 2831 N N . PRO A 1 371 ? 12.535 18.242 -10.922 1.00 94.62 371 PRO A N 1
ATOM 2832 C CA . PRO A 1 371 ? 11.657 17.150 -11.309 1.00 94.62 371 PRO A CA 1
ATOM 2833 C C . PRO A 1 371 ? 11.035 16.518 -10.060 1.00 94.62 371 PRO A C 1
ATOM 2835 O O . PRO A 1 371 ? 11.701 16.332 -9.045 1.00 94.62 371 PRO A O 1
ATOM 2838 N N . SER A 1 372 ? 9.756 16.146 -10.142 1.00 96.25 372 SER A N 1
ATOM 2839 C CA . SER A 1 372 ? 9.083 15.454 -9.035 1.00 96.25 372 SER A CA 1
ATOM 2840 C C . SER A 1 372 ? 9.809 14.156 -8.656 1.00 96.25 372 SER A C 1
ATOM 2842 O O . SER A 1 372 ? 10.352 13.472 -9.531 1.00 96.25 372 SER A O 1
ATOM 2844 N N . ASN A 1 373 ? 9.730 13.763 -7.381 1.00 95.62 373 ASN A N 1
ATOM 2845 C CA . ASN A 1 373 ? 10.301 12.505 -6.886 1.00 95.62 373 ASN A CA 1
ATOM 2846 C C . ASN A 1 373 ? 9.825 11.276 -7.681 1.00 95.62 373 ASN A C 1
ATOM 2848 O O . ASN A 1 373 ? 10.605 10.346 -7.887 1.00 95.62 373 ASN A O 1
ATOM 2852 N N . ASP A 1 374 ? 8.582 11.286 -8.177 1.00 96.69 374 ASP A N 1
ATOM 2853 C CA . ASP A 1 374 ? 8.045 10.201 -9.001 1.00 96.69 374 ASP A CA 1
ATOM 2854 C C . ASP A 1 374 ? 8.783 10.070 -10.335 1.00 96.69 374 ASP A C 1
ATOM 2856 O O . ASP A 1 374 ? 9.196 8.970 -10.691 1.00 96.69 374 ASP A O 1
ATOM 2860 N N . VAL A 1 375 ? 9.035 11.182 -11.037 1.00 97.81 375 VAL A N 1
ATOM 2861 C CA . VAL A 1 375 ? 9.818 11.190 -12.289 1.00 97.81 375 VAL A CA 1
ATOM 2862 C C . VAL A 1 375 ? 11.212 10.616 -12.051 1.00 97.81 375 VAL A C 1
ATOM 2864 O O . VAL A 1 375 ? 11.639 9.720 -12.776 1.00 97.81 375 VAL A O 1
ATOM 2867 N N . VAL A 1 376 ? 11.905 11.069 -11.003 1.00 97.12 376 VAL A N 1
ATOM 2868 C CA . VAL A 1 376 ? 13.255 10.582 -10.674 1.00 97.12 376 VAL A CA 1
ATOM 2869 C C . VAL A 1 376 ? 13.247 9.080 -10.365 1.00 97.12 376 VAL A C 1
ATOM 2871 O O . VAL A 1 376 ? 14.132 8.348 -10.813 1.00 97.12 376 VAL A O 1
ATOM 2874 N N . ALA A 1 377 ? 12.251 8.602 -9.617 1.00 96.50 377 ALA A N 1
ATOM 2875 C CA . ALA A 1 377 ? 12.115 7.187 -9.287 1.00 96.50 377 ALA A CA 1
ATOM 2876 C C . ALA A 1 377 ? 11.790 6.331 -10.522 1.00 96.50 377 ALA A C 1
ATOM 2878 O O . ALA A 1 377 ? 12.407 5.280 -10.703 1.00 96.50 377 ALA A O 1
ATOM 2879 N N . ILE A 1 378 ? 10.896 6.797 -11.404 1.00 98.44 378 ILE A N 1
ATOM 2880 C CA . ILE A 1 378 ? 10.594 6.138 -12.683 1.00 98.44 378 ILE A CA 1
ATOM 2881 C C . ILE A 1 378 ? 11.868 6.023 -13.522 1.00 98.44 378 ILE A C 1
ATOM 2883 O O . ILE A 1 378 ? 12.205 4.925 -13.952 1.00 98.44 378 ILE A O 1
ATOM 2887 N N . LEU A 1 379 ? 12.627 7.113 -13.694 1.00 98.31 379 LEU A N 1
ATOM 2888 C CA . LEU A 1 379 ? 13.888 7.097 -14.444 1.00 98.31 379 LEU A CA 1
ATOM 2889 C C . LEU A 1 379 ? 14.868 6.059 -13.891 1.00 98.31 379 LEU A C 1
ATOM 2891 O O . LEU A 1 379 ? 15.428 5.270 -14.653 1.00 98.31 379 LEU A O 1
ATOM 2895 N N . LYS A 1 380 ? 15.077 6.028 -12.570 1.00 97.50 380 LYS A N 1
ATOM 2896 C CA . LYS A 1 380 ? 15.973 5.052 -11.928 1.00 97.50 380 LYS A CA 1
ATOM 2897 C C . LYS A 1 380 ? 15.508 3.614 -12.161 1.00 97.50 380 LYS A C 1
ATOM 2899 O O . LYS A 1 380 ? 16.314 2.778 -12.564 1.00 97.50 380 LYS A O 1
ATOM 2904 N N . ASN A 1 381 ? 14.221 3.343 -11.957 1.00 97.88 381 ASN A N 1
ATOM 2905 C CA . ASN A 1 381 ? 13.655 2.004 -12.104 1.00 97.88 381 ASN A CA 1
ATOM 2906 C C . ASN A 1 381 ? 13.681 1.522 -13.562 1.00 97.88 381 ASN A C 1
ATOM 2908 O O . ASN A 1 381 ? 14.097 0.394 -13.815 1.00 97.88 381 ASN A O 1
ATOM 2912 N N . THR A 1 382 ? 13.340 2.378 -14.529 1.00 98.50 382 THR A N 1
ATOM 2913 C CA . THR A 1 382 ? 13.407 2.042 -15.960 1.00 98.50 382 THR A CA 1
ATOM 2914 C C . THR A 1 382 ? 14.845 1.783 -16.413 1.00 98.50 382 THR A C 1
ATOM 2916 O O . THR A 1 382 ? 15.103 0.784 -17.085 1.00 98.50 382 THR A O 1
ATOM 2919 N N . ASN A 1 383 ? 15.805 2.620 -15.991 1.00 97.75 383 ASN A N 1
ATOM 2920 C CA . ASN A 1 383 ? 17.231 2.375 -16.243 1.00 97.75 383 ASN A CA 1
ATOM 2921 C C . ASN A 1 383 ? 17.667 1.016 -15.679 1.00 97.75 383 ASN A C 1
ATOM 2923 O O . ASN A 1 383 ? 18.369 0.262 -16.350 1.00 97.75 383 ASN A O 1
ATOM 2927 N N . GLN A 1 384 ? 17.225 0.678 -14.467 1.00 96.75 384 GLN A N 1
ATOM 2928 C CA . GLN A 1 384 ? 17.541 -0.601 -13.841 1.00 96.75 384 GLN A CA 1
ATOM 2929 C C . GLN A 1 384 ? 16.964 -1.792 -14.626 1.00 96.75 384 GLN A C 1
ATOM 2931 O O . GLN A 1 384 ? 17.685 -2.768 -14.840 1.00 96.75 384 GLN A O 1
ATOM 2936 N N . CYS A 1 385 ? 15.722 -1.704 -15.119 1.00 97.56 385 CYS A N 1
ATOM 2937 C CA . CYS A 1 385 ? 15.130 -2.729 -15.991 1.00 97.56 385 CYS A CA 1
ATOM 2938 C C . CYS A 1 385 ? 15.966 -2.953 -17.261 1.00 97.56 385 CYS A C 1
ATOM 2940 O O . CYS A 1 385 ? 16.267 -4.096 -17.613 1.00 97.56 385 CYS A O 1
ATOM 2942 N N . ILE A 1 386 ? 16.385 -1.871 -17.932 1.00 98.06 386 ILE A N 1
ATOM 2943 C CA . ILE A 1 386 ? 17.196 -1.950 -19.160 1.00 98.06 386 ILE A CA 1
ATOM 2944 C C . ILE A 1 386 ? 18.572 -2.561 -18.858 1.00 98.06 386 ILE A C 1
ATOM 2946 O O . ILE A 1 386 ? 19.024 -3.454 -19.579 1.00 98.06 386 ILE A O 1
ATOM 2950 N N . ARG A 1 387 ? 19.219 -2.151 -17.760 1.00 96.38 387 ARG A N 1
ATOM 2951 C CA . ARG A 1 387 ? 20.523 -2.688 -17.329 1.00 96.38 387 ARG A CA 1
ATOM 2952 C C . ARG A 1 387 ? 20.465 -4.181 -17.015 1.00 96.38 387 ARG A C 1
ATOM 2954 O O . ARG A 1 387 ? 21.347 -4.917 -17.453 1.00 96.38 387 ARG A O 1
ATOM 2961 N N . PHE A 1 388 ? 19.437 -4.633 -16.297 1.00 96.12 388 PHE A N 1
ATOM 2962 C CA . PHE A 1 388 ? 19.241 -6.059 -16.024 1.00 96.12 388 PHE A CA 1
ATOM 2963 C C . PHE A 1 388 ? 18.920 -6.848 -17.293 1.00 96.12 388 PHE A C 1
ATOM 2965 O O . PHE A 1 388 ? 19.502 -7.906 -17.516 1.00 96.12 388 PHE A O 1
ATOM 2972 N N . SER A 1 389 ? 18.065 -6.311 -18.165 1.00 97.00 389 SER A N 1
ATOM 2973 C CA . SER A 1 389 ? 17.771 -6.938 -19.460 1.00 97.00 389 SER A CA 1
ATOM 2974 C C . SER A 1 389 ? 19.033 -7.084 -20.315 1.00 97.00 389 SER A C 1
ATOM 2976 O O . SER A 1 389 ? 19.181 -8.058 -21.048 1.00 97.00 389 SER A O 1
ATOM 2978 N N . SER A 1 390 ? 19.969 -6.139 -20.197 1.00 97.31 390 SER A N 1
ATOM 2979 C CA . SER A 1 390 ? 21.245 -6.127 -20.922 1.00 97.31 390 SER A CA 1
ATOM 2980 C C . SER A 1 390 ? 22.225 -7.206 -20.464 1.00 97.31 390 SER A C 1
ATOM 2982 O O . SER A 1 390 ? 23.284 -7.369 -21.060 1.00 97.31 390 SER A O 1
ATOM 2984 N N . GLU A 1 391 ? 21.897 -8.002 -19.446 1.00 96.56 391 GLU A N 1
ATOM 2985 C CA . GLU A 1 391 ? 22.636 -9.239 -19.179 1.00 96.56 391 GLU A CA 1
ATOM 2986 C C . GLU A 1 391 ? 22.445 -10.270 -20.296 1.00 96.56 391 GLU A C 1
ATOM 2988 O O . GLU A 1 391 ? 23.371 -11.025 -20.604 1.00 96.56 391 GLU A O 1
ATOM 2993 N N . VAL A 1 392 ? 21.308 -10.216 -20.992 1.00 97.12 392 VAL A N 1
ATOM 2994 C CA . VAL A 1 392 ? 21.034 -11.017 -22.184 1.00 97.12 392 VAL A CA 1
ATOM 2995 C C . VAL A 1 392 ? 21.673 -10.358 -23.404 1.00 97.12 392 VAL A C 1
ATOM 2997 O O . VAL A 1 392 ? 21.443 -9.187 -23.709 1.00 97.12 392 VAL A O 1
ATOM 3000 N N . ARG A 1 393 ? 22.483 -11.125 -24.144 1.00 96.75 393 ARG A N 1
ATOM 3001 C CA . ARG A 1 393 ? 23.211 -10.622 -25.323 1.00 96.75 393 ARG A CA 1
ATOM 3002 C C . ARG A 1 393 ? 22.275 -10.077 -26.403 1.00 96.75 393 ARG A C 1
ATOM 3004 O O . ARG A 1 393 ? 22.567 -9.032 -26.973 1.00 96.75 393 ARG A O 1
ATOM 3011 N N . GLY A 1 394 ? 21.156 -10.762 -26.659 1.00 97.44 394 GLY A N 1
ATOM 3012 C CA . GLY A 1 394 ? 20.157 -10.316 -27.635 1.00 97.44 394 GLY A CA 1
ATOM 3013 C C . GLY A 1 394 ? 19.611 -8.926 -27.308 1.00 97.44 394 GLY A C 1
ATOM 3014 O O . GLY A 1 394 ? 19.505 -8.084 -28.196 1.00 97.44 394 GLY A O 1
ATOM 3015 N N . THR A 1 395 ? 19.380 -8.644 -26.023 1.00 97.38 395 THR A N 1
ATOM 3016 C CA . THR A 1 395 ? 18.996 -7.313 -25.555 1.00 97.38 395 THR A CA 1
ATOM 3017 C C . THR A 1 395 ? 20.060 -6.280 -25.904 1.00 97.38 395 THR A C 1
ATOM 3019 O O . THR A 1 395 ? 19.728 -5.269 -26.512 1.00 97.38 395 THR A O 1
ATOM 3022 N N . ARG A 1 396 ? 21.340 -6.530 -25.591 1.00 97.56 396 ARG A N 1
ATOM 3023 C CA . ARG A 1 396 ? 22.419 -5.572 -25.900 1.00 97.56 396 ARG A CA 1
ATOM 3024 C C . ARG A 1 396 ? 22.519 -5.273 -27.390 1.00 97.56 396 ARG A C 1
ATOM 3026 O O . ARG A 1 396 ? 22.630 -4.110 -27.759 1.00 97.56 396 ARG A O 1
ATOM 3033 N N . THR A 1 397 ? 22.392 -6.291 -28.244 1.00 98.12 397 THR A N 1
ATOM 3034 C CA . THR A 1 397 ? 22.351 -6.107 -29.703 1.00 98.12 397 THR A CA 1
ATOM 3035 C C . THR A 1 397 ? 21.206 -5.189 -30.134 1.00 98.12 397 THR A C 1
ATOM 3037 O O . THR A 1 397 ? 21.423 -4.296 -30.951 1.00 98.12 397 THR A O 1
ATOM 3040 N N . LEU A 1 398 ? 20.009 -5.358 -29.562 1.00 97.94 398 LEU A N 1
ATOM 3041 C CA . LEU A 1 398 ? 18.870 -4.477 -29.835 1.00 97.94 398 LEU A CA 1
ATOM 3042 C C . LEU A 1 398 ? 19.111 -3.046 -29.334 1.00 97.94 398 LEU A C 1
ATOM 3044 O O . LEU A 1 398 ? 18.792 -2.098 -30.049 1.00 97.94 398 LEU A O 1
ATOM 3048 N N . VAL A 1 399 ? 19.693 -2.875 -28.140 1.00 97.56 399 VAL A N 1
ATOM 3049 C CA . VAL A 1 399 ? 19.999 -1.540 -27.598 1.00 97.56 399 VAL A CA 1
ATOM 3050 C C . VAL A 1 399 ? 21.057 -0.826 -28.441 1.00 97.56 399 VAL A C 1
ATOM 3052 O O . VAL A 1 399 ? 20.871 0.348 -28.746 1.00 97.56 399 VAL A O 1
ATOM 3055 N N . HIS A 1 400 ? 22.116 -1.516 -28.873 1.00 97.31 400 HIS A N 1
ATOM 3056 C CA . HIS A 1 400 ? 23.101 -0.964 -29.810 1.00 97.31 400 HIS A CA 1
ATOM 3057 C C . HIS A 1 400 ? 22.440 -0.481 -31.094 1.00 97.31 400 HIS A C 1
ATOM 3059 O O . HIS A 1 400 ? 22.544 0.695 -31.428 1.00 97.31 400 HIS A O 1
ATOM 3065 N N . ALA A 1 401 ? 21.686 -1.363 -31.757 1.00 97.69 401 ALA A N 1
ATOM 3066 C CA . ALA A 1 401 ? 21.012 -1.031 -33.005 1.00 97.69 401 ALA A CA 1
ATOM 3067 C C . ALA A 1 401 ? 20.068 0.173 -32.851 1.00 97.69 401 ALA A C 1
ATOM 3069 O O . ALA A 1 401 ? 20.015 1.029 -33.731 1.00 97.69 401 ALA A O 1
ATOM 3070 N N . TYR A 1 402 ? 19.351 0.264 -31.726 1.00 97.31 402 TYR A N 1
ATOM 3071 C CA . TYR A 1 402 ? 18.481 1.402 -31.444 1.00 97.31 402 TYR A CA 1
ATOM 3072 C C . TYR A 1 402 ? 19.269 2.705 -31.277 1.00 97.31 402 TYR A C 1
ATOM 3074 O O . TYR A 1 402 ? 18.897 3.725 -31.852 1.00 97.31 402 TYR A O 1
ATOM 3082 N N . ILE A 1 403 ? 20.345 2.686 -30.488 1.00 95.88 403 ILE A N 1
ATOM 3083 C CA . ILE A 1 403 ? 21.143 3.884 -30.210 1.00 95.88 403 ILE A CA 1
ATOM 3084 C C . ILE A 1 403 ? 21.893 4.351 -31.461 1.00 95.88 403 ILE A C 1
ATOM 3086 O O . ILE A 1 403 ? 21.941 5.550 -31.726 1.00 95.88 403 ILE A O 1
ATOM 3090 N N . ASP A 1 404 ? 22.430 3.427 -32.255 1.00 95.75 404 ASP A N 1
ATOM 3091 C CA . ASP A 1 404 ? 23.130 3.742 -33.506 1.00 95.75 404 ASP A CA 1
ATOM 3092 C C . ASP A 1 404 ? 22.189 4.334 -34.565 1.00 95.75 404 ASP A C 1
ATOM 3094 O O . ASP A 1 404 ? 22.619 5.107 -35.421 1.00 95.75 404 ASP A O 1
ATOM 3098 N N . ALA A 1 405 ? 20.896 4.007 -34.487 1.00 96.62 405 ALA A N 1
ATOM 3099 C CA . ALA A 1 405 ? 19.857 4.575 -35.339 1.00 96.62 405 ALA A CA 1
ATOM 3100 C C . ALA A 1 405 ? 19.363 5.962 -34.882 1.00 96.62 405 ALA A C 1
ATOM 3102 O O . ALA A 1 405 ? 18.556 6.574 -35.583 1.00 96.62 405 ALA A O 1
ATOM 3103 N N . MET A 1 406 ? 19.807 6.481 -33.729 1.00 95.69 406 MET A N 1
ATOM 3104 C CA . MET A 1 406 ? 19.417 7.819 -33.273 1.00 95.69 406 MET A CA 1
ATOM 3105 C C . MET A 1 406 ? 20.065 8.909 -34.139 1.00 95.69 406 MET A C 1
ATOM 3107 O O . MET A 1 406 ? 21.285 8.967 -34.285 1.00 95.69 406 MET A O 1
ATOM 3111 N N . GLU A 1 407 ? 19.244 9.817 -34.674 1.00 93.88 407 GLU A N 1
ATOM 3112 C CA . GLU A 1 407 ? 19.711 10.905 -35.545 1.00 93.88 407 GLU A CA 1
ATOM 3113 C C . GLU A 1 407 ? 20.596 11.921 -34.800 1.00 93.88 407 GLU A C 1
ATOM 3115 O O . GLU A 1 407 ? 21.617 12.375 -35.325 1.00 93.88 407 GLU A O 1
ATOM 3120 N N . ASP A 1 408 ? 20.236 12.265 -33.559 1.00 94.75 408 ASP A N 1
ATOM 3121 C CA . ASP A 1 408 ? 21.013 13.177 -32.722 1.00 94.75 408 ASP A CA 1
ATOM 3122 C C . ASP A 1 408 ? 22.126 12.419 -31.982 1.00 94.75 408 ASP A C 1
ATOM 3124 O O . ASP A 1 408 ? 21.911 11.767 -30.957 1.00 94.75 408 ASP A O 1
ATOM 3128 N N . ARG A 1 409 ? 23.359 12.558 -32.483 1.00 94.19 409 ARG A N 1
ATO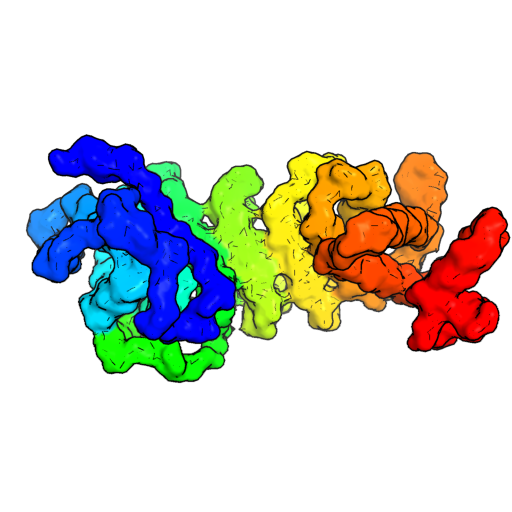M 3129 C CA . ARG A 1 409 ? 24.559 11.959 -31.875 1.00 94.19 409 ARG A CA 1
ATOM 3130 C C . ARG A 1 409 ? 24.810 12.424 -30.441 1.00 94.19 409 ARG A C 1
ATOM 3132 O O . ARG A 1 409 ? 25.367 11.665 -29.649 1.00 94.19 409 ARG A O 1
ATOM 3139 N N . LYS A 1 410 ? 24.443 13.664 -30.107 1.00 94.12 410 LYS A N 1
ATOM 3140 C CA . LYS A 1 410 ? 24.600 14.203 -28.754 1.00 94.12 410 LYS A CA 1
ATOM 3141 C C . LYS A 1 410 ? 23.584 13.549 -27.824 1.00 94.12 410 LYS A C 1
ATOM 3143 O O . LYS A 1 410 ? 23.971 13.110 -26.743 1.00 94.12 410 LYS A O 1
ATOM 3148 N N . GLU A 1 411 ? 22.327 13.431 -28.255 1.00 94.12 411 GLU A N 1
ATOM 3149 C CA . GLU A 1 411 ? 21.301 12.68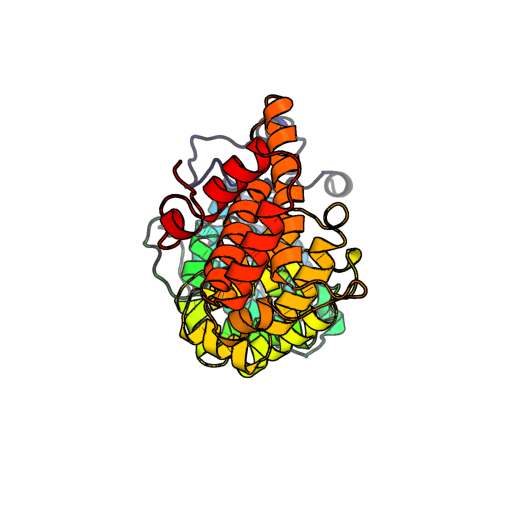1 -27.516 1.00 94.12 411 GLU A CA 1
ATOM 3150 C C . GLU A 1 411 ? 21.752 11.230 -27.297 1.00 94.12 411 GLU A C 1
ATOM 3152 O O . GLU A 1 411 ? 21.750 10.756 -26.162 1.00 94.12 411 GLU A O 1
ATOM 3157 N N . ALA A 1 412 ? 22.228 10.559 -28.351 1.00 95.25 412 ALA A N 1
ATOM 3158 C CA . ALA A 1 412 ? 22.722 9.184 -28.287 1.00 95.25 412 ALA A CA 1
ATOM 3159 C C . ALA A 1 412 ? 23.856 9.015 -27.260 1.00 95.25 412 ALA A C 1
ATOM 3161 O O . ALA A 1 412 ? 23.817 8.094 -26.444 1.00 95.25 412 ALA A O 1
ATOM 3162 N N . PHE A 1 413 ? 24.836 9.928 -27.243 1.00 95.44 413 PHE A N 1
ATOM 3163 C CA . PHE A 1 413 ? 25.925 9.916 -26.261 1.00 95.44 413 PHE A CA 1
ATOM 3164 C C . PHE A 1 413 ? 25.411 10.027 -24.818 1.00 95.44 413 PHE A C 1
ATOM 3166 O O . PHE A 1 413 ? 25.741 9.187 -23.976 1.00 95.44 413 PHE A O 1
ATOM 3173 N N . TYR A 1 414 ? 24.569 11.022 -24.518 1.00 95.25 414 TYR A N 1
ATOM 3174 C CA . TYR A 1 414 ? 24.038 11.185 -23.159 1.00 95.25 414 TYR A CA 1
ATOM 3175 C C . TYR A 1 414 ? 23.127 10.029 -22.750 1.00 95.25 414 TYR A C 1
ATOM 3177 O O . TYR A 1 414 ? 23.132 9.638 -21.582 1.00 95.25 414 TYR A O 1
ATOM 3185 N N . PHE A 1 415 ? 22.398 9.442 -23.700 1.00 96.00 415 PHE A N 1
ATOM 3186 C CA . PHE A 1 415 ? 21.551 8.284 -23.452 1.00 96.00 415 PHE A CA 1
ATOM 3187 C C . PHE A 1 415 ? 22.375 7.029 -23.120 1.00 96.00 415 PHE A C 1
ATOM 3189 O O . PHE A 1 415 ? 22.093 6.359 -22.125 1.00 96.00 415 PHE A O 1
ATOM 3196 N N . ARG A 1 416 ? 23.466 6.760 -23.859 1.00 96.06 416 ARG A N 1
ATOM 3197 C CA . ARG A 1 416 ? 24.439 5.699 -23.512 1.00 96.06 416 ARG A CA 1
ATOM 3198 C C . ARG A 1 416 ? 25.030 5.916 -22.131 1.00 96.06 416 ARG A C 1
ATOM 3200 O O . ARG A 1 416 ? 25.059 4.990 -21.322 1.00 96.06 416 ARG A O 1
ATOM 3207 N N . ARG A 1 417 ? 25.435 7.152 -21.832 1.00 96.81 417 ARG A N 1
ATOM 3208 C CA . ARG A 1 417 ? 25.979 7.519 -20.522 1.00 96.81 417 ARG A CA 1
ATOM 3209 C C . ARG A 1 417 ? 24.964 7.283 -19.401 1.00 96.81 417 ARG A C 1
ATOM 3211 O O . ARG A 1 417 ? 25.316 6.702 -18.381 1.00 96.81 417 ARG A O 1
ATOM 3218 N N . GLN A 1 418 ? 23.703 7.675 -19.584 1.00 96.75 418 GLN A N 1
ATOM 3219 C CA . GLN A 1 418 ? 22.636 7.416 -18.608 1.00 96.75 418 GLN A CA 1
ATOM 3220 C C . GLN A 1 418 ? 22.479 5.910 -18.338 1.00 96.75 418 GLN A C 1
ATOM 3222 O O . GLN A 1 418 ? 22.403 5.481 -17.180 1.00 96.75 418 GLN A O 1
ATOM 3227 N N . LEU A 1 419 ? 22.477 5.101 -19.398 1.00 96.50 419 LEU A N 1
ATOM 3228 C CA . LEU A 1 419 ? 22.266 3.662 -19.292 1.00 96.50 419 LEU A CA 1
ATOM 3229 C C . LEU A 1 419 ? 23.473 2.908 -18.731 1.00 96.50 419 LEU A C 1
ATOM 3231 O O . LEU A 1 419 ? 23.268 2.041 -17.886 1.00 96.50 419 LEU A O 1
ATOM 3235 N N . TYR A 1 420 ? 24.703 3.225 -19.135 1.00 97.12 420 TYR A N 1
ATOM 3236 C CA . TYR A 1 420 ? 25.840 2.316 -18.929 1.00 97.12 420 TYR A CA 1
ATOM 3237 C C . TYR A 1 420 ? 27.084 2.930 -18.290 1.00 97.12 420 TYR A C 1
ATOM 3239 O O . TYR A 1 420 ? 28.016 2.181 -17.993 1.00 97.12 420 TYR A O 1
ATOM 3247 N N . PHE A 1 421 ? 27.105 4.233 -17.997 1.00 96.00 421 PHE A N 1
ATOM 3248 C CA . PHE A 1 421 ? 28.224 4.831 -17.265 1.00 96.00 421 PHE A CA 1
ATOM 3249 C C . PHE A 1 421 ? 28.376 4.202 -15.873 1.00 96.00 421 PHE A C 1
ATOM 3251 O O . PHE A 1 421 ? 27.394 4.051 -15.137 1.00 96.00 421 PHE A O 1
ATOM 3258 N N . SER A 1 422 ? 29.611 3.852 -15.511 1.00 93.69 422 SER A N 1
ATOM 3259 C CA . SER A 1 422 ? 29.974 3.137 -14.282 1.00 93.69 422 SER A CA 1
ATOM 3260 C C . SER A 1 422 ? 29.283 1.777 -14.135 1.00 93.69 422 SER A C 1
ATOM 3262 O O . SER A 1 422 ? 28.943 1.351 -13.030 1.00 93.69 422 SER A O 1
ATOM 3264 N N . THR A 1 423 ? 29.056 1.083 -15.253 1.00 94.50 423 THR A N 1
ATOM 3265 C CA . THR A 1 423 ? 28.550 -0.297 -15.274 1.00 94.50 423 THR A CA 1
ATOM 3266 C C . THR A 1 423 ? 29.543 -1.224 -15.974 1.00 94.50 423 THR A C 1
ATOM 3268 O O . THR A 1 423 ? 30.423 -0.768 -16.695 1.00 94.50 423 THR A O 1
ATOM 3271 N N . LYS A 1 424 ? 29.370 -2.547 -15.840 1.00 95.06 424 LYS A N 1
ATOM 3272 C CA . LYS A 1 424 ? 30.187 -3.540 -16.572 1.00 95.06 424 LYS A CA 1
ATOM 3273 C C . LYS A 1 424 ? 30.076 -3.446 -18.104 1.00 95.06 424 LYS A C 1
ATOM 3275 O O . LYS A 1 424 ? 30.861 -4.075 -18.797 1.00 95.06 424 LYS A O 1
ATOM 3280 N N . TRP A 1 425 ? 29.094 -2.699 -18.613 1.00 95.75 425 TRP A N 1
ATOM 3281 C CA . TRP A 1 425 ? 28.844 -2.497 -20.040 1.00 95.75 425 TRP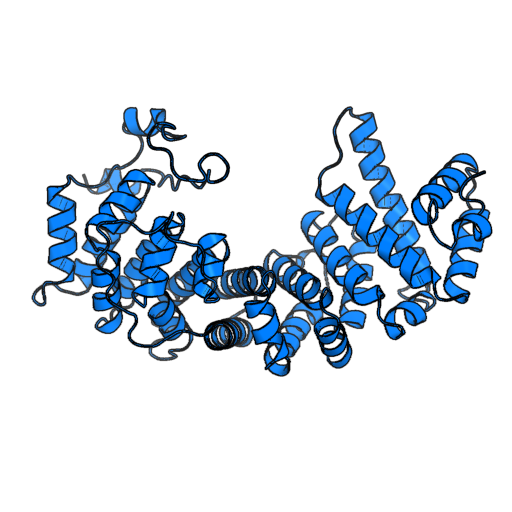 A CA 1
ATOM 3282 C C . TRP A 1 425 ? 29.360 -1.142 -20.547 1.00 95.75 425 TRP A C 1
ATOM 3284 O O . TRP A 1 425 ? 29.087 -0.780 -21.685 1.00 95.75 425 TRP A O 1
ATOM 3294 N N . GLU A 1 426 ? 30.068 -0.373 -19.713 1.00 95.50 426 GLU A N 1
ATOM 3295 C CA . GLU A 1 426 ? 30.548 0.969 -20.062 1.00 95.50 426 GLU A CA 1
ATOM 3296 C C . GLU A 1 426 ? 31.430 0.971 -21.315 1.00 95.50 426 GLU A C 1
ATOM 3298 O O . GLU A 1 426 ? 31.200 1.786 -22.206 1.00 95.50 426 GLU A O 1
ATOM 3303 N N . GLU A 1 427 ? 32.388 0.043 -21.395 1.00 95.56 427 GLU A N 1
ATOM 3304 C CA . GLU A 1 427 ? 33.278 -0.108 -22.554 1.00 95.56 427 GLU A CA 1
ATOM 3305 C C . GLU A 1 427 ? 32.529 -0.619 -23.789 1.00 95.56 427 GLU A C 1
ATOM 3307 O O . GLU A 1 427 ? 32.754 -0.123 -24.884 1.00 95.56 427 GLU A O 1
ATOM 3312 N N . GLU A 1 428 ? 31.609 -1.579 -23.623 1.00 96.12 428 GLU A N 1
ATOM 3313 C CA . GLU A 1 428 ? 30.833 -2.145 -24.741 1.00 96.12 428 GLU A CA 1
ATOM 3314 C C . GLU A 1 428 ? 29.990 -1.069 -25.440 1.00 96.12 428 GLU A C 1
ATOM 3316 O O . GLU A 1 428 ? 29.864 -1.092 -26.659 1.00 96.12 428 GLU A O 1
ATOM 3321 N N . PHE A 1 429 ? 29.455 -0.109 -24.680 1.00 95.75 429 PHE A N 1
ATOM 3322 C CA . PHE A 1 429 ? 28.602 0.966 -25.187 1.00 95.75 429 PHE A CA 1
ATOM 3323 C C . PHE A 1 429 ? 29.315 2.318 -25.338 1.00 95.75 429 PHE A C 1
ATOM 3325 O O . PHE A 1 429 ? 28.620 3.323 -25.462 1.00 95.75 429 PHE A O 1
ATOM 3332 N N . ASP A 1 430 ? 30.647 2.400 -25.291 1.00 94.06 430 ASP A N 1
ATOM 3333 C CA . ASP A 1 430 ? 31.380 3.679 -25.383 1.00 94.06 430 ASP A CA 1
ATOM 3334 C C . ASP A 1 430 ? 30.780 4.782 -24.472 1.00 94.06 430 ASP A C 1
ATOM 3336 O O . ASP A 1 430 ? 30.593 5.935 -24.866 1.00 94.06 430 ASP A O 1
ATOM 3340 N N . ALA A 1 431 ? 30.372 4.426 -23.248 1.00 92.06 431 ALA A N 1
ATOM 3341 C CA . ALA A 1 431 ? 29.549 5.304 -22.407 1.00 92.06 431 ALA A CA 1
ATOM 3342 C C . ALA A 1 431 ? 30.353 6.399 -21.671 1.00 92.06 431 ALA A C 1
ATOM 3344 O O . ALA A 1 431 ? 29.764 7.263 -21.008 1.00 92.06 431 ALA A O 1
ATOM 3345 N N . SER A 1 432 ? 31.684 6.371 -21.771 1.00 85.69 432 SER A N 1
ATOM 3346 C CA . SER A 1 432 ? 32.608 7.319 -21.137 1.00 85.69 432 SER A CA 1
ATOM 3347 C C . SER A 1 432 ? 33.299 8.293 -22.091 1.00 85.69 432 SER A C 1
ATOM 3349 O O . SER A 1 432 ? 33.849 9.284 -21.600 1.00 85.69 432 SER A O 1
ATOM 3351 N N . VAL A 1 433 ? 33.247 8.048 -23.407 1.00 67.62 433 VAL A N 1
ATOM 3352 C CA . VAL A 1 433 ? 34.048 8.747 -24.432 1.00 67.62 433 VAL A CA 1
ATOM 3353 C C . VAL A 1 433 ? 33.195 9.601 -25.356 1.00 67.62 433 VAL A C 1
ATOM 3355 O O . VAL A 1 433 ? 32.201 9.081 -25.910 1.00 67.62 433 VAL A O 1
#

pLDDT: mean 89.7, std 15.38, range [27.5, 98.75]

InterPro domains:
  IPR011989 Armadillo-like helical [G3DSA:1.25.10.10] (43-397)
  IPR016024 Armadillo-type fold [SSF48371] (44-301)

Mean predicted aligned error: 7.03 Å

Secondary structure (DSSP, 8-state):
-HHHHHHS--------TT-SSP-TTS--TTHHHHHTT-S-----HHHHHHHHHHHH-TTS-H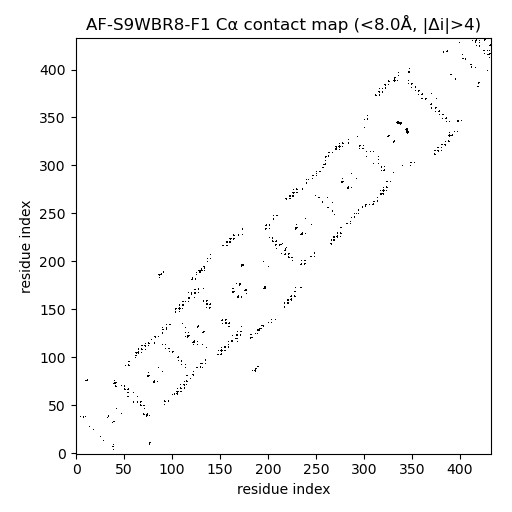HHHHHHHHHHHHHTTSHHHHHHHHHTTHHHHHHHHHHH---HHHHHHHHHHHHHHTTSHHHHHHHHHTTHHHHHHHHHH--TTTTTTHHHHHHHHHHHHHHHHSHHHHHHHTT----STT--TT------SSPPPHHHHHHHHHHHHHHS-TTSHHHHHHHHHHHHHTTSHHHHHHHHHSHHHHHHHHHHHHTT--SGGG--HHHHHHHHHHHHHTTSHHHHHHHHHTTHHHHHHHHHHHHHHTTTTS-HHHHHHHHHHHHHHTTSHHHHHHTTSEETTTTEEHHHHHHHHHHHHHHHHHHHHHTT-PPPHHHHHHHHHHHHHHHHHTTSHHHHHHHHHHHHT-S-HHHHHHHHHHHHTTSTTTTTTTTT-